Protein AF-A0AAD7I0Q5-F1 (afdb_monomer_lite)

Radius of gyration: 37.84 Å; chains: 1; bounding box: 87×98×104 Å

Foldseek 3Di:
DQDDDPPPDDLACLVVPDLVVLLVVQVVSCVVVVHNQDDSDDPSVRSSVSVCVNNVHDNVPPPPPPPPPPPPCDVVNVVVVVVVVVVVVVVVVVCVVVVHDDDPPPCVVVVVVVVVVVVPDPPVVVVVVVVVVVVVVPPDDDDDDDDDDDDDDDDDDDDDDDDDDDDDDDDDDDDDDDDDDDDDDDDDDDDDDDDDDDDDDDDDDDDDDDDDPDDPPPPDDPPPVVVVVVVVVVVVLVVLVVLLVPQPDPVSLLVCVVVCSLVVCCCQFNAVDPPDPHDGHPCCVVCVVSSVLSVVVNCCCCPQVVVPPVVVQVLQQDDDDPPVPCPVVVPPDPPDRRGDHSVLVSVCVVQLVVVVVVVQQDPQQADPVRHGHPVSVCVVQPSHGSSRVCVVVVSDDSDDDPPPVPD

Sequence (407 aa):
MVPTLPEGMSVQTLTTAKGTQLKFWSVKTNEAAEKKVLKISGSVGDLRAALAEYYGLDLTIIPRVNPVTAPTIDDTIRDRQWADLEALGVEWRETVKAGLNYFMAQNHRHLQTRFYRRLRAPLWMKERMSTLLITRIQSSGPNLMIAASNTPPHTIHSTFHPPAQHNHSNISGINPQSPHIVSPGPSNERGPSKSQHPHTVAVPSTINLSAPSSLTISSASGSRNDSQREAAMLDDLSASIEGLERCEGLRDLIQQVESGTVQAIRDRYGPSEPGRRGTAHESWPKYANLVSKREHLYRVLTQDFGGDKDKFFSFFTAPPPPRKKRKHIETESASSEYFRSFRRIVEAVPWRDADLAAERRKDQYQGPDGAFSEELWTARWNTMNCWEVWRAIGGECYVKNKAETSS

Organism: NCBI:txid230809

pLDDT: mean 76.07, std 22.67, range [30.55, 98.31]

Secondary structure (DSSP, 8-state):
-PPPPPTT--HHHHHH--HHHHHHHHHHHHHHTTS--S-S-S-HHHHHHHHHHHHT--TTS-------------HHHHHHHHHHHHHHHHHHHHHHHTT----TTTHHHHHHHHHHHHHHS-THHHHHHHHHHHHHHTT--------------------------------------------------------------------------------SSSHHHHHHHHHHHHHHHHHHHHHHHT--SHHHHHHHHHTTHHHHHHHHHS-SSTTS-----TTHHHHHHHHHHHHHHHHHHHHHSTT-HHHHHHHHBPPPPPGGGGGGTTTS-TT---BPPHHHHHHHHHHHHHHHHHHTTSGGGB-TTSSB-HHHHHHHHTT--HHHHHHHTT----S--GGGG--

Structure (mmCIF, N/CA/C/O backbone):
data_AF-A0AAD7I0Q5-F1
#
_entry.id   AF-A0AAD7I0Q5-F1
#
loop_
_atom_site.group_PDB
_atom_site.id
_atom_site.type_symbol
_atom_site.label_atom_id
_atom_site.label_alt_id
_atom_site.label_comp_id
_atom_site.label_asym_id
_atom_site.label_entity_id
_atom_site.label_seq_id
_atom_site.pdbx_PDB_ins_code
_atom_site.Cartn_x
_atom_site.Cartn_y
_atom_site.Cartn_z
_atom_site.occupancy
_atom_site.B_iso_or_equiv
_atom_site.auth_seq_id
_atom_site.auth_comp_id
_atom_site.auth_asym_id
_atom_site.auth_atom_id
_atom_site.pdbx_PDB_model_num
ATOM 1 N N . MET A 1 1 ? 31.983 -34.350 -27.309 1.00 73.88 1 MET A N 1
ATOM 2 C CA . MET A 1 1 ? 30.949 -34.157 -28.347 1.00 73.88 1 MET A CA 1
ATOM 3 C C . MET A 1 1 ? 30.369 -32.773 -28.158 1.00 73.88 1 MET A C 1
ATOM 5 O O . MET A 1 1 ? 30.013 -32.451 -27.032 1.00 73.88 1 MET A O 1
ATOM 9 N N . VAL A 1 2 ? 30.355 -31.952 -29.206 1.00 81.94 2 VAL A N 1
ATOM 10 C CA . VAL A 1 2 ? 29.749 -30.615 -29.149 1.00 81.94 2 VAL A CA 1
ATOM 11 C C . VAL A 1 2 ? 28.226 -30.802 -29.152 1.00 81.94 2 VAL A C 1
ATOM 13 O O . VAL A 1 2 ? 27.731 -31.484 -30.051 1.00 81.94 2 VAL A O 1
ATOM 16 N N . PRO A 1 3 ? 27.488 -30.297 -28.148 1.00 90.94 3 PRO A N 1
ATOM 17 C CA . PRO A 1 3 ? 26.038 -30.438 -28.109 1.00 90.94 3 PRO A CA 1
ATOM 18 C C . PRO A 1 3 ? 25.398 -29.735 -29.311 1.00 90.94 3 PRO A C 1
ATOM 20 O O . PRO A 1 3 ? 25.796 -28.634 -29.689 1.00 90.94 3 PRO A O 1
ATOM 23 N N . THR A 1 4 ? 24.410 -30.381 -29.931 1.00 94.19 4 THR A N 1
ATOM 24 C CA . THR A 1 4 ? 23.690 -29.814 -31.075 1.00 94.19 4 THR A CA 1
ATOM 25 C C . THR A 1 4 ? 22.852 -28.622 -30.623 1.00 94.19 4 THR A C 1
ATOM 27 O O . THR A 1 4 ? 22.030 -28.740 -29.715 1.00 94.19 4 THR A O 1
ATOM 30 N N . LEU A 1 5 ? 23.066 -27.471 -31.258 1.00 94.44 5 LEU A N 1
ATOM 31 C CA . LEU A 1 5 ? 22.384 -26.224 -30.932 1.00 94.44 5 LEU A CA 1
ATOM 32 C C . LEU A 1 5 ? 20.886 -26.308 -31.302 1.00 94.44 5 LEU A C 1
ATOM 34 O O . LEU A 1 5 ? 20.573 -26.710 -32.426 1.00 94.44 5 LEU A O 1
ATOM 38 N N . PRO A 1 6 ? 19.950 -25.936 -30.406 1.00 91.94 6 PRO A N 1
ATOM 39 C CA . PRO A 1 6 ? 18.524 -25.906 -30.714 1.00 91.94 6 PRO A CA 1
ATOM 40 C C . PRO A 1 6 ? 18.208 -24.973 -31.886 1.00 91.94 6 PRO A C 1
ATOM 42 O O . PRO A 1 6 ? 18.780 -23.8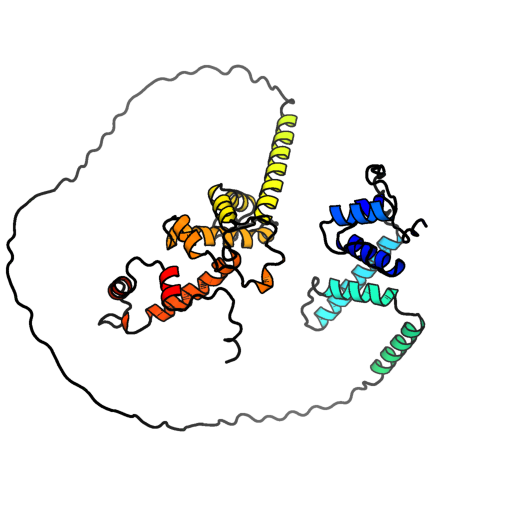88 -32.001 1.00 91.94 6 PRO A O 1
ATOM 45 N N . GLU A 1 7 ? 17.256 -25.371 -32.731 1.00 89.88 7 GLU A N 1
ATOM 46 C CA . GLU A 1 7 ? 16.856 -24.591 -33.903 1.00 89.88 7 GLU A CA 1
ATOM 47 C C . GLU A 1 7 ? 16.424 -23.166 -33.509 1.00 89.88 7 GLU A C 1
ATOM 49 O O . GLU A 1 7 ? 15.610 -22.963 -32.603 1.00 89.88 7 GLU A O 1
ATOM 54 N N . GLY A 1 8 ? 17.012 -22.168 -34.175 1.00 87.75 8 GLY A N 1
ATOM 55 C CA . GLY A 1 8 ? 16.753 -20.752 -33.913 1.00 87.75 8 GLY A CA 1
ATOM 56 C C . GLY A 1 8 ? 17.470 -20.163 -32.693 1.00 87.75 8 GLY A C 1
ATOM 57 O O . GLY A 1 8 ? 17.274 -18.983 -32.412 1.00 87.75 8 GLY A O 1
ATOM 58 N N . MET A 1 9 ? 18.305 -20.927 -31.977 1.00 93.56 9 MET A N 1
ATOM 59 C CA . MET A 1 9 ? 19.151 -20.381 -30.915 1.00 93.56 9 MET A CA 1
ATOM 60 C C . MET A 1 9 ? 20.443 -19.806 -31.512 1.00 93.56 9 MET A C 1
ATOM 62 O O . MET A 1 9 ? 21.304 -20.529 -31.988 1.00 93.56 9 MET A O 1
ATOM 66 N N . SER A 1 10 ? 20.584 -18.487 -31.475 1.00 94.81 10 SER A N 1
ATOM 67 C CA . SER A 1 10 ? 21.807 -17.736 -31.790 1.00 94.81 10 SER A CA 1
ATOM 68 C C . SER A 1 10 ? 22.222 -16.836 -30.620 1.00 94.81 10 SER A C 1
ATOM 70 O O . SER A 1 10 ? 21.401 -16.547 -29.743 1.00 94.81 10 SER A O 1
ATOM 72 N N . VAL A 1 11 ? 23.459 -16.318 -30.631 1.00 94.81 11 VAL A N 1
ATOM 73 C CA . VAL A 1 11 ? 23.960 -15.350 -29.626 1.00 94.81 11 VAL A CA 1
ATOM 74 C C . VAL A 1 11 ? 22.984 -14.181 -29.440 1.00 94.81 11 VAL A C 1
ATOM 76 O O . VAL A 1 11 ? 22.671 -13.811 -28.309 1.00 94.81 11 VAL A O 1
ATOM 79 N N . GLN A 1 12 ? 22.426 -13.662 -30.540 1.00 92.69 12 GLN A N 1
ATOM 80 C CA . GLN A 1 12 ? 21.460 -12.558 -30.542 1.00 92.69 12 GLN A CA 1
ATOM 81 C C . GLN A 1 12 ? 20.126 -12.938 -29.886 1.00 92.69 12 GLN A C 1
ATOM 83 O O . GLN A 1 12 ? 19.568 -12.182 -29.083 1.00 92.69 12 GLN A O 1
ATOM 88 N N . THR A 1 13 ? 19.593 -14.118 -30.213 1.00 94.56 13 THR A N 1
ATOM 89 C CA . THR A 1 13 ? 18.352 -14.587 -29.579 1.00 94.56 13 THR A CA 1
ATOM 90 C C . THR A 1 13 ? 18.560 -14.853 -28.093 1.00 94.56 13 THR A C 1
ATOM 92 O O . THR A 1 13 ? 17.670 -14.570 -27.300 1.00 94.56 13 THR A O 1
ATOM 95 N N . LEU A 1 14 ? 19.747 -15.312 -27.686 1.00 95.81 14 LEU A N 1
ATOM 96 C CA . LEU A 1 14 ? 20.062 -15.601 -26.292 1.00 95.81 14 LEU A CA 1
ATOM 97 C C . LEU A 1 14 ? 20.183 -14.317 -25.455 1.00 95.81 14 LEU A C 1
ATOM 99 O O . LEU A 1 14 ? 19.643 -14.252 -24.348 1.00 95.81 14 LEU A O 1
ATOM 103 N N . THR A 1 15 ? 20.805 -13.266 -26.001 1.00 94.38 15 THR A N 1
ATOM 104 C CA . THR A 1 15 ? 20.914 -11.946 -25.345 1.00 94.38 15 THR A CA 1
ATOM 105 C C . THR A 1 15 ? 19.566 -11.244 -25.197 1.00 94.38 15 THR A C 1
ATOM 107 O O . THR A 1 15 ? 19.343 -10.557 -24.202 1.00 94.38 15 THR A O 1
ATOM 110 N N . THR A 1 16 ? 18.644 -11.434 -26.143 1.00 93.56 16 THR A N 1
ATOM 111 C CA . THR A 1 16 ? 17.316 -10.787 -26.130 1.00 93.56 16 THR A CA 1
ATOM 112 C C . THR A 1 16 ? 16.210 -11.646 -25.507 1.00 93.56 16 THR A C 1
ATOM 114 O O . THR A 1 16 ? 15.141 -11.129 -25.176 1.00 93.56 16 THR A O 1
ATOM 117 N N . ALA A 1 17 ? 16.453 -12.942 -25.289 1.00 95.94 17 ALA A N 1
ATOM 118 C CA . ALA A 1 17 ? 15.456 -13.872 -24.771 1.00 95.94 17 ALA A CA 1
ATOM 119 C C . ALA A 1 17 ? 14.951 -13.492 -23.373 1.00 95.94 17 ALA A C 1
ATOM 121 O O . ALA A 1 17 ? 15.718 -13.121 -22.476 1.00 95.94 17 ALA A O 1
ATOM 122 N N . LYS A 1 18 ? 13.639 -13.649 -23.172 1.00 96.06 18 LYS A N 1
ATOM 123 C CA . LYS A 1 18 ? 12.976 -13.488 -21.872 1.00 96.06 18 LYS A CA 1
ATOM 124 C C . LYS A 1 18 ? 13.219 -14.713 -20.990 1.00 96.06 18 LYS A C 1
ATOM 126 O O . LYS A 1 18 ? 13.445 -15.817 -21.484 1.00 96.06 18 LYS A O 1
ATOM 131 N N . GLY A 1 19 ? 13.063 -14.554 -19.674 1.00 95.31 19 GLY A N 1
ATOM 132 C CA . GLY A 1 19 ? 13.269 -15.642 -18.709 1.00 95.31 19 GLY A CA 1
ATOM 133 C C . GLY A 1 19 ? 12.464 -16.919 -19.000 1.00 95.31 19 GLY A C 1
ATOM 134 O O . GLY A 1 19 ? 12.944 -18.014 -18.737 1.00 95.31 19 GLY A O 1
ATOM 135 N N . THR A 1 20 ? 11.270 -16.816 -19.589 1.00 94.81 20 THR A N 1
ATOM 136 C CA . THR A 1 20 ? 10.465 -17.986 -19.984 1.00 94.81 20 THR A CA 1
ATOM 137 C C . THR A 1 20 ? 11.065 -18.763 -21.158 1.00 94.81 20 THR A C 1
ATOM 139 O O . THR A 1 20 ? 11.051 -19.991 -21.130 1.00 94.81 20 THR A O 1
ATOM 142 N N . GLN A 1 21 ? 11.626 -18.073 -22.157 1.00 96.19 21 GLN A N 1
ATOM 143 C CA . GLN A 1 21 ? 12.294 -18.694 -23.308 1.00 96.19 21 GLN A CA 1
ATOM 144 C C . GLN A 1 21 ? 13.586 -19.391 -22.877 1.00 96.19 21 GLN A C 1
ATOM 146 O O . GLN A 1 21 ? 13.816 -20.538 -23.245 1.00 96.19 21 GLN A O 1
ATOM 151 N N . LEU A 1 22 ? 14.376 -18.739 -22.017 1.00 97.50 22 LEU A N 1
ATOM 152 C CA . LEU A 1 22 ? 15.597 -19.325 -21.459 1.00 97.50 22 LEU A CA 1
ATOM 153 C C . LEU A 1 22 ? 15.295 -20.612 -20.684 1.00 97.50 22 LEU A C 1
ATOM 155 O O . LEU A 1 22 ? 15.919 -21.637 -20.929 1.00 97.50 22 LEU A O 1
ATOM 159 N N . LYS A 1 23 ? 14.271 -20.595 -19.818 1.00 97.44 23 LYS A N 1
ATOM 160 C CA . LYS A 1 23 ? 13.826 -21.791 -19.085 1.00 97.44 23 LYS A CA 1
ATOM 161 C C . LYS A 1 23 ? 13.392 -22.917 -20.017 1.00 97.44 23 LYS A C 1
ATOM 163 O O . LYS A 1 23 ? 13.740 -24.069 -19.772 1.00 97.44 23 LYS A O 1
ATOM 168 N N . PHE A 1 24 ? 12.647 -22.591 -21.072 1.00 96.19 24 PHE A N 1
ATOM 169 C CA . PHE A 1 24 ? 12.232 -23.563 -22.081 1.00 96.19 24 PHE A CA 1
ATOM 170 C C . PHE A 1 24 ? 13.443 -24.229 -22.749 1.00 96.19 24 PHE A C 1
ATOM 172 O O . PHE A 1 24 ? 13.501 -25.455 -22.832 1.00 96.19 24 PHE A O 1
ATOM 179 N N . TRP A 1 25 ? 14.443 -23.445 -23.151 1.00 97.38 25 TRP A N 1
ATOM 180 C CA . TRP A 1 25 ? 15.672 -23.977 -23.732 1.00 97.38 25 TRP A CA 1
ATOM 181 C C . TRP A 1 25 ? 16.501 -24.799 -22.744 1.00 97.38 25 TRP A C 1
ATOM 183 O O . TRP A 1 25 ? 17.005 -25.854 -23.123 1.00 97.38 25 TRP A O 1
ATOM 193 N N . SER A 1 26 ? 16.599 -24.393 -21.475 1.00 97.50 26 SER A N 1
ATOM 194 C CA . SER A 1 26 ? 17.264 -25.199 -20.443 1.00 97.50 26 SER A CA 1
ATOM 195 C C . SER A 1 26 ? 16.581 -26.557 -20.252 1.00 97.50 26 SER A C 1
ATOM 197 O O . SER A 1 26 ? 17.265 -27.569 -20.122 1.00 97.50 26 SER A O 1
ATOM 199 N N . VAL A 1 27 ? 15.241 -26.604 -20.275 1.00 96.94 27 VAL A N 1
ATOM 200 C CA . VAL A 1 27 ? 14.479 -27.865 -20.221 1.00 96.94 27 VAL A CA 1
ATOM 201 C C . VAL A 1 27 ? 14.783 -28.729 -21.441 1.00 96.94 27 VAL A C 1
ATOM 203 O O . VAL A 1 27 ? 15.177 -29.877 -21.269 1.00 96.94 27 VAL A O 1
ATOM 206 N N . LYS A 1 28 ? 14.697 -28.172 -22.655 1.00 96.31 28 LYS A N 1
ATOM 207 C CA . LYS A 1 28 ? 14.994 -28.904 -23.899 1.00 96.31 28 LYS A CA 1
ATOM 208 C C . LYS A 1 28 ? 16.418 -29.455 -23.944 1.00 96.31 28 LYS A C 1
ATOM 210 O O . LYS A 1 28 ? 16.629 -30.577 -24.385 1.00 96.31 28 LYS A O 1
ATOM 215 N N . THR A 1 29 ? 17.374 -28.684 -23.438 1.00 96.50 29 THR A N 1
ATOM 216 C CA . THR A 1 29 ? 18.779 -29.094 -23.341 1.00 96.50 29 THR A CA 1
ATOM 217 C C . THR A 1 29 ? 18.954 -30.257 -22.362 1.00 96.50 29 THR A C 1
ATOM 219 O O . THR A 1 29 ? 19.638 -31.227 -22.671 1.00 96.50 29 THR A O 1
ATOM 222 N N . ASN A 1 30 ? 18.298 -30.199 -21.198 1.00 96.50 30 ASN A N 1
ATOM 223 C CA . ASN A 1 30 ? 18.320 -31.289 -20.218 1.00 96.50 30 ASN A CA 1
ATOM 224 C C . ASN A 1 30 ? 17.635 -32.562 -20.738 1.00 96.50 30 ASN A C 1
ATOM 226 O O . ASN A 1 30 ? 18.120 -33.657 -20.471 1.00 96.50 30 ASN A O 1
ATOM 230 N N . GLU A 1 31 ? 16.526 -32.418 -21.470 1.00 95.94 31 GLU A N 1
ATOM 231 C CA . GLU A 1 31 ? 15.837 -33.531 -22.137 1.00 95.94 31 GLU A CA 1
ATOM 232 C C . GLU A 1 31 ? 16.757 -34.203 -23.164 1.00 95.94 31 GLU A C 1
ATOM 234 O O . GLU A 1 31 ? 16.935 -35.414 -23.112 1.00 95.94 31 GLU A O 1
ATOM 239 N N . ALA A 1 32 ? 17.397 -33.423 -24.043 1.00 95.00 32 ALA A N 1
ATOM 240 C CA . ALA A 1 32 ? 18.307 -33.943 -25.067 1.00 95.00 32 ALA A CA 1
ATOM 241 C C . ALA A 1 32 ? 19.577 -34.586 -24.483 1.00 95.00 32 ALA A C 1
ATOM 243 O O . ALA A 1 32 ? 20.143 -35.494 -25.083 1.00 95.00 32 ALA A O 1
ATOM 244 N N . ALA A 1 33 ? 20.028 -34.123 -23.315 1.00 95.44 33 ALA A N 1
ATOM 245 C CA . ALA A 1 33 ? 21.171 -34.693 -22.608 1.00 95.44 33 ALA A CA 1
ATOM 246 C C . ALA A 1 33 ? 20.811 -35.911 -21.735 1.00 95.44 33 ALA A C 1
ATOM 248 O O . ALA A 1 33 ? 21.711 -36.469 -21.104 1.00 95.44 33 ALA A O 1
ATOM 249 N N . GLU A 1 34 ? 19.520 -36.256 -21.625 1.00 95.88 34 GLU A N 1
ATOM 250 C CA . GLU A 1 34 ? 18.960 -37.284 -20.727 1.00 95.88 34 GLU A CA 1
ATOM 251 C C . GLU A 1 34 ? 19.381 -37.129 -19.251 1.00 95.88 34 GLU A C 1
ATOM 253 O O . GLU A 1 34 ? 19.282 -38.048 -18.438 1.00 95.88 34 GLU A O 1
ATOM 258 N N . LYS A 1 35 ? 19.862 -35.940 -18.873 1.00 96.06 35 LYS A N 1
ATOM 259 C CA . LYS A 1 35 ? 20.346 -35.624 -17.528 1.00 96.06 35 LYS A CA 1
ATOM 260 C C . LYS A 1 35 ? 20.262 -34.128 -17.262 1.00 96.06 35 LYS A C 1
ATOM 262 O O . LYS A 1 35 ? 20.289 -33.295 -18.166 1.00 96.06 35 LYS A O 1
ATOM 267 N N . LYS A 1 36 ? 20.202 -33.766 -15.982 1.00 96.44 36 LYS A N 1
ATOM 268 C CA . LYS A 1 36 ? 20.110 -32.369 -15.545 1.00 96.44 36 LYS A CA 1
ATOM 269 C C . LYS A 1 36 ? 21.476 -31.677 -15.625 1.00 96.44 36 LYS A C 1
ATOM 271 O O . LYS A 1 36 ? 22.195 -31.617 -14.632 1.00 96.44 36 LYS A O 1
ATOM 276 N N . VAL A 1 37 ? 21.816 -31.161 -16.804 1.00 97.62 37 VAL A N 1
ATOM 277 C CA . VAL A 1 37 ? 23.051 -30.403 -17.069 1.00 97.62 37 VAL A CA 1
ATOM 278 C C . VAL A 1 37 ? 22.919 -28.913 -16.743 1.00 97.62 37 VAL A C 1
ATOM 280 O O . VAL A 1 37 ? 23.871 -28.303 -16.272 1.00 97.62 37 VAL A O 1
ATOM 283 N N . LEU A 1 38 ? 21.731 -28.334 -16.926 1.00 97.38 38 LEU A N 1
ATOM 284 C CA . LEU A 1 38 ? 21.447 -26.917 -16.709 1.00 97.38 38 LEU A CA 1
ATOM 285 C C . LEU A 1 38 ? 20.432 -26.704 -15.583 1.00 97.38 38 LEU A C 1
ATOM 287 O O . LEU A 1 38 ? 19.432 -27.423 -15.453 1.00 97.38 38 LEU A O 1
ATOM 291 N N . LYS A 1 39 ? 20.650 -25.658 -14.779 1.00 96.56 39 LYS A N 1
ATOM 292 C CA . LYS A 1 39 ? 19.652 -25.169 -13.817 1.00 96.56 39 LYS A CA 1
ATOM 293 C C . LYS A 1 39 ? 18.514 -24.481 -14.581 1.00 96.56 39 LYS A C 1
ATOM 295 O O . LYS A 1 39 ? 18.755 -23.679 -15.470 1.00 96.56 39 LYS A O 1
ATOM 300 N N . ILE A 1 40 ? 17.266 -24.779 -14.213 1.00 96.75 40 ILE A N 1
ATOM 301 C CA . ILE A 1 40 ? 16.053 -24.163 -14.804 1.00 96.75 40 ILE A CA 1
ATOM 302 C C . ILE A 1 40 ? 15.598 -22.940 -13.971 1.00 96.75 40 ILE A C 1
ATOM 304 O O . ILE A 1 40 ? 14.685 -22.199 -14.328 1.00 96.75 40 ILE A O 1
ATOM 308 N N . SER A 1 41 ? 16.236 -22.709 -12.826 1.00 95.06 41 SER A N 1
ATOM 309 C CA . SER A 1 41 ? 15.971 -21.602 -11.908 1.00 95.06 41 SER A CA 1
ATOM 310 C C . SER A 1 41 ? 17.223 -20.745 -11.752 1.00 95.06 41 SER A C 1
ATOM 312 O O . SER A 1 41 ? 18.318 -21.293 -11.639 1.00 95.06 41 SER A O 1
ATOM 314 N N . GLY A 1 42 ? 17.046 -19.430 -11.699 1.00 94.62 42 GLY A N 1
ATOM 315 C CA . GLY A 1 42 ? 18.121 -18.447 -11.580 1.00 94.62 42 GLY A CA 1
ATOM 316 C C . GLY A 1 42 ? 17.672 -17.097 -12.131 1.00 94.62 42 GLY A C 1
ATOM 317 O O . GLY A 1 42 ? 16.549 -16.983 -12.647 1.00 94.62 42 GLY A O 1
ATOM 318 N N . SER A 1 43 ? 18.539 -16.091 -12.027 1.00 96.69 43 SER A N 1
ATOM 319 C CA . SER A 1 43 ? 18.325 -14.821 -12.716 1.00 96.69 43 SER A CA 1
ATOM 320 C C . SER A 1 43 ? 18.399 -15.024 -14.238 1.00 96.69 43 SER A C 1
ATOM 322 O O . SER A 1 43 ? 18.895 -16.036 -14.738 1.00 96.69 43 SER A O 1
ATOM 324 N N . VAL A 1 44 ? 17.895 -14.059 -15.009 1.00 96.69 44 VAL A N 1
ATOM 325 C CA . VAL A 1 44 ? 17.993 -14.098 -16.480 1.00 96.69 44 VAL A CA 1
ATOM 326 C C . VAL A 1 44 ? 19.459 -14.137 -16.935 1.00 96.69 44 VAL A C 1
ATOM 328 O O . VAL A 1 44 ? 19.767 -14.831 -17.901 1.00 96.69 44 VAL A O 1
ATOM 331 N N . GLY A 1 45 ? 20.355 -13.440 -16.226 1.00 96.06 45 GLY A N 1
ATOM 332 C CA . GLY A 1 45 ? 21.793 -13.441 -16.500 1.00 96.06 45 GLY A CA 1
ATOM 333 C C . GLY A 1 45 ? 22.418 -14.821 -16.310 1.00 96.06 45 GLY A C 1
ATOM 334 O O . GLY A 1 45 ? 23.064 -15.317 -17.229 1.00 96.06 45 GLY A O 1
ATOM 335 N N . ASP A 1 46 ? 22.132 -15.482 -15.185 1.00 97.25 46 ASP A N 1
ATOM 336 C CA . ASP A 1 46 ? 22.668 -16.820 -14.887 1.00 97.25 46 ASP A CA 1
ATOM 337 C C . ASP A 1 46 ? 22.208 -17.854 -15.915 1.00 97.25 46 ASP A C 1
ATOM 339 O O . ASP A 1 46 ? 22.990 -18.685 -16.370 1.00 97.25 46 ASP A O 1
ATOM 343 N N . LEU A 1 47 ? 20.929 -17.796 -16.306 1.00 97.62 47 LEU A N 1
ATOM 344 C CA . LEU A 1 47 ? 20.376 -18.707 -17.306 1.00 97.62 47 LEU A CA 1
ATOM 345 C C . LEU A 1 47 ? 21.014 -18.487 -18.684 1.00 97.62 47 LEU A C 1
ATOM 347 O O . LEU A 1 47 ? 21.287 -19.462 -19.383 1.00 97.62 47 LEU A O 1
ATOM 351 N N . ARG A 1 48 ? 21.270 -17.230 -19.075 1.00 97.75 48 ARG A N 1
ATOM 352 C CA . ARG A 1 48 ? 21.985 -16.911 -20.323 1.00 97.75 48 ARG A CA 1
ATOM 353 C C . ARG A 1 48 ? 23.425 -17.396 -20.278 1.00 97.75 48 ARG A C 1
ATOM 355 O O . ARG A 1 48 ? 23.845 -18.041 -21.228 1.00 97.75 48 ARG A O 1
ATOM 362 N N . ALA A 1 49 ? 24.145 -17.113 -19.193 1.00 97.19 49 ALA A N 1
ATOM 363 C CA . ALA A 1 49 ? 25.533 -17.523 -19.021 1.00 97.19 49 ALA A CA 1
ATOM 364 C C . ALA A 1 49 ? 25.669 -19.050 -19.068 1.00 97.19 49 ALA A C 1
ATOM 366 O O . ALA A 1 49 ? 26.474 -19.562 -19.835 1.00 97.19 49 ALA A O 1
ATOM 367 N N . ALA A 1 50 ? 24.809 -19.778 -18.350 1.00 97.62 50 ALA A N 1
ATOM 368 C CA . ALA A 1 50 ? 24.838 -21.238 -18.329 1.00 97.62 50 ALA A CA 1
ATOM 369 C C . ALA A 1 50 ? 24.511 -21.862 -19.699 1.00 97.62 50 ALA A C 1
ATOM 371 O O . ALA A 1 50 ? 25.138 -22.839 -20.101 1.00 97.62 50 ALA A O 1
ATOM 372 N N . LEU A 1 51 ? 23.539 -21.308 -20.436 1.00 97.62 51 LEU A N 1
ATOM 373 C CA . LEU A 1 51 ? 23.243 -21.750 -21.804 1.00 97.62 51 LEU A CA 1
ATOM 374 C C . LEU A 1 51 ? 24.397 -21.429 -22.762 1.00 97.62 51 LEU A C 1
ATOM 376 O O . LEU A 1 51 ? 24.759 -22.270 -23.578 1.00 97.62 51 LEU A O 1
ATOM 380 N N . ALA A 1 52 ? 24.976 -20.234 -22.657 1.00 97.06 52 ALA A N 1
ATOM 381 C CA . ALA A 1 52 ? 26.090 -19.813 -23.492 1.00 97.06 52 ALA A CA 1
ATOM 382 C C . ALA A 1 52 ? 27.326 -20.692 -23.271 1.00 97.06 52 ALA A C 1
ATOM 384 O O . ALA A 1 52 ? 27.888 -21.201 -24.234 1.00 97.06 52 ALA A O 1
ATOM 385 N N . GLU A 1 53 ? 27.680 -20.955 -22.013 1.00 97.12 53 GLU A N 1
ATOM 386 C CA . GLU A 1 53 ? 28.771 -21.855 -21.635 1.00 97.12 53 GLU A CA 1
ATOM 387 C C . GLU A 1 53 ? 28.539 -23.275 -22.169 1.00 97.12 53 GLU A C 1
ATOM 389 O O . GLU A 1 53 ? 29.422 -23.851 -22.801 1.00 97.12 53 GLU A O 1
ATOM 394 N N . TYR A 1 54 ? 27.330 -23.820 -21.993 1.00 97.31 54 TYR A N 1
ATOM 395 C CA . TYR A 1 54 ? 27.003 -25.178 -22.435 1.00 97.31 54 TYR A CA 1
ATOM 396 C C . TYR A 1 54 ? 27.112 -25.365 -23.955 1.00 97.31 54 TYR A C 1
ATOM 398 O O . TYR A 1 54 ? 27.574 -26.409 -24.414 1.00 97.31 54 TYR A O 1
ATOM 406 N N . TYR A 1 55 ? 26.699 -24.363 -24.735 1.00 97.00 55 TYR A N 1
ATOM 407 C CA . TYR A 1 55 ? 26.755 -24.402 -26.199 1.00 97.00 55 TYR A CA 1
ATOM 408 C C . TYR A 1 55 ? 28.030 -23.783 -26.794 1.00 97.00 55 TYR A C 1
ATOM 410 O O . TYR A 1 55 ? 28.172 -23.764 -28.015 1.00 97.00 55 TYR A O 1
ATOM 418 N N . GLY A 1 56 ? 28.957 -23.286 -25.968 1.00 96.12 56 GLY A N 1
ATOM 419 C CA . GLY A 1 56 ? 30.177 -22.621 -26.435 1.00 96.12 56 GLY A CA 1
ATOM 420 C C . GLY A 1 56 ? 29.920 -21.305 -27.182 1.00 96.12 56 GLY A C 1
ATOM 421 O O . GLY A 1 56 ? 30.625 -20.990 -28.137 1.00 96.12 56 GLY A O 1
ATOM 422 N N . LEU A 1 57 ? 28.889 -20.554 -26.788 1.00 95.75 57 LEU A N 1
ATOM 423 C CA . LEU A 1 57 ? 28.548 -19.251 -27.356 1.00 95.75 57 LEU A CA 1
ATOM 424 C C . LEU A 1 57 ? 29.239 -18.132 -26.569 1.00 95.75 57 LEU A C 1
ATOM 426 O O . LEU A 1 57 ? 29.079 -18.030 -25.356 1.00 95.75 57 LEU A O 1
ATOM 430 N N . ASP A 1 58 ? 29.949 -17.247 -27.261 1.00 96.19 58 ASP A N 1
ATOM 431 C CA . ASP A 1 58 ? 30.565 -16.077 -26.637 1.00 96.19 58 ASP A CA 1
ATOM 432 C C . ASP A 1 58 ? 29.565 -14.910 -26.559 1.00 96.19 58 ASP A C 1
ATOM 434 O O . ASP A 1 58 ? 29.182 -14.324 -27.574 1.00 96.19 58 ASP A O 1
ATOM 438 N N . LEU A 1 59 ? 29.125 -14.577 -25.340 1.00 94.19 59 LEU A N 1
ATOM 439 C CA . LEU A 1 59 ? 28.206 -13.460 -25.083 1.00 94.19 59 LEU A CA 1
ATOM 440 C C . LEU A 1 59 ? 28.879 -12.084 -25.172 1.00 94.19 59 LEU A C 1
ATOM 442 O O . LEU A 1 59 ? 28.170 -11.077 -25.204 1.00 94.19 59 LEU A O 1
ATOM 446 N N . THR A 1 60 ? 30.214 -12.014 -25.194 1.00 93.38 60 THR A N 1
ATOM 447 C CA . THR A 1 60 ? 30.942 -10.740 -25.319 1.00 93.38 60 THR A CA 1
ATOM 448 C C . THR A 1 60 ? 30.870 -10.178 -26.736 1.00 93.38 60 THR A C 1
ATOM 450 O O . THR A 1 60 ? 30.954 -8.964 -26.934 1.00 93.38 60 THR A O 1
ATOM 453 N N . ILE A 1 61 ? 30.620 -11.043 -27.722 1.00 88.38 61 ILE A N 1
ATOM 454 C CA . ILE A 1 61 ? 30.362 -10.655 -29.104 1.00 88.38 61 ILE A CA 1
ATOM 455 C C . ILE A 1 61 ? 28.931 -10.124 -29.170 1.00 88.38 61 ILE A C 1
ATOM 457 O O . ILE A 1 61 ? 28.001 -10.854 -29.504 1.00 88.38 61 ILE A O 1
ATOM 461 N N . ILE A 1 62 ? 28.741 -8.846 -28.832 1.00 75.75 62 ILE A N 1
ATOM 462 C CA . ILE A 1 62 ? 27.466 -8.151 -29.032 1.00 75.75 62 ILE A CA 1
ATOM 463 C C . ILE A 1 62 ? 27.272 -8.027 -30.547 1.00 75.75 62 ILE A C 1
ATOM 465 O O . ILE A 1 62 ? 27.957 -7.216 -31.182 1.00 75.75 62 ILE A O 1
ATOM 469 N N . PRO A 1 63 ? 26.371 -8.808 -31.171 1.00 72.88 63 PRO A N 1
ATOM 470 C CA . PRO A 1 63 ? 26.145 -8.689 -32.597 1.00 72.88 63 PRO A CA 1
ATOM 471 C C . PRO A 1 63 ? 25.572 -7.297 -32.826 1.00 72.88 63 PRO A C 1
ATOM 473 O O . PRO A 1 63 ? 24.614 -6.902 -32.155 1.00 72.88 63 PRO A O 1
ATOM 476 N N . ARG A 1 64 ? 26.162 -6.536 -33.750 1.00 68.94 64 ARG A N 1
ATOM 477 C CA . ARG A 1 64 ? 25.622 -5.238 -34.148 1.00 68.94 64 ARG A CA 1
ATOM 478 C C . ARG A 1 64 ? 24.244 -5.505 -34.743 1.00 68.94 64 ARG A C 1
ATOM 480 O O . ARG A 1 64 ? 24.128 -5.970 -35.874 1.00 68.94 64 ARG A O 1
ATOM 487 N N . VAL A 1 65 ? 23.203 -5.300 -33.940 1.00 66.00 65 VAL A N 1
ATOM 488 C CA . VAL A 1 65 ? 21.826 -5.469 -34.383 1.00 66.00 65 VAL A CA 1
ATOM 489 C C . VAL A 1 65 ? 21.591 -4.350 -35.378 1.00 66.00 65 VAL A C 1
ATOM 491 O O . VAL A 1 65 ? 21.413 -3.197 -34.991 1.00 66.00 65 VAL A O 1
ATOM 494 N N . ASN A 1 66 ? 21.638 -4.678 -36.669 1.00 65.44 66 ASN A N 1
ATOM 495 C CA . ASN A 1 66 ? 21.049 -3.796 -37.660 1.00 65.44 66 ASN A CA 1
ATOM 496 C C . ASN A 1 66 ? 19.601 -3.595 -37.208 1.00 65.44 66 ASN A C 1
ATOM 498 O O . ASN A 1 66 ? 18.930 -4.603 -36.952 1.00 65.44 66 ASN A O 1
ATOM 502 N N . PRO A 1 67 ? 19.155 -2.342 -36.998 1.00 68.62 67 PRO A N 1
ATOM 503 C CA . PRO A 1 67 ? 17.808 -2.078 -36.528 1.00 68.62 67 PRO A CA 1
ATOM 504 C C . PRO A 1 67 ? 16.876 -2.865 -37.431 1.00 68.62 67 PRO A C 1
ATOM 506 O O . PRO A 1 67 ? 16.939 -2.714 -38.653 1.00 68.62 67 PRO A O 1
ATOM 509 N N . VAL A 1 68 ? 16.105 -3.775 -36.827 1.00 64.94 68 VAL A N 1
ATOM 510 C CA . VAL A 1 68 ? 15.101 -4.551 -37.548 1.00 64.94 68 VAL A CA 1
ATOM 511 C C . VAL A 1 68 ? 14.254 -3.510 -38.249 1.00 64.94 68 VAL A C 1
ATOM 513 O O . VAL A 1 68 ? 13.562 -2.730 -37.592 1.00 64.94 68 VAL A O 1
ATOM 516 N N . THR A 1 69 ? 14.413 -3.417 -39.567 1.00 64.06 69 THR A N 1
ATOM 517 C CA . THR A 1 69 ? 13.626 -2.505 -40.379 1.00 64.06 69 THR A CA 1
ATOM 518 C C . THR A 1 69 ? 12.188 -2.852 -40.056 1.00 64.06 69 THR A C 1
ATOM 520 O O . THR A 1 69 ? 11.846 -4.039 -40.062 1.00 64.06 69 THR A O 1
ATOM 523 N N . ALA A 1 70 ? 11.402 -1.852 -39.641 1.00 63.81 70 ALA A N 1
ATOM 524 C CA . ALA A 1 70 ? 10.023 -2.076 -39.238 1.00 63.81 70 ALA A CA 1
ATOM 525 C C . ALA A 1 70 ? 9.381 -2.999 -40.280 1.00 63.81 70 ALA A C 1
ATOM 527 O O . ALA A 1 70 ? 9.551 -2.722 -41.474 1.00 63.81 70 ALA A O 1
ATOM 528 N N . PRO A 1 71 ? 8.766 -4.122 -39.862 1.00 66.31 71 PRO A N 1
ATOM 529 C CA . PRO A 1 71 ? 8.233 -5.086 -40.808 1.00 66.31 71 PRO A CA 1
ATOM 530 C C . PRO A 1 71 ? 7.357 -4.315 -41.783 1.00 66.31 71 PRO A C 1
ATOM 532 O O . PRO A 1 71 ? 6.447 -3.598 -41.362 1.00 66.31 71 PRO A O 1
ATOM 535 N N . THR A 1 72 ? 7.708 -4.375 -43.067 1.00 76.56 72 THR A N 1
ATOM 536 C CA . THR A 1 72 ? 6.948 -3.691 -44.103 1.00 76.56 72 THR A CA 1
ATOM 537 C C . THR A 1 72 ? 5.533 -4.235 -44.014 1.00 76.56 72 THR A C 1
ATOM 539 O O . THR A 1 72 ? 5.314 -5.430 -44.208 1.00 76.56 72 THR A O 1
ATOM 542 N N . ILE A 1 73 ? 4.590 -3.379 -43.616 1.00 74.88 73 ILE A N 1
ATOM 543 C CA . ILE A 1 73 ? 3.176 -3.736 -43.581 1.00 74.88 73 ILE A CA 1
ATOM 544 C C . ILE A 1 73 ? 2.767 -3.879 -45.039 1.00 74.88 73 ILE A C 1
ATOM 546 O O . ILE A 1 73 ? 2.506 -2.880 -45.710 1.00 74.88 73 ILE A O 1
ATOM 550 N N . ASP A 1 74 ? 2.802 -5.113 -45.534 1.00 86.44 74 ASP A N 1
ATOM 551 C CA . ASP A 1 74 ? 2.324 -5.415 -46.870 1.00 86.44 74 ASP A CA 1
ATOM 552 C C . ASP A 1 74 ? 0.804 -5.189 -46.943 1.00 86.44 74 ASP A C 1
ATOM 554 O O . ASP A 1 74 ? 0.098 -5.139 -45.924 1.00 86.44 74 ASP A O 1
ATOM 558 N N . ASP A 1 75 ? 0.294 -5.026 -48.161 1.00 89.62 75 ASP A N 1
ATOM 559 C CA . ASP A 1 75 ? -1.134 -4.795 -48.369 1.00 89.62 75 ASP A CA 1
ATOM 560 C C . ASP A 1 75 ? -1.984 -5.969 -47.850 1.00 89.62 75 ASP A C 1
ATOM 562 O O . ASP A 1 75 ? -3.085 -5.754 -47.356 1.00 89.62 75 ASP A O 1
ATOM 566 N N . THR A 1 76 ? -1.442 -7.191 -47.796 1.00 80.50 76 THR A N 1
ATOM 567 C CA . THR A 1 76 ? -2.141 -8.362 -47.244 1.00 80.50 76 THR A CA 1
ATOM 568 C C . THR A 1 76 ? -2.333 -8.285 -45.725 1.00 80.50 76 THR A C 1
ATOM 570 O O . THR A 1 76 ? -3.358 -8.737 -45.208 1.00 80.50 76 THR A O 1
ATOM 573 N N . ILE A 1 77 ? -1.382 -7.700 -44.986 1.00 76.00 77 ILE A N 1
ATOM 574 C CA . ILE A 1 77 ? -1.504 -7.436 -43.548 1.00 76.00 77 ILE A CA 1
ATOM 575 C C . ILE A 1 77 ? -2.570 -6.368 -43.329 1.00 76.00 77 ILE A C 1
ATOM 577 O O . ILE A 1 77 ? -3.411 -6.529 -42.443 1.00 76.00 77 ILE A O 1
ATOM 581 N N . ARG A 1 78 ? -2.563 -5.310 -44.148 1.00 85.69 78 ARG A N 1
ATOM 582 C CA . ARG A 1 78 ? -3.555 -4.235 -44.066 1.00 85.69 78 ARG A CA 1
ATOM 583 C C . ARG A 1 78 ? -4.963 -4.763 -44.347 1.00 85.69 78 ARG A C 1
ATOM 585 O O . ARG A 1 78 ? -5.865 -4.524 -43.548 1.00 85.69 78 ARG A O 1
ATOM 592 N N . ASP A 1 79 ? -5.133 -5.546 -45.406 1.00 87.25 79 ASP A N 1
ATOM 593 C CA . ASP A 1 79 ? -6.415 -6.151 -45.776 1.00 87.25 79 ASP A CA 1
ATOM 594 C C . ASP A 1 79 ? -6.942 -7.079 -44.679 1.00 87.25 79 ASP A C 1
ATOM 596 O O . ASP A 1 79 ? -8.125 -7.053 -44.343 1.00 87.25 79 ASP A O 1
ATOM 600 N N . ARG A 1 80 ? -6.061 -7.866 -44.049 1.00 82.06 80 ARG A N 1
ATOM 601 C CA . ARG A 1 80 ? -6.445 -8.726 -42.919 1.00 82.06 80 ARG A CA 1
ATOM 602 C C . ARG A 1 80 ? -6.861 -7.930 -41.690 1.00 82.06 80 ARG A C 1
ATOM 604 O O . ARG A 1 80 ? -7.843 -8.294 -41.053 1.00 82.06 80 ARG A O 1
ATOM 611 N N . GLN A 1 81 ? -6.142 -6.857 -41.362 1.00 86.56 81 GLN A N 1
ATOM 612 C CA . GLN A 1 81 ? -6.519 -5.976 -40.255 1.00 86.56 81 GLN A CA 1
ATOM 613 C C . GLN A 1 81 ? -7.895 -5.345 -40.498 1.00 86.56 81 GLN A C 1
ATOM 615 O O . GLN A 1 81 ? -8.709 -5.293 -39.578 1.00 86.56 81 GLN A O 1
ATOM 620 N N . TRP A 1 82 ? -8.189 -4.933 -41.735 1.00 92.75 82 TRP A N 1
ATOM 621 C CA . TRP A 1 82 ? -9.507 -4.417 -42.104 1.00 92.75 82 TRP A CA 1
ATOM 622 C C . TRP A 1 82 ? -10.606 -5.475 -42.033 1.00 92.75 82 TRP A C 1
ATOM 624 O O . TRP A 1 82 ? -11.659 -5.204 -41.460 1.00 92.75 82 TRP A O 1
ATOM 634 N N . ALA A 1 83 ? -10.354 -6.685 -42.532 1.00 89.56 83 ALA A N 1
ATOM 635 C CA . ALA A 1 83 ? -11.310 -7.787 -42.449 1.00 89.56 83 ALA A CA 1
ATOM 636 C C . ALA A 1 83 ? -11.640 -8.164 -40.990 1.00 89.56 83 ALA A C 1
ATOM 638 O O . ALA A 1 83 ? -12.798 -8.416 -40.655 1.00 89.56 83 ALA A O 1
ATOM 639 N N . ASP A 1 84 ? -10.643 -8.156 -40.097 1.00 81.88 84 ASP A N 1
ATOM 640 C CA . ASP A 1 84 ? -10.850 -8.408 -38.666 1.00 81.88 84 ASP A CA 1
ATOM 641 C C . ASP A 1 84 ? -11.680 -7.294 -38.003 1.00 81.88 84 ASP A C 1
ATOM 643 O O . ASP A 1 84 ? -12.568 -7.574 -37.191 1.00 81.88 84 ASP A O 1
ATOM 647 N N . LEU A 1 85 ? -11.437 -6.029 -38.366 1.00 89.75 85 LEU A N 1
ATOM 648 C CA . LEU A 1 85 ? -12.235 -4.896 -37.890 1.0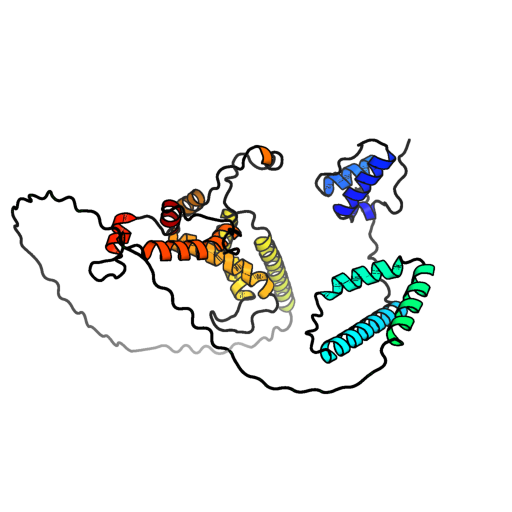0 89.75 85 LEU A CA 1
ATOM 649 C C . LEU A 1 85 ? -13.682 -4.959 -38.394 1.00 89.75 85 LEU A C 1
ATOM 651 O O . LEU A 1 85 ? -14.611 -4.679 -37.633 1.00 89.75 85 LEU A O 1
ATOM 655 N N . GLU A 1 86 ? -13.895 -5.366 -39.645 1.00 93.50 86 GLU A N 1
ATOM 656 C CA . GLU A 1 86 ? -15.232 -5.554 -40.205 1.00 93.50 86 GLU A CA 1
ATOM 657 C C . GLU A 1 86 ? -15.991 -6.667 -39.468 1.00 93.50 86 GLU A C 1
ATOM 659 O O . GLU A 1 86 ? -17.146 -6.474 -39.073 1.00 93.50 86 GLU A O 1
ATOM 664 N N . ALA A 1 87 ? -15.322 -7.790 -39.187 1.00 88.69 87 ALA A N 1
ATOM 665 C CA . ALA A 1 87 ? -15.886 -8.893 -38.415 1.00 88.69 87 ALA A CA 1
ATOM 666 C C . ALA A 1 87 ? -16.280 -8.467 -36.988 1.00 88.69 87 ALA A C 1
ATOM 668 O O . ALA A 1 87 ? -17.375 -8.799 -36.528 1.00 88.69 87 ALA A O 1
ATOM 669 N N . LEU A 1 88 ? -15.439 -7.676 -36.310 1.00 89.25 88 LEU A N 1
ATOM 670 C CA . LEU A 1 88 ? -15.765 -7.085 -35.005 1.00 89.25 88 LEU A CA 1
ATOM 671 C C . LEU A 1 88 ? -16.987 -6.159 -35.084 1.00 89.25 88 LEU A C 1
ATOM 673 O O . LEU A 1 88 ? -17.825 -6.156 -34.181 1.00 89.25 88 LEU A O 1
ATOM 677 N N . GLY A 1 89 ? -17.113 -5.392 -36.168 1.00 92.56 89 GLY A N 1
ATOM 678 C CA . GLY A 1 89 ? -18.272 -4.538 -36.415 1.00 92.56 89 GLY A CA 1
ATOM 679 C C . GLY A 1 89 ? -19.571 -5.328 -36.603 1.00 92.56 89 GLY A C 1
ATOM 680 O O . GLY A 1 89 ? -20.621 -4.901 -36.120 1.00 92.56 89 GLY A O 1
ATOM 681 N N . VAL A 1 90 ? -19.514 -6.484 -37.272 1.00 93.50 90 VAL A N 1
ATOM 682 C CA . VAL A 1 90 ? -20.663 -7.397 -37.408 1.00 93.50 90 VAL A CA 1
ATOM 683 C C . VAL A 1 90 ? -21.064 -7.967 -36.046 1.00 93.50 90 VAL A C 1
ATOM 685 O O . VAL A 1 90 ? -22.229 -7.840 -35.669 1.00 93.50 90 VAL A O 1
ATOM 688 N N . GLU A 1 91 ? -20.112 -8.511 -35.279 1.00 90.38 91 GLU A N 1
ATOM 689 C CA . GLU A 1 91 ? -20.369 -9.084 -33.946 1.00 90.38 91 GLU A CA 1
ATOM 690 C C . GLU A 1 91 ? -21.000 -8.047 -33.003 1.00 90.38 91 GLU A C 1
ATOM 692 O O . GLU A 1 91 ? -21.979 -8.333 -32.307 1.00 90.38 91 GLU A O 1
ATOM 697 N N . TRP A 1 92 ? -20.493 -6.812 -33.025 1.00 92.88 92 TRP A N 1
ATOM 698 C CA . TRP A 1 92 ? -21.059 -5.707 -32.256 1.00 92.88 92 TRP A CA 1
ATOM 699 C C . TRP A 1 92 ? -22.521 -5.432 -32.627 1.00 92.88 92 TRP A C 1
ATOM 701 O O . TRP A 1 92 ? -23.378 -5.394 -31.741 1.00 92.88 92 TRP A O 1
ATOM 711 N N . ARG A 1 93 ? -22.833 -5.294 -33.926 1.00 95.12 93 ARG A N 1
ATOM 712 C CA . ARG A 1 93 ? -24.206 -5.038 -34.398 1.00 95.12 93 ARG A CA 1
ATOM 713 C C . ARG A 1 93 ? -25.169 -6.155 -34.006 1.00 95.12 93 ARG A C 1
ATOM 715 O O . ARG A 1 93 ? -26.288 -5.867 -33.587 1.00 95.12 93 ARG A O 1
ATOM 722 N N . GLU A 1 94 ? -24.747 -7.413 -34.113 1.00 93.38 94 GLU A N 1
ATOM 723 C CA . GLU A 1 94 ? -25.563 -8.564 -33.711 1.00 93.38 94 GLU A CA 1
ATOM 724 C C . GLU A 1 94 ? -25.821 -8.586 -32.200 1.00 93.38 94 GLU A C 1
ATOM 726 O O . GLU A 1 94 ? -26.954 -8.803 -31.770 1.00 93.38 94 GLU A O 1
ATOM 731 N N . THR A 1 95 ? -24.800 -8.284 -31.395 1.00 89.19 95 THR A N 1
ATOM 732 C CA . THR A 1 95 ? -24.906 -8.239 -29.928 1.00 89.19 95 THR A CA 1
ATOM 733 C C . THR A 1 95 ? -25.862 -7.132 -29.471 1.00 89.19 95 THR A C 1
ATOM 735 O O . THR A 1 95 ? -26.724 -7.366 -28.623 1.00 89.19 95 THR A O 1
ATOM 738 N N . VAL A 1 96 ? -25.769 -5.949 -30.090 1.00 92.69 96 VAL A N 1
ATOM 739 C CA . VAL A 1 96 ? -26.683 -4.823 -29.839 1.00 92.69 96 VAL A CA 1
ATOM 740 C C . VAL A 1 96 ? -28.111 -5.177 -30.254 1.00 92.69 96 VAL A C 1
ATOM 742 O O . VAL A 1 96 ? -29.046 -4.933 -29.493 1.00 92.69 96 VAL A O 1
ATOM 745 N N . LYS A 1 97 ? -28.297 -5.810 -31.420 1.00 94.94 97 LYS A N 1
ATOM 746 C CA . LYS A 1 97 ? -29.616 -6.272 -31.884 1.00 94.94 97 LYS A CA 1
ATOM 747 C C . LYS A 1 97 ? -30.245 -7.295 -30.928 1.00 94.94 97 LYS A C 1
ATOM 749 O O . LYS A 1 97 ? -31.465 -7.336 -30.809 1.00 94.94 97 LYS A O 1
ATOM 754 N N . ALA A 1 98 ? -29.429 -8.087 -30.235 1.00 93.06 98 ALA A N 1
ATOM 755 C CA . ALA A 1 98 ? -29.867 -9.045 -29.220 1.00 93.06 98 ALA A CA 1
ATOM 756 C C . ALA A 1 98 ? -30.141 -8.420 -27.833 1.00 93.06 98 ALA A C 1
ATOM 758 O O . ALA A 1 98 ? -30.496 -9.146 -26.907 1.00 93.06 98 ALA A O 1
ATOM 759 N N . GLY A 1 99 ? -29.968 -7.102 -27.662 1.00 93.75 99 GLY A N 1
ATOM 760 C CA . GLY A 1 99 ? -30.166 -6.418 -26.378 1.00 93.75 99 GLY A CA 1
ATOM 761 C C . GLY A 1 99 ? -29.072 -6.700 -25.343 1.00 93.75 99 GLY A C 1
ATOM 762 O O . GLY A 1 99 ? -29.288 -6.504 -24.148 1.00 93.75 99 GLY A O 1
ATOM 763 N N . LEU A 1 100 ? -27.904 -7.178 -25.780 1.00 90.69 100 LEU A N 1
ATOM 764 C CA . LEU A 1 100 ? -26.771 -7.484 -24.912 1.00 90.69 100 LEU A CA 1
ATOM 765 C C . LEU A 1 100 ? -25.735 -6.352 -24.944 1.00 90.69 100 LEU A C 1
ATOM 767 O O . LEU A 1 100 ? -25.505 -5.711 -25.969 1.00 90.69 100 LEU A O 1
ATOM 771 N N . ASN A 1 101 ? -25.058 -6.135 -23.815 1.00 86.69 101 ASN A N 1
ATOM 772 C CA . ASN A 1 101 ? -23.945 -5.192 -23.734 1.00 86.69 101 ASN A CA 1
ATOM 773 C C . ASN A 1 101 ? -22.689 -5.802 -24.369 1.00 86.69 101 ASN A C 1
ATOM 775 O O . ASN A 1 101 ? -22.165 -6.809 -23.889 1.00 86.69 101 ASN A O 1
ATOM 779 N N . TYR A 1 102 ? -22.175 -5.172 -25.424 1.00 81.25 102 TYR A N 1
ATOM 780 C CA . TYR A 1 102 ? -20.930 -5.587 -26.065 1.00 81.25 102 TYR A CA 1
ATOM 781 C C . TYR A 1 102 ? -19.710 -5.007 -25.334 1.00 81.25 102 TYR A C 1
ATOM 783 O O . TYR A 1 102 ? -19.470 -3.799 -25.360 1.00 81.25 102 TYR A O 1
ATOM 791 N N . PHE A 1 103 ? -18.906 -5.866 -24.701 1.00 79.56 103 PHE A N 1
ATOM 792 C CA . PHE A 1 103 ? -17.661 -5.476 -24.030 1.00 79.56 103 PHE A CA 1
ATOM 793 C C . PHE A 1 103 ? -16.438 -5.774 -24.909 1.00 79.56 103 PHE A C 1
ATOM 795 O O . PHE A 1 103 ? -15.888 -6.876 -24.898 1.00 79.56 103 PHE A O 1
ATOM 802 N N . MET A 1 104 ? -15.964 -4.749 -25.619 1.00 66.25 104 MET A N 1
ATOM 803 C CA . MET A 1 104 ? -14.871 -4.819 -26.603 1.00 66.25 104 MET A CA 1
ATOM 804 C C . MET A 1 104 ? -13.544 -5.391 -26.043 1.00 66.25 104 MET A C 1
ATOM 806 O O . MET A 1 104 ? -12.771 -6.010 -26.769 1.00 66.25 104 MET A O 1
ATOM 810 N N . ALA A 1 105 ? -13.283 -5.245 -24.739 1.00 52.19 105 ALA A N 1
ATOM 811 C CA . ALA A 1 105 ? -12.002 -5.615 -24.125 1.00 52.19 105 ALA A CA 1
ATOM 812 C C . ALA A 1 105 ? -11.895 -7.082 -23.653 1.00 52.19 105 ALA A C 1
ATOM 814 O O . ALA A 1 105 ? -10.784 -7.591 -23.497 1.00 52.19 105 ALA A O 1
ATOM 815 N N . GLN A 1 106 ? -13.010 -7.788 -23.419 1.00 55.44 106 GLN A N 1
ATOM 816 C CA . GLN A 1 106 ? -12.959 -9.160 -22.879 1.00 55.44 106 GLN A CA 1
ATOM 817 C C . GLN A 1 106 ? -12.858 -10.236 -23.971 1.00 5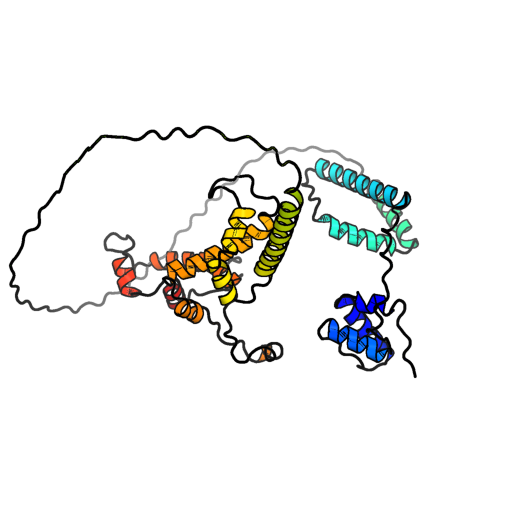5.44 106 GLN A C 1
ATOM 819 O O . GLN A 1 106 ? -12.261 -11.292 -23.740 1.00 55.44 106 GLN A O 1
ATOM 824 N N . ASN A 1 107 ? -13.310 -9.944 -25.194 1.00 51.16 107 ASN A N 1
ATOM 825 C CA . ASN A 1 107 ? -13.243 -10.894 -26.307 1.00 51.16 107 ASN A CA 1
ATOM 826 C C . ASN A 1 107 ? -11.874 -10.972 -26.991 1.00 51.16 107 ASN A C 1
ATOM 828 O O . ASN A 1 107 ? -11.605 -11.961 -27.668 1.00 51.16 107 ASN A O 1
ATOM 832 N N . HIS A 1 108 ? -10.943 -10.041 -26.756 1.00 52.72 108 HIS A N 1
ATOM 833 C CA . HIS A 1 108 ? -9.627 -10.086 -27.409 1.00 52.72 108 HIS A CA 1
ATOM 834 C C . HIS A 1 108 ? -8.802 -11.334 -27.023 1.00 52.72 108 HIS A C 1
ATOM 836 O O . HIS A 1 108 ? -8.067 -11.884 -27.848 1.00 52.72 108 HIS A O 1
ATOM 842 N N . ARG A 1 109 ? -8.957 -11.855 -25.792 1.00 53.56 109 ARG A N 1
ATOM 843 C CA . ARG A 1 109 ? -8.337 -13.134 -25.385 1.00 53.56 109 ARG A CA 1
ATOM 844 C C . ARG A 1 109 ? -9.002 -14.336 -26.058 1.00 53.56 109 ARG A C 1
ATOM 846 O O . ARG A 1 109 ? -8.305 -15.264 -26.471 1.00 53.56 109 ARG A O 1
ATOM 853 N N . HIS A 1 110 ? -10.324 -14.324 -26.222 1.00 54.81 110 HIS A N 1
ATOM 854 C CA . HIS A 1 110 ? -11.037 -15.382 -26.941 1.00 54.81 110 HIS A CA 1
ATOM 855 C C . HIS A 1 110 ? -10.774 -15.351 -28.449 1.00 54.81 110 HIS A C 1
ATOM 857 O O . HIS A 1 110 ? -10.652 -16.416 -29.050 1.00 54.81 110 HIS A O 1
ATOM 863 N N . LEU A 1 111 ? -10.588 -14.171 -29.039 1.00 53.69 111 LEU A N 1
ATOM 864 C CA . LEU A 1 111 ? -10.227 -13.996 -30.443 1.00 53.69 111 LEU A CA 1
ATOM 865 C C . LEU A 1 111 ? -8.786 -14.420 -30.718 1.00 53.69 111 LEU A C 1
ATOM 867 O O . LEU A 1 111 ? -8.580 -15.175 -31.658 1.00 53.69 111 LEU A O 1
ATOM 871 N N . GLN A 1 112 ? -7.815 -14.098 -29.853 1.00 56.03 112 GLN A N 1
ATOM 872 C CA . GLN A 1 112 ? -6.473 -14.692 -29.964 1.00 56.03 112 GLN A CA 1
ATOM 873 C C . GLN A 1 112 ? -6.526 -16.222 -29.845 1.00 56.03 112 GLN A C 1
ATOM 875 O O . GLN A 1 112 ? -5.923 -16.933 -30.645 1.00 56.03 112 GLN A O 1
ATOM 880 N N . THR A 1 113 ? -7.310 -16.761 -28.907 1.00 53.06 113 THR A N 1
ATOM 881 C CA . THR A 1 113 ? -7.454 -18.220 -28.749 1.00 53.06 113 THR A CA 1
ATOM 882 C C . THR A 1 113 ? -8.135 -18.871 -29.966 1.00 53.06 113 THR A C 1
ATOM 884 O O . THR A 1 113 ? -7.748 -19.965 -30.383 1.00 53.06 113 THR A O 1
ATOM 887 N N . ARG A 1 114 ? -9.119 -18.201 -30.582 1.00 54.53 114 ARG A N 1
ATOM 888 C CA . ARG A 1 114 ? -9.766 -18.631 -31.834 1.00 54.53 114 ARG A CA 1
ATOM 889 C C . ARG A 1 114 ? -8.825 -18.512 -33.032 1.00 54.53 114 ARG A C 1
ATOM 891 O O . ARG A 1 114 ? -8.797 -19.434 -33.839 1.00 54.53 114 ARG A O 1
ATOM 898 N N . PHE A 1 115 ? -8.021 -17.457 -33.108 1.00 53.09 115 PHE A N 1
ATOM 899 C CA . PHE A 1 115 ? -6.997 -17.232 -34.128 1.00 53.09 115 PHE A CA 1
ATOM 900 C C . PHE A 1 115 ? -5.957 -18.363 -34.121 1.00 53.09 115 PHE A C 1
ATOM 902 O O . PHE A 1 115 ? -5.755 -19.027 -35.139 1.00 53.09 115 PHE A O 1
ATOM 909 N N . TYR A 1 116 ? -5.414 -18.711 -32.948 1.00 46.62 116 TYR A N 1
ATOM 910 C CA . TYR A 1 116 ? -4.488 -19.841 -32.813 1.00 46.62 116 TYR A CA 1
ATOM 911 C C . TYR A 1 116 ? -5.152 -21.210 -33.056 1.00 46.62 116 TYR A C 1
ATOM 913 O O . TYR A 1 116 ? -4.511 -22.101 -33.613 1.00 46.62 116 TYR A O 1
ATOM 921 N N . ARG A 1 117 ? -6.439 -21.400 -32.713 1.00 51.78 117 ARG A N 1
ATOM 922 C CA . ARG A 1 117 ? -7.182 -22.635 -33.053 1.00 51.78 117 ARG A CA 1
ATOM 923 C C . ARG A 1 117 ? -7.478 -22.762 -34.548 1.00 51.78 117 ARG A C 1
ATOM 925 O O . ARG A 1 117 ? -7.409 -23.868 -35.076 1.00 51.78 117 ARG A O 1
ATOM 932 N N . ARG A 1 118 ? -7.797 -21.664 -35.240 1.00 46.47 118 ARG A N 1
ATOM 933 C CA . ARG A 1 118 ? -8.158 -21.666 -36.670 1.00 46.47 118 ARG A CA 1
ATOM 934 C C . ARG A 1 118 ? -6.942 -21.892 -37.573 1.00 46.47 118 ARG A C 1
ATOM 936 O O . ARG A 1 118 ? -7.093 -22.501 -38.631 1.00 46.47 118 ARG A O 1
ATOM 943 N N . LEU A 1 119 ? -5.756 -21.481 -37.118 1.00 46.44 119 LEU A N 1
ATOM 944 C CA . LEU A 1 119 ? -4.470 -21.746 -37.774 1.00 46.44 119 LEU A CA 1
ATOM 945 C C . LEU A 1 119 ? -3.937 -23.175 -37.543 1.00 46.44 119 LEU A C 1
ATOM 947 O O . LEU A 1 119 ? -3.102 -23.630 -38.316 1.00 46.44 119 LEU A O 1
ATOM 951 N N . ARG A 1 120 ? -4.429 -23.906 -36.528 1.00 46.25 120 ARG A N 1
ATOM 952 C CA . ARG A 1 120 ? -3.997 -25.286 -36.208 1.00 46.25 120 ARG A CA 1
ATOM 953 C C . ARG A 1 120 ? -5.016 -26.389 -36.507 1.00 46.25 120 ARG A C 1
ATOM 955 O O . ARG A 1 120 ? -4.694 -27.557 -36.314 1.00 46.25 120 ARG A O 1
ATOM 962 N N . ALA A 1 121 ? -6.231 -26.062 -36.942 1.00 40.19 121 ALA A N 1
ATOM 963 C CA . ALA A 1 121 ? -7.229 -27.084 -37.245 1.00 40.19 121 ALA A CA 1
ATOM 964 C C . ALA A 1 121 ? -6.928 -27.750 -38.605 1.00 40.19 121 ALA A C 1
ATOM 966 O O . ALA A 1 121 ? -6.918 -27.044 -39.622 1.00 40.19 121 ALA A O 1
ATOM 967 N N . PRO A 1 122 ? -6.708 -29.078 -38.655 1.00 49.03 122 PRO A N 1
ATOM 968 C CA . PRO A 1 122 ? -6.512 -29.787 -39.914 1.00 49.03 122 PRO A CA 1
ATOM 969 C C . PRO A 1 122 ? -7.762 -29.675 -40.803 1.00 49.03 122 PRO A C 1
ATOM 971 O O . PRO A 1 122 ? -8.892 -29.642 -40.312 1.00 49.03 122 PRO A O 1
ATOM 974 N N . LEU A 1 123 ? -7.543 -29.576 -42.120 1.00 48.47 123 LEU A N 1
ATOM 975 C CA . LEU A 1 123 ? -8.551 -29.232 -43.139 1.00 48.47 123 LEU A CA 1
ATOM 976 C C . LEU A 1 123 ? -9.842 -30.067 -43.053 1.00 48.47 123 LEU A C 1
ATOM 978 O O . LEU A 1 123 ? -10.929 -29.512 -43.192 1.00 48.47 123 LEU A O 1
ATOM 982 N N . TRP A 1 124 ? -9.743 -31.348 -42.694 1.00 54.88 124 TRP A N 1
ATOM 983 C CA . TRP A 1 124 ? -10.887 -32.260 -42.563 1.00 54.88 124 TRP A CA 1
ATOM 984 C C . TRP A 1 124 ? -11.888 -31.875 -41.454 1.00 54.88 124 TRP A C 1
ATOM 986 O O . TRP A 1 124 ? -13.039 -32.308 -41.462 1.00 54.88 124 TRP A O 1
ATOM 996 N N . MET A 1 125 ? -11.492 -31.028 -40.497 1.00 42.16 125 MET A N 1
ATOM 997 C CA . MET A 1 125 ? -12.375 -30.556 -39.424 1.00 42.16 125 MET A CA 1
ATOM 998 C C . MET A 1 125 ? -13.219 -29.336 -39.847 1.00 42.16 125 MET A C 1
ATOM 1000 O O . MET A 1 125 ? -14.240 -29.044 -39.220 1.00 42.16 125 MET A O 1
ATOM 1004 N N . LYS A 1 126 ? -12.827 -28.634 -40.924 1.00 47.62 126 LYS A N 1
ATOM 1005 C CA . LYS A 1 126 ? -13.522 -27.437 -41.439 1.00 47.62 126 LYS A CA 1
ATOM 1006 C C . LYS A 1 126 ? -14.776 -27.791 -42.253 1.00 47.62 126 LYS A C 1
ATOM 1008 O O . LYS A 1 126 ? -15.792 -27.105 -42.126 1.00 47.62 126 LYS A O 1
ATOM 1013 N N . GLU A 1 127 ? -14.754 -28.895 -42.999 1.00 45.97 127 GLU A N 1
ATOM 1014 C CA . GLU A 1 127 ? -15.925 -29.404 -43.740 1.00 45.97 127 GLU A CA 1
ATOM 1015 C C . GLU A 1 127 ? -17.014 -29.947 -42.806 1.00 45.97 127 GLU A C 1
ATOM 1017 O O . GLU A 1 127 ? -18.204 -29.661 -42.966 1.00 45.97 127 GLU A O 1
ATOM 1022 N N . ARG A 1 128 ? -16.615 -30.653 -41.745 1.00 50.75 128 ARG A N 1
ATOM 1023 C CA . ARG A 1 128 ? -17.565 -31.292 -40.827 1.00 50.75 128 ARG A CA 1
ATOM 1024 C C . ARG A 1 128 ? -18.341 -30.288 -39.961 1.00 50.75 128 ARG A C 1
ATOM 1026 O O . ARG A 1 128 ? -19.507 -30.513 -39.650 1.00 50.75 128 ARG A O 1
ATOM 1033 N N . MET A 1 129 ? -17.724 -29.155 -39.621 1.00 45.56 129 MET A N 1
ATOM 1034 C CA . MET A 1 129 ? -18.377 -28.069 -38.872 1.00 45.56 129 MET A CA 1
ATOM 1035 C C . MET A 1 129 ? -19.325 -27.238 -39.748 1.00 45.56 129 MET A C 1
ATOM 1037 O O . MET A 1 129 ? -20.373 -26.815 -39.264 1.00 45.56 129 MET A O 1
ATOM 1041 N N . SER A 1 130 ? -19.007 -27.058 -41.035 1.00 49.47 130 SER A N 1
ATOM 1042 C CA . SER A 1 130 ? -19.903 -26.376 -41.985 1.00 49.47 130 SER A CA 1
ATOM 1043 C C . SER A 1 130 ? -21.179 -27.184 -42.234 1.00 49.47 130 SER A C 1
ATOM 1045 O O . SER A 1 130 ? -22.265 -26.619 -42.320 1.00 49.47 130 SER A O 1
ATOM 1047 N N . THR A 1 131 ? -21.071 -28.516 -42.236 1.00 43.91 131 THR A N 1
ATOM 1048 C CA . THR A 1 131 ? -22.222 -29.409 -42.434 1.00 43.91 131 THR A CA 1
ATOM 1049 C C . THR A 1 131 ? -23.191 -29.370 -41.242 1.00 43.91 131 THR A C 1
ATOM 1051 O O . THR A 1 131 ? -24.398 -29.285 -41.437 1.00 43.91 131 THR A O 1
ATOM 1054 N N . LEU A 1 132 ? -22.681 -29.337 -40.002 1.00 43.78 132 LEU A N 1
ATOM 1055 C CA . LEU A 1 132 ? -23.508 -29.344 -38.781 1.00 43.78 132 LEU A CA 1
ATOM 1056 C C . LEU A 1 132 ? -24.254 -28.026 -38.511 1.00 43.78 132 LEU A C 1
ATOM 1058 O O . LEU A 1 132 ? -25.295 -28.031 -37.854 1.00 43.78 132 LEU A O 1
ATOM 1062 N N . LEU A 1 133 ? -23.740 -26.898 -39.006 1.00 43.16 133 LEU A N 1
ATOM 1063 C CA . LEU A 1 133 ? -24.402 -25.596 -38.880 1.00 43.16 133 LEU A CA 1
ATOM 1064 C C . LEU A 1 133 ? -25.573 -25.442 -39.860 1.00 43.16 133 LEU A C 1
ATOM 1066 O O . LEU A 1 133 ? -26.582 -24.838 -39.502 1.00 43.16 133 LEU A O 1
ATOM 1070 N N . ILE A 1 134 ? -25.487 -26.052 -41.045 1.00 45.00 134 ILE A N 1
ATOM 1071 C CA . ILE A 1 134 ? -26.558 -26.009 -42.052 1.00 45.00 134 ILE A CA 1
ATOM 1072 C C . ILE A 1 134 ? -27.746 -26.893 -41.633 1.00 45.00 134 ILE A C 1
ATOM 1074 O O . ILE A 1 134 ? -28.896 -26.485 -41.786 1.00 45.00 134 ILE A O 1
ATOM 1078 N N . THR A 1 135 ? -27.507 -28.048 -40.997 1.00 41.12 135 THR A N 1
ATOM 1079 C CA . THR A 1 135 ? -28.597 -28.950 -40.565 1.00 41.12 135 THR A CA 1
ATOM 1080 C C . THR A 1 135 ? -29.431 -28.388 -39.407 1.00 41.12 135 THR A C 1
ATOM 1082 O O . THR A 1 135 ? -30.596 -28.746 -39.256 1.00 41.12 135 THR A O 1
ATOM 1085 N N . ARG A 1 136 ? -28.875 -27.484 -38.588 1.00 38.28 136 ARG A N 1
ATOM 1086 C CA . ARG A 1 136 ? -29.574 -26.933 -37.412 1.00 38.28 136 ARG A CA 1
ATOM 1087 C C . ARG A 1 136 ? -30.517 -25.773 -37.741 1.00 38.28 136 ARG A C 1
ATOM 1089 O O . ARG A 1 136 ? -31.418 -25.490 -36.961 1.00 38.28 136 ARG A O 1
ATOM 1096 N N . ILE A 1 137 ? -30.331 -25.117 -38.886 1.00 44.03 137 ILE A N 1
ATOM 1097 C CA . ILE A 1 137 ? -31.150 -23.965 -39.298 1.00 44.03 137 ILE A CA 1
ATOM 1098 C C . ILE A 1 137 ? -32.435 -24.416 -40.020 1.00 44.03 137 ILE A C 1
ATOM 1100 O O . ILE A 1 137 ? -33.427 -23.697 -40.002 1.00 44.03 137 ILE A O 1
ATOM 1104 N N . GLN A 1 138 ? -32.479 -25.634 -40.571 1.00 43.38 138 GLN A N 1
ATOM 1105 C CA . GLN A 1 138 ? -33.655 -26.145 -41.293 1.00 43.38 138 GLN A CA 1
ATOM 1106 C C . GLN A 1 138 ? -34.688 -26.889 -40.422 1.00 43.38 138 GLN A C 1
ATOM 1108 O O . GLN A 1 138 ? -35.771 -27.187 -40.914 1.00 43.38 138 GLN A O 1
ATOM 1113 N N . SER A 1 139 ? -34.421 -27.162 -39.135 1.00 41.09 139 SER A N 1
ATOM 1114 C CA . SER A 1 139 ? -35.336 -27.946 -38.275 1.00 41.09 139 SER A CA 1
ATOM 1115 C C . SER A 1 139 ? -36.274 -27.118 -37.381 1.00 41.09 139 SER A C 1
ATOM 1117 O O . SER A 1 139 ? -36.879 -27.667 -36.464 1.00 41.09 139 SER A O 1
ATOM 1119 N N . SER A 1 140 ? -36.388 -25.806 -37.602 1.00 37.47 140 SER A N 1
ATOM 1120 C CA . SER A 1 140 ? -37.243 -24.908 -36.811 1.00 37.47 140 SER A CA 1
ATOM 1121 C C . SER A 1 140 ? -38.347 -24.312 -37.687 1.00 37.47 140 SER A C 1
ATOM 1123 O O . SER A 1 140 ? -38.299 -23.141 -38.062 1.00 37.47 140 SER A O 1
ATOM 1125 N N . GLY A 1 141 ? -39.337 -25.135 -38.034 1.00 35.84 141 GLY A N 1
ATOM 1126 C CA . GLY A 1 141 ? -40.600 -24.658 -38.601 1.00 35.84 141 GLY A CA 1
ATOM 1127 C C . GLY A 1 141 ? -41.482 -23.994 -37.529 1.00 35.84 141 GLY A C 1
ATOM 1128 O O . GLY A 1 141 ? -41.412 -24.390 -36.363 1.00 35.84 141 GLY A O 1
ATOM 1129 N N . PRO A 1 142 ? -42.310 -22.996 -37.886 1.00 48.66 142 PRO A N 1
ATOM 1130 C CA . PRO A 1 142 ? -43.164 -22.290 -36.942 1.00 48.66 142 PRO A CA 1
ATOM 1131 C C . PRO A 1 142 ? -44.504 -23.018 -36.794 1.00 48.66 142 PRO A C 1
ATOM 1133 O O . PRO A 1 142 ? -45.127 -23.376 -37.792 1.00 48.66 142 PRO A O 1
ATOM 1136 N N . ASN A 1 143 ? -44.989 -23.192 -35.563 1.00 33.38 143 ASN A N 1
ATOM 1137 C CA . ASN A 1 143 ? -46.403 -23.476 -35.352 1.00 33.38 143 ASN A CA 1
ATOM 1138 C C . ASN A 1 143 ? -46.969 -22.663 -34.184 1.00 33.38 143 ASN A C 1
ATOM 1140 O O . ASN A 1 143 ? -46.371 -22.565 -33.112 1.00 33.38 143 ASN A O 1
ATOM 1144 N N . LEU A 1 144 ? -48.108 -22.040 -34.477 1.00 35.00 144 LEU A N 1
ATOM 1145 C CA . LEU A 1 144 ? -48.921 -21.178 -33.632 1.00 35.00 144 LEU A CA 1
ATOM 1146 C C . LEU A 1 144 ? -49.487 -21.929 -32.414 1.00 35.00 144 LEU A C 1
ATOM 1148 O O . LEU A 1 144 ? -49.928 -23.063 -32.555 1.00 35.00 144 LEU A O 1
ATOM 1152 N N . MET A 1 145 ? -49.643 -21.257 -31.270 1.00 30.55 145 MET A N 1
ATOM 1153 C CA . MET A 1 145 ? -50.957 -20.745 -30.850 1.00 30.55 145 MET A CA 1
ATOM 1154 C C . MET A 1 145 ? -50.930 -20.064 -29.479 1.00 30.55 145 MET A C 1
ATOM 1156 O O . MET A 1 145 ? -50.207 -20.418 -28.555 1.00 30.55 145 MET A O 1
ATOM 1160 N N . ILE A 1 146 ? -51.778 -19.046 -29.433 1.00 35.75 146 ILE A N 1
ATOM 1161 C CA . ILE A 1 146 ? -52.169 -18.176 -28.337 1.00 35.75 146 ILE A CA 1
ATOM 1162 C C . ILE A 1 146 ? -53.078 -18.954 -27.377 1.00 35.75 146 ILE A C 1
ATOM 1164 O O . ILE A 1 146 ? -54.038 -19.573 -27.828 1.00 35.75 146 ILE A O 1
ATOM 1168 N N . ALA A 1 147 ? -52.853 -18.837 -26.068 1.00 30.88 147 ALA A N 1
ATOM 1169 C CA . ALA A 1 147 ? -53.913 -18.975 -25.072 1.00 30.88 147 ALA A CA 1
ATOM 1170 C C . ALA A 1 147 ? -53.568 -18.144 -23.830 1.00 30.88 147 ALA A C 1
ATOM 1172 O O . ALA A 1 147 ? -52.578 -18.390 -23.144 1.00 30.88 147 ALA A O 1
ATOM 1173 N N . ALA A 1 148 ? -54.394 -17.132 -23.583 1.00 33.88 148 ALA A N 1
ATOM 1174 C CA . ALA A 1 148 ? -54.423 -16.355 -22.358 1.00 33.88 148 ALA A CA 1
ATOM 1175 C C . ALA A 1 148 ? -55.312 -17.059 -21.324 1.00 33.88 148 ALA A C 1
ATOM 1177 O O . ALA A 1 148 ? -56.396 -17.528 -21.665 1.00 33.88 148 ALA A O 1
ATOM 1178 N N . SER A 1 149 ? -54.909 -17.046 -20.055 1.00 33.19 149 SER A N 1
ATOM 1179 C CA . SER A 1 149 ? -55.837 -17.217 -18.935 1.00 33.19 149 SER A CA 1
ATOM 1180 C C . SER A 1 149 ? -55.310 -16.512 -17.687 1.00 33.19 149 SER A C 1
ATOM 1182 O O . SER A 1 149 ? -54.241 -16.829 -17.171 1.00 33.19 149 SER A O 1
ATOM 1184 N N . ASN A 1 150 ? -56.105 -15.541 -17.245 1.00 36.66 150 ASN A N 1
ATOM 1185 C CA . ASN A 1 150 ? -56.024 -14.814 -15.985 1.00 36.66 150 ASN A CA 1
ATOM 1186 C C . ASN A 1 150 ? -56.339 -15.723 -14.788 1.00 36.66 150 ASN A C 1
ATOM 1188 O O . ASN A 1 150 ? -57.354 -16.407 -14.837 1.00 36.66 150 ASN A O 1
ATOM 1192 N N . THR A 1 151 ? -55.591 -15.590 -13.685 1.00 37.78 151 THR A N 1
ATOM 1193 C CA . THR A 1 151 ? -56.094 -15.729 -12.296 1.00 37.78 151 THR A CA 1
ATOM 1194 C C . THR A 1 151 ? -55.106 -15.087 -11.298 1.00 37.78 151 THR A C 1
ATOM 1196 O O . THR A 1 151 ? -53.901 -15.282 -11.471 1.00 37.78 151 THR A O 1
ATOM 1199 N N . PRO A 1 152 ? -55.571 -14.337 -10.273 1.00 44.97 152 PRO A N 1
ATOM 1200 C CA . PRO A 1 152 ? -54.732 -13.627 -9.297 1.00 44.97 152 PRO A CA 1
ATOM 1201 C C . PRO A 1 152 ? -54.751 -14.337 -7.902 1.00 44.97 152 PRO A C 1
ATOM 1203 O O . PRO A 1 152 ? -55.107 -15.512 -7.848 1.00 44.97 152 PRO A O 1
ATOM 1206 N N . PRO A 1 153 ? -54.269 -13.736 -6.789 1.00 49.88 153 PRO A N 1
ATOM 1207 C CA . PRO A 1 153 ? -53.212 -14.288 -5.940 1.00 49.88 153 PRO A CA 1
ATOM 1208 C C . PRO A 1 153 ? -53.719 -15.006 -4.672 1.00 49.88 153 PRO A C 1
ATOM 1210 O O . PRO A 1 153 ? -54.677 -14.574 -4.034 1.00 49.88 153 PRO A O 1
ATOM 1213 N N . HIS A 1 154 ? -53.010 -16.048 -4.227 1.00 40.94 154 HIS A N 1
ATOM 1214 C CA . HIS A 1 154 ? -53.231 -16.638 -2.904 1.00 40.94 154 HIS A CA 1
ATOM 1215 C C . HIS A 1 154 ? -52.276 -16.054 -1.860 1.00 40.94 154 HIS A C 1
ATOM 1217 O O . HIS A 1 154 ? -51.080 -16.332 -1.834 1.00 40.94 154 HIS A O 1
ATOM 1223 N N . THR A 1 155 ? -52.873 -15.253 -0.982 1.00 35.94 155 THR A N 1
ATOM 1224 C CA . THR A 1 155 ? -52.422 -14.895 0.363 1.00 35.94 155 THR A CA 1
ATOM 1225 C C . THR A 1 155 ? -52.214 -16.152 1.210 1.00 35.94 155 THR A C 1
ATOM 1227 O O . THR A 1 155 ? -53.139 -16.949 1.355 1.00 35.94 155 THR A O 1
ATOM 1230 N N . ILE A 1 156 ? -51.041 -16.299 1.832 1.00 44.25 156 ILE A N 1
ATOM 1231 C CA . ILE A 1 156 ? -50.839 -17.228 2.950 1.00 44.25 156 ILE A CA 1
ATOM 1232 C C . ILE A 1 156 ? -50.392 -16.419 4.166 1.00 44.25 156 ILE A C 1
ATOM 1234 O O . ILE A 1 156 ? -49.287 -15.883 4.219 1.00 44.25 156 ILE A O 1
ATOM 1238 N N . HIS A 1 157 ? -51.301 -16.342 5.137 1.00 34.53 157 HIS A N 1
ATOM 1239 C CA . HIS A 1 157 ? -51.022 -16.024 6.530 1.00 34.53 157 HIS A CA 1
ATOM 1240 C C . HIS A 1 157 ? -50.115 -17.107 7.125 1.00 34.53 157 HIS A C 1
ATOM 1242 O O . HIS A 1 157 ? -50.435 -18.290 7.032 1.00 34.53 157 HIS A O 1
ATOM 1248 N N . SER A 1 158 ? -49.037 -16.709 7.798 1.00 35.44 158 SER A N 1
ATOM 1249 C CA . SER A 1 158 ? -48.358 -17.574 8.763 1.00 35.44 158 SER A CA 1
ATOM 1250 C C . SER A 1 158 ? -48.246 -16.836 10.090 1.00 35.44 158 SER A C 1
ATOM 1252 O O . SER A 1 158 ? -47.449 -15.916 10.264 1.00 35.44 158 SER A O 1
ATOM 1254 N N . THR A 1 159 ? -49.135 -17.221 10.996 1.00 37.88 159 THR A N 1
ATOM 1255 C CA . THR A 1 159 ? -49.180 -16.852 12.405 1.00 37.88 159 THR A CA 1
ATOM 1256 C C . THR A 1 159 ? -48.649 -18.051 13.175 1.00 37.88 159 THR A C 1
ATOM 1258 O O . THR A 1 159 ? -49.296 -19.086 13.121 1.00 37.88 159 THR A O 1
ATOM 1261 N N . PHE A 1 160 ? -47.537 -17.935 13.906 1.00 38.84 160 PHE A N 1
ATOM 1262 C CA . PHE A 1 160 ? -47.289 -18.785 15.078 1.00 38.84 160 PHE A CA 1
ATOM 1263 C C . PHE A 1 160 ? -46.383 -18.087 16.104 1.00 38.84 160 PHE A C 1
ATOM 1265 O O . PHE A 1 160 ? -45.388 -17.450 15.769 1.00 38.84 160 PHE A O 1
ATOM 1272 N N . HIS A 1 161 ? -46.833 -18.192 17.353 1.00 38.16 161 HIS A N 1
ATOM 1273 C CA . HIS A 1 161 ? -46.359 -17.577 18.593 1.00 38.16 161 HIS A CA 1
ATOM 1274 C C . HIS A 1 161 ? -45.073 -18.225 19.167 1.00 38.16 161 HIS A C 1
ATOM 1276 O O . HIS A 1 161 ? -44.702 -19.320 18.744 1.00 38.16 161 HIS A O 1
ATOM 1282 N N . PRO A 1 162 ? -44.427 -17.586 20.170 1.00 49.56 162 PRO A N 1
ATOM 1283 C CA . PRO A 1 162 ? -43.193 -18.032 20.818 1.00 49.56 162 PRO A CA 1
ATOM 1284 C C . PRO A 1 162 ? -43.459 -18.848 22.098 1.00 49.56 162 PRO A C 1
ATOM 1286 O O . PRO A 1 162 ? -44.586 -18.858 22.600 1.00 49.56 162 PRO A O 1
ATOM 1289 N N . PRO A 1 163 ? -42.400 -19.402 22.717 1.00 56.16 163 PRO A N 1
ATOM 1290 C CA . PRO A 1 163 ? -42.415 -19.563 24.166 1.00 56.16 163 PRO A CA 1
ATOM 1291 C C . PRO A 1 163 ? -41.161 -19.042 24.891 1.00 56.16 163 PRO A C 1
ATOM 1293 O O . PRO A 1 163 ? -40.032 -19.395 24.568 1.00 56.16 163 PRO A O 1
ATOM 1296 N N . ALA A 1 164 ? -41.455 -18.263 25.940 1.00 38.72 164 ALA A N 1
ATOM 1297 C CA . ALA A 1 164 ? -40.996 -18.441 27.327 1.00 38.72 164 ALA A CA 1
ATOM 1298 C C . ALA A 1 164 ? -39.486 -18.288 27.614 1.00 38.72 164 ALA A C 1
ATOM 1300 O O . ALA A 1 164 ? -38.671 -19.142 27.295 1.00 38.72 164 ALA A O 1
ATOM 1301 N N . GLN A 1 165 ? -39.044 -17.155 28.170 1.00 38.59 165 GLN A N 1
ATOM 1302 C CA . GLN A 1 165 ? -39.021 -16.846 29.614 1.00 38.59 165 GLN A CA 1
ATOM 1303 C C . GLN A 1 165 ? -38.518 -17.990 30.508 1.00 38.59 165 GLN A C 1
ATOM 1305 O O . GLN A 1 165 ? -39.285 -18.857 30.914 1.00 38.59 165 GLN A O 1
ATOM 1310 N N . HIS A 1 166 ? -37.253 -17.881 30.920 1.00 37.12 166 HIS A N 1
ATOM 1311 C CA . HIS A 1 166 ? -36.779 -18.416 32.190 1.00 37.12 166 HIS A CA 1
ATOM 1312 C C . HIS A 1 166 ? -36.099 -17.300 32.991 1.00 37.12 166 HIS A C 1
ATOM 1314 O O . HIS A 1 166 ? -35.008 -16.841 32.668 1.00 37.12 166 HIS A O 1
ATOM 1320 N N . ASN A 1 167 ? -36.804 -16.867 34.035 1.00 40.78 167 ASN A N 1
ATOM 1321 C CA . ASN A 1 167 ? -36.268 -16.168 35.196 1.00 40.78 167 ASN A CA 1
ATOM 1322 C C . ASN A 1 167 ? -35.417 -17.136 36.022 1.00 40.78 167 ASN A C 1
ATOM 1324 O O . ASN A 1 167 ? -35.874 -18.253 36.236 1.00 40.78 167 ASN A O 1
ATOM 1328 N N . HIS A 1 168 ? -34.293 -16.670 36.576 1.00 38.41 168 HIS A N 1
ATOM 1329 C CA . HIS A 1 168 ? -33.877 -16.959 37.955 1.00 38.41 168 HIS A CA 1
ATOM 1330 C C . HIS A 1 168 ? -32.893 -15.885 38.466 1.00 38.41 168 HIS A C 1
ATOM 1332 O O . HIS A 1 168 ? -31.803 -15.724 37.932 1.00 38.41 168 HIS A O 1
ATOM 1338 N N . SER A 1 169 ? -33.354 -15.164 39.496 1.00 37.19 169 SER A N 1
ATOM 1339 C CA . SER A 1 169 ? -32.685 -14.836 40.773 1.00 37.19 169 SER A CA 1
ATOM 1340 C C . SER A 1 169 ? -31.240 -14.295 40.736 1.00 37.19 169 SER A C 1
ATOM 1342 O O . SER A 1 169 ? -30.315 -15.021 40.406 1.00 37.19 169 SER A O 1
ATOM 1344 N N . ASN A 1 170 ? -30.963 -13.022 41.043 1.00 35.00 170 ASN A N 1
ATOM 1345 C CA . ASN A 1 170 ? -31.059 -12.344 42.352 1.00 35.00 170 ASN A CA 1
ATOM 1346 C C . ASN A 1 170 ? -30.078 -12.910 43.407 1.00 35.00 170 ASN A C 1
ATOM 1348 O O . ASN A 1 170 ? -30.396 -13.896 44.065 1.00 35.00 170 ASN A O 1
ATOM 1352 N N . ILE A 1 171 ? -28.920 -12.255 43.590 1.00 39.91 171 ILE A N 1
ATOM 1353 C CA . ILE A 1 171 ? -28.127 -12.293 44.831 1.00 39.91 171 ILE A CA 1
ATOM 1354 C C . ILE A 1 171 ? -27.678 -10.870 45.171 1.00 39.91 171 ILE A C 1
ATOM 1356 O O . ILE A 1 171 ? -27.017 -10.183 44.395 1.00 39.91 171 ILE A O 1
ATOM 1360 N N . SER A 1 172 ? -28.103 -10.466 46.359 1.00 37.78 172 SER A N 1
ATOM 1361 C CA . SER A 1 172 ? -27.888 -9.204 47.043 1.00 37.78 172 SER A CA 1
ATOM 1362 C C . SER A 1 172 ? -26.441 -8.967 47.483 1.00 37.78 172 SER A C 1
ATOM 1364 O O . SER A 1 172 ? -25.765 -9.893 47.915 1.00 37.78 172 SER A O 1
ATOM 1366 N N . GLY A 1 173 ? -26.085 -7.680 47.558 1.00 32.31 173 GLY A N 1
ATOM 1367 C CA . GLY A 1 173 ? -25.444 -7.083 48.734 1.00 32.31 173 GLY A CA 1
ATOM 1368 C C . GLY A 1 173 ? -23.921 -7.170 48.834 1.00 32.31 173 GLY A C 1
ATOM 1369 O O . GLY A 1 173 ? -23.365 -8.244 49.002 1.00 32.31 173 GLY A O 1
ATOM 1370 N N . ILE A 1 174 ? -23.261 -6.008 48.844 1.00 37.75 174 ILE A N 1
ATOM 1371 C CA . ILE A 1 174 ? -22.574 -5.430 50.018 1.00 37.75 174 ILE A CA 1
ATOM 1372 C C . ILE A 1 174 ? -22.022 -4.050 49.605 1.00 37.75 174 ILE A C 1
ATOM 1374 O O . ILE A 1 174 ? -21.105 -3.926 48.801 1.00 37.75 174 ILE A O 1
ATOM 1378 N N . ASN A 1 175 ? -22.630 -3.011 50.175 1.00 39.88 175 ASN A N 1
ATOM 1379 C CA . ASN A 1 175 ? -22.027 -1.716 50.505 1.00 39.88 175 ASN A CA 1
ATOM 1380 C C . ASN A 1 175 ? -21.711 -1.822 52.016 1.00 39.88 175 ASN A C 1
ATOM 1382 O O . ASN A 1 175 ? -22.512 -2.466 52.708 1.00 39.88 175 ASN A O 1
ATOM 1386 N N . PRO A 1 176 ? -20.618 -1.260 52.569 1.00 52.66 176 PRO A N 1
ATOM 1387 C CA . PRO A 1 176 ? -20.669 0.160 52.928 1.00 52.66 176 PRO A CA 1
ATOM 1388 C C . PRO A 1 176 ? -19.313 0.914 52.954 1.00 52.66 176 PRO A C 1
ATOM 1390 O O . PRO A 1 176 ? -18.237 0.331 53.018 1.00 52.66 176 PRO A O 1
ATOM 1393 N N . GLN A 1 177 ? -19.451 2.241 53.067 1.00 37.31 177 GLN A N 1
ATOM 1394 C CA . GLN A 1 177 ? -18.589 3.193 53.793 1.00 37.31 177 GLN A CA 1
ATOM 1395 C C . GLN A 1 177 ? -17.426 3.898 53.069 1.00 37.31 177 GLN A C 1
ATOM 1397 O O . GLN A 1 177 ? -16.292 3.435 53.001 1.00 37.31 177 GLN A O 1
ATOM 1402 N N . SER A 1 178 ? -17.713 5.153 52.705 1.00 43.28 178 SER A N 1
ATOM 1403 C CA . SER A 1 178 ? -16.795 6.293 52.836 1.00 43.28 178 SER A CA 1
ATOM 1404 C C . SER A 1 178 ? -16.434 6.577 54.302 1.00 43.28 178 SER A C 1
ATOM 1406 O O . SER A 1 178 ? -17.218 6.270 55.205 1.00 43.28 178 SER A O 1
ATOM 1408 N N . PRO A 1 179 ? -15.360 7.352 54.517 1.00 57.34 179 PRO A N 1
ATOM 1409 C CA . PRO A 1 179 ? -15.490 8.500 55.404 1.00 57.34 179 PRO A CA 1
ATOM 1410 C C . PRO A 1 179 ? -15.010 9.815 54.771 1.00 57.34 179 PRO A C 1
ATOM 1412 O O . PRO A 1 179 ? -14.081 9.873 53.969 1.00 57.34 179 PRO A O 1
ATOM 1415 N N . HIS A 1 180 ? -15.702 10.874 55.189 1.00 44.75 180 HIS A N 1
ATOM 1416 C CA . HIS A 1 180 ? -15.347 12.287 55.097 1.00 44.75 180 HIS A CA 1
ATOM 1417 C C . HIS A 1 180 ? -13.906 12.573 55.555 1.00 44.75 180 HIS A C 1
ATOM 1419 O O . HIS A 1 180 ? -13.434 11.883 56.455 1.00 44.75 180 HIS A O 1
ATOM 1425 N N . ILE A 1 181 ? -13.297 13.672 55.066 1.00 36.38 181 ILE A N 1
ATOM 1426 C CA . ILE A 1 181 ? -12.880 14.841 55.886 1.00 36.38 181 ILE A CA 1
ATOM 1427 C C . ILE A 1 181 ? -12.054 15.871 55.067 1.00 36.38 181 ILE A C 1
ATOM 1429 O O . ILE A 1 181 ? -10.985 15.572 54.553 1.00 36.38 181 ILE A O 1
ATOM 1433 N N . VAL A 1 182 ? -12.593 17.103 55.043 1.00 41.50 182 VAL A N 1
ATOM 1434 C CA . VAL A 1 182 ? -11.932 18.428 55.168 1.00 41.50 182 VAL A CA 1
ATOM 1435 C C . VAL A 1 182 ? -11.251 19.089 53.950 1.00 41.50 182 VAL A C 1
ATOM 1437 O O . VAL A 1 182 ? -10.104 18.833 53.603 1.00 41.50 182 VAL A O 1
ATOM 1440 N N . SER A 1 183 ? -11.973 20.086 53.417 1.00 44.09 183 SER A N 1
ATOM 1441 C CA . SER A 1 183 ? -11.461 21.338 52.824 1.00 44.09 183 SER A CA 1
ATOM 1442 C C . SER A 1 183 ? -10.562 22.117 53.793 1.00 44.09 183 SER A C 1
ATOM 1444 O O . SER A 1 183 ? -10.862 22.170 54.984 1.00 44.09 183 SER A O 1
ATOM 1446 N N . PRO A 1 184 ? -9.579 22.876 53.284 1.00 51.25 184 PRO A N 1
ATOM 1447 C CA . PRO A 1 184 ? -9.810 24.325 53.216 1.00 51.25 184 PRO A CA 1
ATOM 1448 C C . PRO A 1 184 ? -9.267 24.973 51.925 1.00 51.25 184 PRO A C 1
ATOM 1450 O O . PRO A 1 184 ? -8.197 24.624 51.437 1.00 51.25 184 PRO A O 1
ATOM 1453 N N . GLY A 1 185 ? -10.003 25.954 51.387 1.00 34.62 185 GLY A N 1
ATOM 1454 C CA . GLY A 1 185 ? -9.425 27.003 50.526 1.00 34.62 185 GLY A CA 1
ATOM 1455 C C . GLY A 1 185 ? -8.767 28.100 51.383 1.00 34.62 185 GLY A C 1
ATOM 1456 O O . GLY A 1 185 ? -8.522 27.853 52.565 1.00 34.62 185 GLY A O 1
ATOM 1457 N N . PRO A 1 186 ? -8.598 29.349 50.901 1.00 65.06 186 PRO A N 1
ATOM 1458 C CA . PRO A 1 186 ? -8.739 29.878 49.539 1.00 65.06 186 PRO A CA 1
ATOM 1459 C C . PRO A 1 186 ? -7.536 30.789 49.151 1.00 65.06 186 PRO A C 1
ATOM 1461 O O . PRO A 1 186 ? -6.523 30.803 49.847 1.00 65.06 186 PRO A O 1
ATOM 1464 N N . SER A 1 187 ? -7.715 31.613 48.104 1.00 35.12 187 SER A N 1
ATOM 1465 C CA . SER A 1 187 ? -6.992 32.862 47.731 1.00 35.12 187 SER A CA 1
ATOM 1466 C C . SER A 1 187 ? -6.286 32.757 46.378 1.00 35.12 187 SER A C 1
ATOM 1468 O O . SER A 1 187 ? -5.337 32.002 46.215 1.00 35.12 187 SER A O 1
ATOM 1470 N N . ASN A 1 188 ? -6.822 33.428 45.357 1.00 33.53 188 ASN A N 1
ATOM 1471 C CA . ASN A 1 188 ? -6.317 34.688 44.767 1.00 33.53 188 ASN A CA 1
ATOM 1472 C C . ASN A 1 188 ? -5.810 34.336 43.351 1.00 33.53 188 ASN A C 1
ATOM 1474 O O . ASN A 1 188 ? -5.321 33.242 43.138 1.00 33.53 188 ASN A O 1
ATOM 1478 N N . GLU A 1 189 ? -5.921 35.122 42.290 1.00 34.94 189 GLU A N 1
ATOM 1479 C CA . GLU A 1 189 ? -6.237 36.525 42.123 1.00 34.94 189 GLU A CA 1
ATOM 1480 C C . GLU A 1 189 ? -6.551 36.744 40.629 1.00 34.94 189 GLU A C 1
ATOM 1482 O O . GLU A 1 189 ? -5.939 36.140 39.755 1.00 34.94 189 GLU A O 1
ATOM 1487 N N . ARG A 1 190 ? -7.511 37.632 40.356 1.00 35.78 190 ARG A N 1
ATOM 1488 C CA . ARG A 1 190 ? -7.371 38.769 39.433 1.00 35.78 190 ARG A CA 1
ATOM 1489 C C . ARG A 1 190 ? -6.656 38.528 38.085 1.00 35.78 190 ARG A C 1
ATOM 1491 O O . ARG A 1 190 ? -5.436 38.543 37.991 1.00 35.78 190 ARG A O 1
ATOM 1498 N N . GLY A 1 191 ? -7.436 38.587 37.006 1.00 34.16 191 GLY A N 1
ATOM 1499 C CA . GLY A 1 191 ? -6.924 39.005 35.701 1.00 34.16 191 GLY A CA 1
ATOM 1500 C C . GLY A 1 191 ? -8.011 39.580 34.791 1.00 34.16 191 GLY A C 1
ATOM 1501 O O . GLY A 1 191 ? -8.782 38.820 34.214 1.00 34.16 191 GLY A O 1
ATOM 1502 N N . PRO A 1 192 ? -8.077 40.910 34.617 1.00 57.09 192 PRO A N 1
ATOM 1503 C CA . PRO A 1 192 ? -8.663 41.519 33.434 1.00 57.09 192 PRO A CA 1
ATOM 1504 C C . PRO A 1 192 ? -7.566 42.205 32.613 1.00 57.09 192 PRO A C 1
ATOM 1506 O O . PRO A 1 192 ? -6.716 42.884 33.181 1.00 57.09 192 PRO A O 1
ATOM 1509 N N . SER A 1 193 ? -7.620 42.105 31.284 1.00 38.22 193 SER A N 1
ATOM 1510 C CA . SER A 1 193 ? -7.279 43.225 30.390 1.00 38.22 193 SER A CA 1
ATOM 1511 C C . SER A 1 193 ? -7.636 42.912 28.941 1.00 38.22 193 SER A C 1
ATOM 1513 O O . SER A 1 193 ? -6.981 42.133 28.255 1.00 38.22 193 SER A O 1
ATOM 1515 N N . LYS A 1 194 ? -8.685 43.599 28.481 1.00 46.31 194 LYS A N 1
ATOM 1516 C CA . LYS A 1 194 ? -8.838 44.041 27.096 1.00 46.31 194 LYS A CA 1
ATOM 1517 C C . LYS A 1 194 ? -7.685 44.997 26.783 1.00 46.31 194 LYS A C 1
ATOM 1519 O O . LYS A 1 194 ? -7.486 45.944 27.536 1.00 46.31 194 LYS A O 1
ATOM 1524 N N . SER A 1 195 ? -7.005 44.801 25.659 1.00 41.22 195 SER A N 1
ATOM 1525 C CA . SER A 1 195 ? -6.189 45.848 25.046 1.00 41.22 195 SER A CA 1
ATOM 1526 C C . SER A 1 195 ? -6.711 46.101 23.637 1.00 41.22 195 SER A C 1
ATOM 1528 O O . SER A 1 195 ? -6.560 45.282 22.733 1.00 41.22 195 SER A O 1
ATOM 1530 N N . GLN A 1 196 ? -7.411 47.223 23.501 1.00 48.81 196 GLN A N 1
ATOM 1531 C CA . GLN A 1 196 ? -7.489 47.986 22.266 1.00 48.81 196 GLN A CA 1
ATOM 1532 C C . GLN A 1 196 ? -6.227 48.849 22.212 1.00 48.81 196 GLN A C 1
ATOM 1534 O O . GLN A 1 196 ? -5.903 49.448 23.227 1.00 48.81 196 GLN A O 1
ATOM 1539 N N . HIS A 1 197 ? -5.593 48.999 21.049 1.00 40.66 197 HIS A N 1
ATOM 1540 C CA . HIS A 1 197 ? -5.208 50.324 20.561 1.00 40.66 197 HIS A CA 1
ATOM 1541 C C . HIS A 1 197 ? -5.025 50.318 19.027 1.00 40.66 197 HIS A C 1
ATOM 1543 O O . HIS A 1 197 ? -4.534 49.335 18.470 1.00 40.66 197 HIS A O 1
ATOM 1549 N N . PRO A 1 198 ? -5.445 51.401 18.348 1.00 64.94 198 PRO A N 1
ATOM 1550 C CA . PRO A 1 198 ? -5.207 51.682 16.931 1.00 64.94 198 PRO A CA 1
ATOM 1551 C C . PRO A 1 198 ? -3.884 52.439 16.763 1.00 64.94 198 PRO A C 1
ATOM 1553 O O . PRO A 1 198 ? -3.488 53.076 17.720 1.00 64.94 198 PRO A O 1
ATOM 1556 N N . HIS A 1 199 ? -3.274 52.491 15.573 1.00 44.31 199 HIS A N 1
ATOM 1557 C CA . HIS A 1 199 ? -2.549 53.690 15.112 1.00 44.31 199 HIS A CA 1
ATOM 1558 C C . HIS A 1 199 ? -2.383 53.696 13.586 1.00 44.31 199 HIS A C 1
ATOM 1560 O O . HIS A 1 199 ? -1.644 52.910 13.002 1.00 44.31 199 HIS A O 1
ATOM 1566 N N . THR A 1 200 ? -3.078 54.649 12.970 1.00 46.56 200 THR A N 1
ATOM 1567 C CA . THR A 1 200 ? -2.762 55.266 11.682 1.00 46.56 200 THR A CA 1
ATOM 1568 C C . THR A 1 200 ? -1.529 56.153 11.848 1.00 46.56 200 THR A C 1
ATOM 1570 O O . THR A 1 200 ? -1.548 57.036 12.704 1.00 46.56 200 THR A O 1
ATOM 1573 N N . VAL A 1 201 ? -0.509 55.991 11.000 1.00 49.34 201 VAL A N 1
ATOM 1574 C CA . VAL A 1 201 ? 0.471 57.045 10.685 1.00 49.34 201 VAL A CA 1
ATOM 1575 C C . VAL A 1 201 ? 0.750 57.000 9.184 1.00 49.34 201 VAL A C 1
ATOM 1577 O O . VAL A 1 201 ? 1.010 55.945 8.612 1.00 49.34 201 VAL A O 1
ATOM 1580 N N . ALA A 1 202 ? 0.617 58.165 8.563 1.00 53.16 202 ALA A N 1
ATOM 1581 C CA . ALA A 1 202 ? 0.833 58.439 7.153 1.00 53.16 202 ALA A CA 1
ATOM 1582 C C . ALA A 1 202 ? 2.225 59.068 6.913 1.00 53.16 202 ALA A C 1
ATOM 1584 O O . ALA A 1 202 ? 2.969 59.321 7.857 1.00 53.16 202 ALA A O 1
ATOM 1585 N N . VAL A 1 203 ? 2.449 59.438 5.643 1.00 49.81 203 VAL A N 1
ATOM 1586 C CA . VAL A 1 203 ? 3.436 60.390 5.075 1.00 49.81 203 VAL A CA 1
ATOM 1587 C C . VAL A 1 203 ? 4.878 59.856 4.788 1.00 49.81 203 VAL A C 1
ATOM 1589 O O . VAL A 1 203 ? 5.259 58.827 5.333 1.00 49.81 203 VAL A O 1
ATOM 1592 N N . PRO A 1 204 ? 5.681 60.491 3.890 1.00 61.84 204 PRO A N 1
ATOM 1593 C CA . PRO A 1 204 ? 5.692 60.301 2.421 1.00 61.84 204 PRO A CA 1
ATOM 1594 C C . PRO A 1 204 ? 7.112 60.115 1.805 1.00 61.84 204 PRO A C 1
ATOM 1596 O O . PRO A 1 204 ? 8.114 60.098 2.513 1.00 61.84 204 PRO A O 1
ATOM 1599 N N . SER A 1 205 ? 7.177 60.130 0.461 1.00 42.31 205 SER A N 1
ATOM 1600 C CA . SER A 1 205 ? 8.369 60.371 -0.390 1.00 42.31 205 SER A CA 1
ATOM 1601 C C . SER A 1 205 ? 9.267 59.136 -0.601 1.00 42.31 205 SER A C 1
ATOM 1603 O O . SER A 1 205 ? 9.479 58.343 0.297 1.00 42.31 205 SER A O 1
ATOM 1605 N N . THR A 1 206 ? 9.829 58.844 -1.774 1.00 47.38 206 THR A N 1
ATOM 1606 C CA . THR A 1 206 ? 10.356 59.735 -2.807 1.00 47.38 206 THR A CA 1
ATOM 1607 C C . THR A 1 206 ? 10.292 59.036 -4.162 1.00 47.38 206 THR A C 1
ATOM 1609 O O . THR A 1 206 ? 10.616 57.860 -4.306 1.00 47.38 206 THR A O 1
ATOM 1612 N N . ILE A 1 207 ? 9.869 59.804 -5.154 1.00 48.88 207 ILE A N 1
ATOM 1613 C CA . ILE A 1 207 ? 9.827 59.473 -6.569 1.00 48.88 207 ILE A CA 1
ATOM 1614 C C . ILE A 1 207 ? 11.277 59.396 -7.070 1.00 48.88 207 ILE A C 1
ATOM 1616 O O . ILE A 1 207 ? 11.991 60.391 -6.982 1.00 48.88 207 ILE A O 1
ATOM 1620 N N . ASN A 1 208 ? 11.709 58.257 -7.615 1.00 47.50 208 ASN A N 1
ATOM 1621 C CA . ASN A 1 208 ? 12.931 58.194 -8.418 1.00 47.50 208 ASN A CA 1
ATOM 1622 C C . ASN A 1 208 ? 12.585 57.647 -9.809 1.00 47.50 208 ASN A C 1
ATOM 1624 O O . ASN A 1 208 ? 12.565 56.441 -10.048 1.00 47.50 208 ASN A O 1
ATOM 1628 N N . LEU A 1 209 ? 12.234 58.573 -10.706 1.00 47.97 209 LEU A N 1
ATOM 1629 C CA . LEU A 1 209 ? 12.140 58.348 -12.145 1.00 47.97 209 LEU A CA 1
ATOM 1630 C C . LEU A 1 209 ? 13.565 58.278 -12.701 1.00 47.97 209 LEU A C 1
ATOM 1632 O O . LEU A 1 209 ? 14.231 59.299 -12.840 1.00 47.97 209 LEU A O 1
ATOM 1636 N N . SER A 1 210 ? 14.017 57.075 -13.041 1.00 47.16 210 SER A N 1
ATOM 1637 C CA . SER A 1 210 ? 15.150 56.875 -13.944 1.00 47.16 210 SER A CA 1
ATOM 1638 C C . SER A 1 210 ? 14.638 56.232 -15.229 1.00 47.16 210 SER A C 1
ATOM 1640 O O . SER A 1 210 ? 13.934 55.226 -15.212 1.00 47.16 210 SER A O 1
ATOM 1642 N N . ALA A 1 211 ? 14.937 56.921 -16.323 1.00 50.38 211 ALA A N 1
ATOM 1643 C CA . ALA A 1 211 ? 14.446 56.722 -17.674 1.00 50.38 211 ALA A CA 1
ATOM 1644 C C . ALA A 1 211 ? 14.875 55.375 -18.304 1.00 50.38 211 ALA A C 1
ATOM 1646 O O . ALA A 1 211 ? 15.862 54.772 -17.878 1.00 50.38 211 ALA A O 1
ATOM 1647 N N . PRO A 1 212 ? 14.151 54.913 -19.343 1.00 48.53 212 PRO A N 1
ATOM 1648 C CA . PRO A 1 212 ? 14.335 53.604 -19.957 1.00 48.53 212 PRO A CA 1
ATOM 1649 C C . PRO A 1 212 ? 15.555 53.587 -20.885 1.00 48.53 212 PRO A C 1
ATOM 1651 O O . PRO A 1 212 ? 15.597 54.285 -21.897 1.00 48.53 212 PRO A O 1
ATOM 1654 N N . SER A 1 213 ? 16.541 52.749 -20.573 1.00 46.66 213 SER A N 1
ATOM 1655 C CA . SER A 1 213 ? 17.589 52.381 -21.524 1.00 46.66 213 SER A CA 1
ATOM 1656 C C . SER A 1 213 ? 17.127 51.199 -22.375 1.00 46.66 213 SER A C 1
ATOM 1658 O O . SER A 1 213 ? 16.981 50.083 -21.891 1.00 46.66 213 SER A O 1
ATOM 1660 N N . SER A 1 214 ? 16.885 51.503 -23.648 1.00 39.72 214 SER A N 1
ATOM 1661 C CA . SER A 1 214 ? 17.133 50.671 -24.828 1.00 39.72 214 SER A CA 1
ATOM 1662 C C . SER A 1 214 ? 16.819 49.174 -24.723 1.00 39.72 214 SER A C 1
ATOM 1664 O O . SER A 1 214 ? 17.648 48.358 -24.321 1.00 39.72 214 SER A O 1
ATOM 1666 N N . LEU A 1 215 ? 15.641 48.815 -25.241 1.00 43.59 215 LEU A N 1
ATOM 1667 C CA . LEU A 1 215 ? 15.301 47.470 -25.701 1.00 43.59 215 LEU A CA 1
ATOM 1668 C C . LEU A 1 215 ? 16.326 47.006 -26.747 1.00 43.59 215 LEU A C 1
ATOM 1670 O O . LEU A 1 215 ? 16.199 47.289 -27.936 1.00 43.59 215 LEU A O 1
ATOM 1674 N N . THR A 1 216 ? 17.339 46.269 -26.299 1.00 45.41 216 THR A N 1
ATOM 1675 C CA . THR A 1 216 ? 18.128 45.411 -27.182 1.00 45.41 216 THR A CA 1
ATOM 1676 C C . THR A 1 216 ? 17.393 44.083 -27.257 1.00 45.41 216 THR A C 1
ATOM 1678 O O . THR A 1 216 ? 17.431 43.276 -26.329 1.00 45.41 216 THR A O 1
ATOM 1681 N N . ILE A 1 217 ? 16.657 43.892 -28.348 1.00 50.50 217 ILE A N 1
ATOM 1682 C CA . ILE A 1 217 ? 16.026 42.627 -28.714 1.00 50.50 217 ILE A CA 1
ATOM 1683 C C . ILE A 1 217 ? 17.159 41.659 -29.091 1.00 50.50 217 ILE A C 1
ATOM 1685 O O . ILE A 1 217 ? 17.530 41.519 -30.252 1.00 50.50 217 ILE A O 1
ATOM 1689 N N . SER A 1 218 ? 17.753 41.017 -28.084 1.00 47.06 218 SER A N 1
ATOM 1690 C CA . SER A 1 218 ? 18.621 39.851 -28.260 1.00 47.06 218 SER A CA 1
ATOM 1691 C C . SER A 1 218 ? 17.736 38.627 -28.468 1.00 47.06 218 SER A C 1
ATOM 1693 O O . SER A 1 218 ? 17.500 37.825 -27.566 1.00 47.06 218 SER A O 1
ATOM 1695 N N . SER A 1 219 ? 17.181 38.524 -29.672 1.00 54.41 219 SER A N 1
ATOM 1696 C CA . SER A 1 219 ? 16.469 37.340 -30.132 1.00 54.41 219 SER A CA 1
ATOM 1697 C C . SER A 1 219 ? 17.448 36.198 -30.427 1.00 54.41 219 SER A C 1
ATOM 1699 O O . SER A 1 219 ? 18.479 36.395 -31.062 1.00 54.41 219 SER A O 1
ATOM 1701 N N . ALA A 1 220 ? 17.032 34.988 -30.039 1.00 53.25 220 ALA A N 1
ATOM 1702 C CA . ALA A 1 220 ? 17.392 33.707 -30.663 1.00 53.25 220 ALA A CA 1
ATOM 1703 C C . ALA A 1 220 ? 18.592 32.878 -30.145 1.00 53.25 220 ALA A C 1
ATOM 1705 O O . ALA A 1 220 ? 19.088 32.035 -30.889 1.00 53.25 220 ALA A O 1
ATOM 1706 N N . SER A 1 221 ? 18.993 32.968 -28.868 1.00 56.28 221 SER A N 1
ATOM 1707 C CA . SER A 1 221 ? 19.927 31.975 -28.274 1.00 56.28 221 SER A CA 1
ATOM 1708 C C . SER A 1 221 ? 19.419 31.211 -27.036 1.00 56.28 221 SER A C 1
ATOM 1710 O O . SER A 1 221 ? 20.094 30.293 -26.576 1.00 56.28 221 SER A O 1
ATOM 1712 N N . GLY A 1 222 ? 18.209 31.496 -26.534 1.00 57.09 222 GLY A N 1
ATOM 1713 C CA . GLY A 1 222 ? 17.664 30.863 -25.316 1.00 57.09 222 GLY A CA 1
ATOM 1714 C C . GLY A 1 222 ? 17.068 29.453 -25.477 1.00 57.09 222 GLY A C 1
ATOM 1715 O O . GLY A 1 222 ? 16.989 28.713 -24.504 1.00 57.09 222 GLY A O 1
ATOM 1716 N N . SER A 1 223 ? 16.700 29.032 -26.693 1.00 60.81 223 SER A N 1
ATOM 1717 C CA . SER A 1 223 ? 15.854 27.838 -26.892 1.00 60.81 223 SER A CA 1
ATOM 1718 C C . SER A 1 223 ? 16.520 26.495 -26.548 1.00 60.81 223 SER A C 1
ATOM 1720 O O . SER A 1 223 ? 15.816 25.540 -26.232 1.00 60.81 223 SER A O 1
ATOM 1722 N N . ARG A 1 224 ? 17.857 26.385 -26.577 1.00 65.94 224 ARG A N 1
ATOM 1723 C CA . ARG A 1 224 ? 18.538 25.102 -26.299 1.00 65.94 224 ARG A CA 1
ATOM 1724 C C . ARG A 1 224 ? 18.544 24.715 -24.821 1.00 65.94 224 ARG A C 1
ATOM 1726 O O . ARG A 1 224 ? 18.503 23.525 -24.515 1.00 65.94 224 ARG A O 1
ATOM 1733 N N . ASN A 1 225 ? 18.577 25.697 -23.923 1.00 79.69 225 ASN A N 1
ATOM 1734 C CA . ASN A 1 225 ? 18.627 25.429 -22.486 1.00 79.69 225 ASN A CA 1
ATOM 1735 C C . ASN A 1 225 ? 17.263 24.982 -21.949 1.00 79.69 225 ASN A C 1
ATOM 1737 O O . ASN A 1 225 ? 17.212 24.173 -21.025 1.00 79.69 225 ASN A O 1
ATOM 1741 N N . ASP A 1 226 ? 16.171 25.445 -22.561 1.00 79.56 226 ASP A N 1
ATOM 1742 C CA . ASP A 1 226 ? 14.816 25.069 -22.154 1.00 79.56 226 ASP A CA 1
ATOM 1743 C C . ASP A 1 226 ? 14.512 23.607 -22.498 1.00 79.56 226 ASP A C 1
ATOM 1745 O O . ASP A 1 226 ? 14.059 22.864 -21.631 1.00 79.56 226 ASP A O 1
ATOM 1749 N N . SER A 1 227 ? 14.878 23.136 -23.697 1.00 78.38 227 SER A N 1
ATOM 1750 C CA . SER A 1 227 ? 14.683 21.726 -24.070 1.00 78.38 227 SER A CA 1
ATOM 1751 C C . SER A 1 227 ? 15.538 20.758 -23.244 1.00 78.38 227 SER A C 1
ATOM 1753 O O . SER A 1 227 ? 15.087 19.662 -22.925 1.00 78.38 227 SER A O 1
ATOM 1755 N N . GLN A 1 228 ? 16.765 21.140 -22.868 1.00 80.88 228 GLN A N 1
ATOM 1756 C CA . GLN A 1 228 ? 17.599 20.310 -21.986 1.00 80.88 228 GLN A CA 1
ATOM 1757 C C . GLN A 1 228 ? 17.052 20.254 -20.558 1.00 80.88 228 GLN A C 1
ATOM 1759 O O . GLN A 1 228 ? 17.075 19.192 -19.937 1.00 80.88 228 GLN A O 1
ATOM 1764 N N . ARG A 1 229 ? 16.536 21.376 -20.044 1.00 83.62 229 ARG A N 1
ATOM 1765 C CA . ARG A 1 229 ? 15.863 21.415 -18.742 1.00 83.62 229 ARG A CA 1
ATOM 1766 C C . ARG A 1 229 ? 14.606 20.561 -18.740 1.00 83.62 229 ARG A C 1
ATOM 1768 O O . ARG A 1 229 ? 14.402 19.806 -17.798 1.00 83.62 229 ARG A O 1
ATOM 1775 N N . GLU A 1 230 ? 13.806 20.644 -19.796 1.00 81.75 230 GLU A N 1
ATOM 1776 C CA . GLU A 1 230 ? 12.598 19.838 -19.944 1.00 81.75 230 GLU A CA 1
ATOM 1777 C C . GLU A 1 230 ? 12.925 18.340 -20.025 1.00 81.75 230 GLU A C 1
ATOM 1779 O O . GLU A 1 230 ? 12.311 17.547 -19.315 1.00 81.75 230 GLU A O 1
ATOM 1784 N N . ALA A 1 231 ? 13.942 17.950 -20.800 1.00 80.00 231 ALA A N 1
ATOM 1785 C CA . ALA A 1 231 ? 14.388 16.560 -20.883 1.00 80.00 231 ALA A CA 1
ATOM 1786 C C . ALA A 1 231 ? 14.872 16.018 -19.526 1.00 80.00 231 ALA A C 1
ATOM 1788 O O . ALA A 1 231 ? 14.436 14.950 -19.105 1.00 80.00 231 ALA A O 1
ATOM 1789 N N . ALA A 1 232 ? 15.699 16.781 -18.801 1.00 82.62 232 ALA A N 1
ATOM 1790 C CA . ALA A 1 232 ? 16.156 16.395 -17.464 1.00 82.62 232 ALA A CA 1
ATOM 1791 C C . ALA A 1 232 ? 14.989 16.271 -16.467 1.00 82.62 232 ALA A C 1
ATOM 1793 O O . ALA A 1 232 ? 14.971 15.361 -15.641 1.00 82.62 232 ALA A O 1
ATOM 1794 N N . MET A 1 233 ? 13.990 17.152 -16.576 1.00 78.88 233 MET A N 1
ATOM 1795 C CA . MET A 1 233 ? 12.775 17.087 -15.767 1.00 78.88 233 MET A CA 1
ATOM 1796 C C . MET A 1 233 ? 11.971 15.814 -16.083 1.00 78.88 233 MET A C 1
ATOM 1798 O O . MET A 1 233 ? 11.495 15.141 -15.174 1.00 78.88 233 MET A O 1
ATOM 1802 N N . LEU A 1 234 ? 11.829 15.450 -17.363 1.00 76.38 234 LEU A N 1
ATOM 1803 C CA . LEU A 1 234 ? 11.115 14.240 -17.782 1.00 76.38 234 LEU A CA 1
ATOM 1804 C C . LEU A 1 234 ? 11.819 12.947 -17.340 1.00 76.38 234 LEU A C 1
ATOM 1806 O O . LEU A 1 234 ? 11.128 12.024 -16.902 1.00 76.38 234 LEU A O 1
ATOM 1810 N N . ASP A 1 235 ? 13.151 12.894 -17.392 1.00 77.25 235 ASP A N 1
ATOM 1811 C CA . ASP A 1 235 ? 13.933 11.739 -16.928 1.00 77.25 235 ASP A CA 1
ATOM 1812 C C . ASP A 1 235 ? 13.806 11.535 -15.410 1.00 77.25 235 ASP A C 1
ATOM 1814 O O . ASP A 1 235 ? 13.517 10.423 -14.957 1.00 77.25 235 ASP A O 1
ATOM 1818 N N . ASP A 1 236 ? 13.916 12.611 -14.625 1.00 77.88 236 ASP A N 1
ATOM 1819 C CA . ASP A 1 236 ? 13.708 12.581 -13.168 1.00 77.88 236 ASP A CA 1
ATOM 1820 C C . ASP A 1 236 ? 12.288 12.105 -12.802 1.00 77.88 236 ASP A C 1
ATOM 1822 O O . ASP A 1 236 ? 12.053 11.372 -11.834 1.00 77.88 236 ASP A O 1
ATOM 1826 N N . LEU A 1 237 ? 11.312 12.440 -13.647 1.00 71.31 237 LEU A N 1
ATOM 1827 C CA . LEU A 1 237 ? 9.920 12.040 -13.467 1.00 71.31 237 LEU A CA 1
ATOM 1828 C C . LEU A 1 237 ? 9.669 10.581 -13.844 1.00 71.31 237 LEU A C 1
ATOM 1830 O O . LEU A 1 237 ? 8.889 9.912 -13.162 1.00 71.31 237 LEU A O 1
ATOM 1834 N N . SER A 1 238 ? 10.328 10.068 -14.883 1.00 77.31 238 SER A N 1
ATOM 1835 C CA . SER A 1 238 ? 10.296 8.636 -15.193 1.00 77.31 238 SER A CA 1
ATOM 1836 C C . SER A 1 238 ? 10.913 7.833 -14.048 1.00 77.31 238 SER A C 1
ATOM 1838 O O . SER A 1 238 ? 10.315 6.860 -13.584 1.00 77.31 238 SER A O 1
ATOM 1840 N N . ALA A 1 239 ? 12.045 8.298 -13.511 1.00 74.50 239 ALA A N 1
ATOM 1841 C CA . ALA A 1 239 ? 12.685 7.695 -12.347 1.00 74.50 239 ALA A CA 1
ATOM 1842 C C . ALA A 1 239 ? 11.778 7.729 -11.104 1.00 74.50 239 ALA A C 1
ATOM 1844 O O . ALA A 1 239 ? 11.675 6.733 -10.388 1.00 74.50 239 ALA A O 1
ATOM 1845 N N . SER A 1 240 ? 11.053 8.828 -10.879 1.00 74.38 240 SER A N 1
ATOM 1846 C CA . SER A 1 240 ? 10.095 8.955 -9.772 1.00 74.38 240 SER A CA 1
ATOM 1847 C C . SER A 1 240 ? 8.904 7.996 -9.898 1.00 74.38 240 SER A C 1
ATOM 1849 O O . SER A 1 240 ? 8.464 7.418 -8.900 1.00 74.38 240 SER A O 1
ATOM 1851 N N . ILE A 1 241 ? 8.387 7.786 -11.114 1.00 77.38 241 ILE A N 1
ATOM 1852 C CA . ILE A 1 241 ? 7.308 6.820 -11.377 1.00 77.38 241 ILE A CA 1
ATOM 1853 C C . ILE A 1 241 ? 7.796 5.394 -11.122 1.00 77.38 241 ILE A C 1
ATOM 1855 O O . ILE A 1 241 ? 7.142 4.647 -10.392 1.00 77.38 241 ILE A O 1
ATOM 1859 N N . GLU A 1 242 ? 8.963 5.033 -11.661 1.00 79.81 242 GLU A N 1
ATOM 1860 C CA . GLU A 1 242 ? 9.581 3.733 -11.390 1.00 79.81 242 GLU A CA 1
ATOM 1861 C C . GLU A 1 242 ? 9.852 3.540 -9.892 1.00 79.81 242 GLU A C 1
ATOM 1863 O O . GLU A 1 242 ? 9.641 2.453 -9.351 1.00 79.81 242 GLU A O 1
ATOM 1868 N N . GLY A 1 243 ? 10.265 4.605 -9.202 1.00 75.44 243 GLY A N 1
ATOM 1869 C CA . GLY A 1 243 ? 10.477 4.622 -7.760 1.00 75.44 243 GLY A CA 1
ATOM 1870 C C . GLY A 1 243 ? 9.201 4.326 -6.973 1.00 75.44 243 GLY A C 1
ATOM 1871 O O . GLY A 1 243 ? 9.238 3.534 -6.027 1.00 75.44 243 GLY A O 1
ATOM 1872 N N . LEU A 1 244 ? 8.048 4.884 -7.372 1.00 80.25 244 LEU A N 1
ATOM 1873 C CA . LEU A 1 244 ? 6.779 4.497 -6.753 1.00 80.25 244 LEU A CA 1
ATOM 1874 C C . LEU A 1 244 ? 6.506 3.001 -6.968 1.00 80.25 244 LEU A C 1
ATOM 1876 O O . LEU A 1 244 ? 6.102 2.319 -6.030 1.00 80.25 244 LEU A O 1
ATOM 1880 N N . GLU A 1 245 ? 6.705 2.464 -8.167 1.00 80.81 245 GLU A N 1
ATOM 1881 C CA . GLU A 1 245 ? 6.386 1.058 -8.448 1.00 80.81 245 GLU A CA 1
ATOM 1882 C C . GLU A 1 245 ? 7.274 0.070 -7.677 1.00 80.81 245 GLU A C 1
ATOM 1884 O O . GLU A 1 245 ? 6.800 -1.001 -7.293 1.00 80.81 245 GLU A O 1
ATOM 1889 N N . ARG A 1 246 ? 8.527 0.446 -7.389 1.00 83.38 246 ARG A N 1
ATOM 1890 C CA . ARG A 1 246 ? 9.527 -0.402 -6.716 1.00 83.38 246 ARG A CA 1
ATOM 1891 C C . ARG A 1 246 ? 9.510 -0.361 -5.187 1.00 83.38 246 ARG A C 1
ATOM 1893 O O . ARG A 1 246 ? 10.429 -0.877 -4.577 1.00 83.38 246 ARG A O 1
ATOM 1900 N N . CYS A 1 247 ? 8.511 0.231 -4.539 1.00 86.62 247 CYS A N 1
ATOM 1901 C CA . CYS A 1 247 ? 8.469 0.287 -3.072 1.00 86.62 247 CYS A CA 1
ATOM 1902 C C . CYS A 1 247 ? 8.474 -1.129 -2.445 1.00 86.62 247 CYS A C 1
ATOM 1904 O O . CYS A 1 247 ? 7.483 -1.859 -2.559 1.00 86.62 247 CYS A O 1
ATOM 1906 N N . GLU A 1 248 ? 9.580 -1.508 -1.791 1.00 85.25 248 GLU A N 1
ATOM 1907 C CA . GLU A 1 248 ? 9.824 -2.875 -1.298 1.00 85.25 248 GLU A CA 1
ATOM 1908 C C . GLU A 1 248 ? 9.286 -3.100 0.121 1.00 85.25 248 GLU A C 1
ATOM 1910 O O . GLU A 1 248 ? 9.085 -4.241 0.548 1.00 85.25 248 GLU A O 1
ATOM 1915 N N . GLY A 1 249 ? 8.967 -2.026 0.849 1.00 91.12 249 GLY A N 1
ATOM 1916 C CA . GLY A 1 249 ? 8.536 -2.137 2.235 1.00 91.12 249 GLY A CA 1
ATOM 1917 C C . GLY A 1 249 ? 7.771 -0.944 2.794 1.00 91.12 249 GLY A C 1
ATOM 1918 O O . GLY A 1 249 ? 7.531 0.074 2.149 1.00 91.12 249 GLY A O 1
ATOM 1919 N N . LEU A 1 250 ? 7.366 -1.102 4.056 1.00 95.12 250 LEU A N 1
ATOM 1920 C CA . LEU A 1 250 ? 6.622 -0.090 4.802 1.00 95.12 250 LEU A CA 1
ATOM 1921 C C . LEU A 1 250 ? 7.474 1.163 5.072 1.00 95.12 250 LEU A C 1
ATOM 1923 O O . LEU A 1 250 ? 6.949 2.271 5.019 1.00 95.12 250 LEU A O 1
ATOM 1927 N N . ARG A 1 251 ? 8.782 0.992 5.313 1.00 95.50 251 ARG A N 1
ATOM 1928 C CA . ARG A 1 251 ? 9.732 2.091 5.555 1.00 95.50 251 ARG A CA 1
ATOM 1929 C C . ARG A 1 251 ? 9.888 2.980 4.321 1.00 95.50 251 ARG A C 1
ATOM 1931 O O . ARG A 1 251 ? 9.651 4.181 4.418 1.00 95.50 251 ARG A O 1
ATOM 1938 N N . ASP A 1 252 ? 10.166 2.379 3.166 1.00 93.94 252 ASP A N 1
ATOM 1939 C CA . ASP A 1 252 ? 10.311 3.099 1.895 1.00 93.94 252 ASP A CA 1
ATOM 1940 C C . ASP A 1 252 ? 9.039 3.861 1.533 1.00 93.94 252 ASP A C 1
ATOM 1942 O O . ASP A 1 252 ? 9.097 4.981 1.038 1.00 93.94 252 ASP A O 1
ATOM 1946 N N . LEU A 1 253 ? 7.870 3.271 1.806 1.00 95.44 253 LEU A N 1
ATOM 1947 C CA . LEU A 1 253 ? 6.590 3.921 1.552 1.00 95.44 253 LEU A CA 1
ATOM 1948 C C . LEU A 1 253 ? 6.457 5.217 2.351 1.00 95.44 253 LEU A C 1
ATOM 1950 O O . LEU A 1 253 ? 6.107 6.246 1.777 1.00 95.44 253 LEU A O 1
ATOM 1954 N N . ILE A 1 254 ? 6.726 5.165 3.660 1.00 97.06 254 ILE A N 1
ATOM 1955 C CA . ILE A 1 254 ? 6.673 6.350 4.524 1.00 97.06 254 ILE A CA 1
ATOM 1956 C C . ILE A 1 254 ? 7.696 7.383 4.047 1.00 97.06 254 ILE A C 1
ATOM 1958 O O . ILE A 1 254 ? 7.335 8.544 3.868 1.00 97.06 254 ILE A O 1
ATOM 1962 N N . GLN A 1 255 ? 8.919 6.955 3.727 1.00 95.94 255 GLN A N 1
ATOM 1963 C CA . GLN A 1 255 ? 9.956 7.838 3.196 1.00 95.94 255 GLN A CA 1
ATOM 1964 C C . GLN A 1 255 ? 9.530 8.526 1.887 1.00 95.94 255 GLN A C 1
ATOM 1966 O O . GLN A 1 255 ? 9.774 9.715 1.728 1.00 95.94 255 GLN A O 1
ATOM 1971 N N . GLN A 1 256 ? 8.854 7.820 0.974 1.00 94.75 256 GLN A N 1
ATOM 1972 C CA . GLN A 1 256 ? 8.350 8.383 -0.288 1.00 94.75 256 GLN A CA 1
ATOM 1973 C C . GLN A 1 256 ? 7.222 9.405 -0.099 1.00 94.75 256 GLN A C 1
ATOM 1975 O O . GLN A 1 256 ? 7.019 10.278 -0.948 1.00 94.75 256 GLN A O 1
ATOM 1980 N N . VAL A 1 257 ? 6.435 9.276 0.971 1.00 96.50 257 VAL A N 1
ATOM 1981 C CA . VAL A 1 257 ? 5.428 10.287 1.312 1.00 96.50 257 VAL A CA 1
ATOM 1982 C C . VAL A 1 257 ? 6.114 11.515 1.909 1.00 96.50 257 VAL A C 1
ATOM 1984 O O . VAL A 1 257 ? 5.820 12.632 1.493 1.00 96.50 257 VAL A O 1
ATOM 1987 N N . GLU A 1 258 ? 7.068 11.315 2.818 1.00 96.31 258 GLU A N 1
ATOM 1988 C CA . GLU A 1 258 ? 7.810 12.395 3.482 1.00 96.31 258 GLU A CA 1
ATOM 1989 C C . GLU A 1 258 ? 8.719 13.185 2.543 1.00 96.31 258 GLU A C 1
ATOM 1991 O O . GLU A 1 258 ? 8.846 14.397 2.693 1.00 96.31 258 GLU A O 1
ATOM 1996 N N . SER A 1 259 ? 9.312 12.530 1.543 1.00 95.31 259 SER A N 1
ATOM 1997 C CA . SER A 1 259 ? 10.111 13.193 0.508 1.00 95.31 259 SER A CA 1
ATOM 1998 C C . SER A 1 259 ? 9.278 14.070 -0.431 1.00 95.31 259 SER A C 1
ATOM 2000 O O . SER A 1 259 ? 9.838 14.749 -1.287 1.00 95.31 259 SER A O 1
ATOM 2002 N N . GLY A 1 260 ? 7.945 14.030 -0.331 1.00 94.62 260 GLY A N 1
ATOM 2003 C CA . GLY A 1 260 ? 7.040 14.737 -1.232 1.00 94.62 260 GLY A CA 1
ATOM 2004 C C . GLY A 1 260 ? 6.855 14.056 -2.591 1.00 94.62 260 GLY A C 1
ATOM 2005 O O . GLY A 1 260 ? 6.103 14.567 -3.416 1.00 94.62 260 GLY A O 1
ATOM 2006 N N . THR A 1 261 ? 7.456 12.885 -2.837 1.00 93.38 261 THR A N 1
ATOM 2007 C CA . THR A 1 261 ? 7.326 12.167 -4.120 1.00 93.38 261 THR A CA 1
ATOM 2008 C C . THR A 1 261 ? 5.867 11.815 -4.422 1.00 93.38 261 THR A C 1
ATOM 2010 O O . THR A 1 261 ? 5.399 11.967 -5.551 1.00 93.38 261 THR A O 1
ATOM 2013 N N . VAL A 1 262 ? 5.111 11.383 -3.406 1.00 94.69 262 VAL A N 1
ATOM 2014 C CA . VAL A 1 262 ? 3.675 11.090 -3.554 1.00 94.69 262 VAL A CA 1
ATOM 2015 C C . VAL A 1 262 ? 2.870 12.357 -3.869 1.00 94.69 262 VAL A C 1
ATOM 2017 O O . VAL A 1 262 ? 1.995 12.314 -4.736 1.00 94.69 262 VAL A O 1
ATOM 2020 N N . GLN A 1 263 ? 3.203 13.483 -3.230 1.00 94.56 263 GLN A N 1
ATOM 2021 C CA . GLN A 1 263 ? 2.540 14.767 -3.466 1.00 94.56 263 GLN A CA 1
ATOM 2022 C C . GLN A 1 263 ? 2.839 15.301 -4.871 1.00 94.56 263 GLN A C 1
ATOM 2024 O O . GLN A 1 263 ? 1.907 15.632 -5.593 1.00 94.56 263 GLN A O 1
ATOM 2029 N N . ALA A 1 264 ? 4.097 15.264 -5.316 1.00 92.75 264 ALA A N 1
ATOM 2030 C CA . ALA A 1 264 ? 4.490 15.689 -6.660 1.00 92.75 264 ALA A CA 1
ATOM 2031 C C . ALA A 1 264 ? 3.728 14.928 -7.762 1.00 92.75 264 ALA A C 1
ATOM 2033 O O . ALA A 1 264 ? 3.330 15.495 -8.781 1.00 92.75 264 ALA A O 1
ATOM 2034 N N . ILE A 1 265 ? 3.471 13.635 -7.550 1.00 92.62 265 ILE A N 1
ATOM 2035 C CA . ILE A 1 265 ? 2.712 12.804 -8.494 1.00 92.62 265 ILE A CA 1
ATOM 2036 C C . ILE A 1 265 ? 1.220 13.139 -8.459 1.00 92.62 265 ILE A C 1
ATOM 2038 O O . ILE A 1 265 ? 0.573 13.138 -9.510 1.00 92.62 265 ILE A O 1
ATOM 2042 N N . ARG A 1 266 ? 0.666 13.478 -7.290 1.00 94.06 266 ARG A N 1
ATOM 2043 C CA . ARG A 1 266 ? -0.695 14.015 -7.197 1.00 94.06 266 ARG A CA 1
ATOM 2044 C C . ARG A 1 266 ? -0.812 15.383 -7.865 1.00 94.06 266 ARG A C 1
ATOM 2046 O O . ARG A 1 266 ? -1.756 15.561 -8.620 1.00 94.06 266 ARG A O 1
ATOM 2053 N N . ASP A 1 267 ? 0.111 16.307 -7.640 1.00 92.62 267 ASP A N 1
ATOM 2054 C CA . ASP A 1 267 ? 0.041 17.653 -8.222 1.00 92.62 267 ASP A CA 1
ATOM 2055 C C . ASP A 1 267 ? 0.117 17.605 -9.749 1.00 92.62 267 ASP A C 1
ATOM 2057 O O . ASP A 1 267 ? -0.547 18.370 -10.445 1.00 92.62 267 ASP A O 1
ATOM 2061 N N . ARG A 1 268 ? 0.900 16.661 -10.281 1.00 90.38 268 ARG A N 1
ATOM 2062 C CA . ARG A 1 268 ? 1.109 16.527 -11.721 1.00 90.38 268 ARG A CA 1
ATOM 2063 C C . ARG A 1 268 ? -0.000 15.775 -12.444 1.00 90.38 268 ARG A C 1
ATOM 2065 O O . ARG A 1 268 ? -0.383 16.161 -13.545 1.00 90.38 268 ARG A O 1
ATOM 2072 N N . TYR A 1 269 ? -0.453 14.658 -11.881 1.00 92.81 269 TYR A N 1
ATOM 2073 C CA . TYR A 1 269 ? -1.407 13.776 -12.557 1.00 92.81 269 TYR A CA 1
ATOM 2074 C C . TYR A 1 269 ? -2.806 13.848 -11.956 1.00 92.81 269 TYR A C 1
ATOM 2076 O O . TYR A 1 269 ? -3.783 13.581 -12.651 1.00 92.81 269 TYR A O 1
ATOM 2084 N N . GLY A 1 270 ? -2.909 14.168 -10.672 1.00 93.06 270 GLY A N 1
ATOM 2085 C CA . GLY A 1 270 ? -4.164 14.206 -9.944 1.00 93.06 270 GLY A CA 1
ATOM 2086 C C . GLY A 1 270 ? -5.080 15.355 -10.362 1.00 93.06 270 GLY A C 1
ATOM 2087 O O . GLY A 1 270 ? -4.726 16.202 -11.180 1.00 93.06 270 GLY A O 1
ATOM 2088 N N . PRO A 1 271 ? -6.306 15.378 -9.820 1.00 92.75 271 PRO A N 1
ATOM 2089 C CA . PRO A 1 271 ? -7.219 16.492 -10.019 1.00 92.75 271 PRO A CA 1
ATOM 2090 C C . PRO A 1 271 ? -6.611 17.767 -9.426 1.00 92.75 271 PRO A C 1
ATOM 2092 O O . PRO A 1 271 ? -6.187 17.753 -8.272 1.00 92.75 271 PRO A O 1
ATOM 2095 N N . SER A 1 272 ? -6.621 18.868 -10.181 1.00 86.31 272 SER A N 1
ATOM 2096 C CA . SER A 1 272 ? -6.071 20.159 -9.733 1.00 86.31 272 SER A CA 1
ATOM 2097 C C . SER A 1 272 ? -6.772 20.732 -8.496 1.00 86.31 272 SER A C 1
ATOM 2099 O O . SER A 1 272 ? -6.194 21.552 -7.792 1.00 86.31 272 SER A O 1
ATOM 2101 N N . GLU A 1 273 ? -8.003 20.296 -8.213 1.00 85.12 273 GLU A N 1
ATOM 2102 C CA . GLU A 1 273 ? -8.751 20.684 -7.019 1.00 85.12 273 GLU A CA 1
ATOM 2103 C C . GLU A 1 273 ? -9.214 19.446 -6.232 1.00 85.12 273 GLU A C 1
ATOM 2105 O O . GLU A 1 273 ? -9.921 18.589 -6.783 1.00 85.12 273 GLU A O 1
ATOM 2110 N N . PRO A 1 274 ? -8.879 19.338 -4.932 1.00 78.94 274 PRO A N 1
ATOM 2111 C CA . PRO A 1 274 ? -9.374 18.258 -4.093 1.00 78.94 274 PRO A CA 1
ATOM 2112 C C . PRO A 1 274 ? -10.901 18.345 -3.962 1.00 78.94 274 PRO A C 1
ATOM 2114 O O . PRO A 1 274 ? -11.457 19.357 -3.546 1.00 78.94 274 PRO A O 1
ATOM 2117 N N . GLY A 1 275 ? -11.596 17.265 -4.326 1.00 75.38 275 GLY A N 1
ATOM 2118 C CA . GLY A 1 275 ? -13.054 17.153 -4.203 1.00 75.38 275 GLY A CA 1
ATOM 2119 C C . GLY A 1 275 ? -13.855 17.589 -5.434 1.00 75.38 275 GLY A C 1
ATOM 2120 O O . GLY A 1 275 ? -15.036 17.249 -5.524 1.00 75.38 275 GLY A O 1
ATOM 2121 N N . ARG A 1 276 ? -13.239 18.242 -6.429 1.00 78.38 276 ARG A N 1
ATOM 2122 C CA . ARG A 1 276 ? -13.878 18.437 -7.738 1.00 78.38 276 ARG A CA 1
ATOM 2123 C C . ARG A 1 276 ? -13.468 17.334 -8.702 1.00 78.38 276 ARG A C 1
ATOM 2125 O O . ARG A 1 276 ? -12.303 16.955 -8.786 1.00 78.38 276 ARG A O 1
ATOM 2132 N N . ARG A 1 277 ? -14.428 16.853 -9.500 1.00 75.88 277 ARG A N 1
ATOM 2133 C CA . ARG A 1 277 ? -14.159 16.025 -10.690 1.00 75.88 277 ARG A CA 1
ATOM 2134 C C . ARG A 1 277 ? -13.561 16.895 -11.804 1.00 75.88 277 ARG A C 1
ATOM 2136 O O . ARG A 1 277 ? -14.134 16.991 -12.884 1.00 75.88 277 ARG A O 1
ATOM 2143 N N . GLY A 1 278 ? -12.466 17.594 -11.513 1.00 76.75 278 GLY A N 1
ATOM 2144 C CA . GLY A 1 278 ? -11.684 18.276 -12.534 1.00 76.75 278 GLY A CA 1
ATOM 2145 C C . GLY A 1 278 ? -11.121 17.264 -13.530 1.00 76.75 278 GLY A C 1
ATOM 2146 O O . GLY A 1 278 ? -11.076 16.060 -13.256 1.00 76.75 278 GLY A O 1
ATOM 2147 N N . THR A 1 279 ? -10.694 17.758 -14.687 1.00 82.50 279 THR A N 1
ATOM 2148 C CA . THR A 1 279 ? -10.049 16.951 -15.724 1.00 82.50 279 THR A CA 1
ATOM 2149 C C . THR A 1 279 ? -8.679 16.503 -15.217 1.00 82.50 279 THR A C 1
ATOM 2151 O O . THR A 1 279 ? -7.677 17.181 -15.419 1.00 82.50 279 THR A O 1
ATOM 2154 N N . ALA A 1 280 ? -8.638 15.392 -14.480 1.00 90.38 280 ALA A N 1
ATOM 2155 C CA . ALA A 1 280 ? -7.383 14.757 -14.100 1.00 90.38 280 ALA A CA 1
ATOM 2156 C C . ALA A 1 280 ? -6.611 14.348 -15.363 1.00 90.38 280 ALA A C 1
ATOM 2158 O O . ALA A 1 280 ? -7.209 14.113 -16.418 1.00 90.38 280 ALA A O 1
ATOM 2159 N N . HIS A 1 281 ? -5.290 14.226 -15.248 1.00 92.38 281 HIS A N 1
ATOM 2160 C CA . HIS A 1 281 ? -4.474 13.750 -16.357 1.00 92.38 281 HIS A CA 1
ATOM 2161 C C . HIS A 1 281 ? -4.924 12.339 -16.783 1.00 92.38 281 HIS A C 1
ATOM 2163 O O . HIS A 1 281 ? -5.295 11.521 -15.940 1.00 92.38 281 HIS A O 1
ATOM 2169 N N . GLU A 1 282 ? -4.850 12.010 -18.076 1.00 92.50 282 GLU A N 1
ATOM 2170 C CA . GLU A 1 282 ? -5.310 10.717 -18.621 1.00 92.50 282 GLU A CA 1
ATOM 2171 C C . GLU A 1 282 ? -4.646 9.507 -17.934 1.00 92.50 282 GLU A C 1
ATOM 2173 O O . GLU A 1 282 ? -5.240 8.441 -17.780 1.00 92.50 282 GLU A O 1
ATOM 2178 N N . SER A 1 283 ? -3.409 9.676 -17.462 1.00 90.75 283 SER A N 1
ATOM 2179 C CA . SER A 1 283 ? -2.669 8.647 -16.722 1.00 90.75 283 SER A CA 1
ATOM 2180 C C . SER A 1 283 ? -3.040 8.532 -15.238 1.00 90.75 283 SER A C 1
ATOM 2182 O O . SER A 1 283 ? -2.654 7.543 -14.613 1.00 90.75 283 SER A O 1
ATOM 2184 N N . TRP A 1 284 ? -3.803 9.469 -14.660 1.00 93.31 284 TRP A N 1
ATOM 2185 C CA . TRP A 1 284 ? -4.176 9.458 -13.239 1.00 93.31 284 TRP A CA 1
ATOM 2186 C C . TRP A 1 284 ? -4.800 8.148 -12.762 1.00 93.31 284 TRP A C 1
ATOM 2188 O O . TRP A 1 284 ? -4.383 7.672 -11.706 1.00 93.31 284 TRP A O 1
ATOM 2198 N N . PRO A 1 285 ? -5.721 7.493 -13.502 1.00 92.19 285 PRO A N 1
ATOM 2199 C CA . PRO A 1 285 ? -6.302 6.227 -13.063 1.00 92.19 285 PRO A CA 1
ATOM 2200 C C . PRO A 1 285 ? -5.259 5.137 -12.772 1.00 92.19 285 PRO A C 1
ATOM 2202 O O . PRO A 1 285 ? -5.508 4.271 -11.933 1.00 92.19 285 PRO A O 1
ATOM 2205 N N . LYS A 1 286 ? -4.079 5.193 -13.413 1.00 91.06 286 LYS A N 1
ATOM 2206 C CA . LYS A 1 286 ? -2.967 4.265 -13.154 1.00 91.06 286 LYS A CA 1
ATOM 2207 C C . LYS A 1 286 ? -2.366 4.471 -11.759 1.00 91.06 286 LYS A C 1
ATOM 2209 O O . LYS A 1 286 ? -2.036 3.497 -11.088 1.00 91.06 286 LYS A O 1
ATOM 2214 N N . TYR A 1 287 ? -2.273 5.720 -11.301 1.00 92.81 287 TYR A N 1
ATOM 2215 C CA . TYR A 1 287 ? -1.592 6.095 -10.054 1.00 92.81 287 TYR A CA 1
ATOM 2216 C C . TYR A 1 287 ? -2.540 6.356 -8.883 1.00 92.81 287 TYR A C 1
ATOM 2218 O O . TYR A 1 287 ? -2.137 6.205 -7.731 1.00 92.81 287 TYR A O 1
ATOM 2226 N N . ALA A 1 288 ? -3.801 6.696 -9.154 1.00 93.25 288 ALA A N 1
ATOM 2227 C CA . ALA A 1 288 ? -4.773 7.152 -8.164 1.00 93.25 288 ALA A CA 1
ATOM 2228 C C . ALA A 1 288 ? -4.885 6.202 -6.964 1.00 93.25 288 ALA A C 1
ATOM 2230 O O . ALA A 1 288 ? -4.821 6.627 -5.809 1.00 93.25 288 ALA A O 1
ATOM 2231 N N . ASN A 1 289 ? -4.990 4.899 -7.236 1.00 92.62 289 ASN A N 1
ATOM 2232 C CA . ASN A 1 289 ? -5.081 3.873 -6.199 1.00 92.62 289 ASN A CA 1
ATOM 2233 C C . ASN A 1 289 ? -3.791 3.744 -5.383 1.00 92.62 289 ASN A C 1
ATOM 2235 O O . ASN A 1 289 ? -3.854 3.486 -4.184 1.00 92.62 289 ASN A O 1
ATOM 2239 N N . LEU A 1 290 ? -2.626 3.886 -6.017 1.00 93.31 290 LEU A N 1
ATOM 2240 C CA . LEU A 1 290 ? -1.338 3.772 -5.339 1.00 93.31 290 LEU A CA 1
ATOM 2241 C C . LEU A 1 290 ? -1.102 4.979 -4.428 1.00 93.31 290 LEU A C 1
ATOM 2243 O O . LEU A 1 290 ? -0.842 4.796 -3.242 1.00 93.31 290 LEU A O 1
ATOM 2247 N N . VAL A 1 291 ? -1.279 6.190 -4.964 1.00 95.06 291 VAL A N 1
ATOM 2248 C CA . VAL A 1 291 ? -1.162 7.458 -4.228 1.00 95.06 291 VAL A CA 1
ATOM 2249 C C . VAL A 1 291 ? -2.113 7.473 -3.031 1.00 95.06 291 VAL A C 1
ATOM 2251 O O . VAL A 1 291 ? -1.665 7.635 -1.899 1.00 95.06 291 VAL A O 1
ATOM 2254 N N . SER A 1 292 ? -3.398 7.167 -3.245 1.00 94.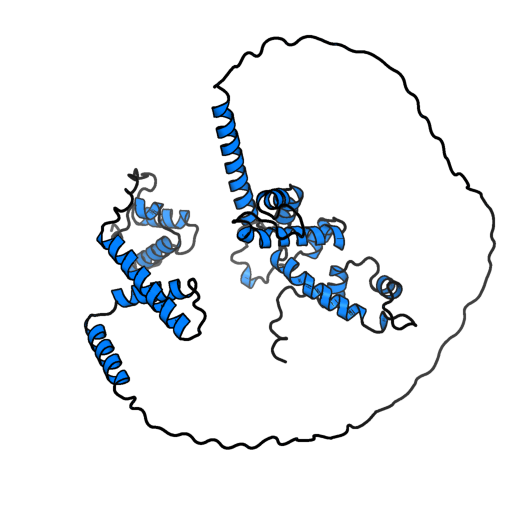88 292 SER A N 1
ATOM 2255 C CA . SER A 1 292 ? -4.400 7.180 -2.167 1.00 94.88 292 SER A CA 1
ATOM 2256 C C . SER A 1 292 ? -4.066 6.200 -1.041 1.00 94.88 292 SER A C 1
ATOM 2258 O O . SER A 1 292 ? -4.229 6.528 0.130 1.00 94.88 292 SER A O 1
ATOM 2260 N N . LYS A 1 293 ? -3.563 5.000 -1.366 1.00 95.25 293 LYS A N 1
ATOM 2261 C CA . LYS A 1 293 ? -3.160 4.013 -0.349 1.00 95.25 293 LYS A CA 1
ATOM 2262 C C . LYS A 1 293 ? -1.986 4.501 0.497 1.00 95.25 293 LYS A C 1
ATOM 2264 O O . LYS A 1 293 ? -1.961 4.237 1.695 1.00 95.25 293 LYS A O 1
ATOM 2269 N N . ARG A 1 294 ? -1.022 5.196 -0.108 1.00 96.25 294 ARG A N 1
ATOM 2270 C CA . ARG A 1 294 ? 0.171 5.702 0.588 1.00 96.25 294 ARG A CA 1
ATOM 2271 C C . ARG A 1 294 ? -0.162 6.843 1.523 1.00 96.25 294 ARG A C 1
ATOM 2273 O O . ARG A 1 294 ? 0.220 6.813 2.684 1.00 96.25 294 ARG A O 1
ATOM 2280 N N . GLU A 1 295 ? -0.947 7.791 1.035 1.00 96.25 295 GLU A N 1
ATOM 2281 C CA . GLU A 1 295 ? -1.447 8.899 1.844 1.00 96.25 295 GLU A CA 1
ATOM 2282 C C . GLU A 1 295 ? -2.318 8.410 2.993 1.00 96.25 295 GLU A C 1
ATOM 2284 O O . GLU A 1 295 ? -2.220 8.916 4.105 1.00 96.25 295 GLU A O 1
ATOM 2289 N N . HIS A 1 296 ? -3.159 7.406 2.742 1.00 96.19 296 HIS A N 1
ATOM 2290 C CA . HIS A 1 296 ? -3.978 6.810 3.784 1.00 96.19 296 HIS A CA 1
ATOM 2291 C C . HIS A 1 296 ? -3.121 6.153 4.871 1.00 96.19 296 HIS A C 1
ATOM 2293 O O . HIS A 1 296 ? -3.373 6.343 6.055 1.00 96.19 296 HIS A O 1
ATOM 2299 N N . LEU A 1 297 ? -2.066 5.434 4.487 1.00 97.00 297 LEU A N 1
ATOM 2300 C CA . LEU A 1 297 ? -1.148 4.824 5.443 1.00 97.00 297 LEU A CA 1
ATOM 2301 C C . LEU A 1 297 ? -0.342 5.864 6.232 1.00 97.00 297 LEU A C 1
ATOM 2303 O O . LEU A 1 297 ? -0.153 5.716 7.435 1.00 97.00 297 LEU A O 1
ATOM 2307 N N . TYR A 1 298 ? 0.089 6.941 5.577 1.00 97.75 298 TYR A N 1
ATOM 2308 C CA . TYR A 1 298 ? 0.744 8.057 6.256 1.00 97.75 298 TYR A CA 1
ATOM 2309 C C . TYR A 1 298 ? -0.213 8.790 7.210 1.00 97.75 298 TYR A C 1
ATOM 2311 O O . TYR A 1 298 ? 0.181 9.224 8.293 1.00 97.75 298 TYR A O 1
ATOM 2319 N N . ARG A 1 299 ? -1.503 8.865 6.863 1.00 97.44 299 ARG A N 1
ATOM 2320 C CA . ARG A 1 299 ? -2.549 9.357 7.766 1.00 97.44 299 ARG A CA 1
ATOM 2321 C C . ARG A 1 299 ? -2.685 8.479 9.007 1.00 97.44 299 ARG A C 1
ATOM 2323 O O . ARG A 1 299 ? -2.793 9.019 10.096 1.00 97.44 299 ARG A O 1
ATOM 2330 N N . VAL A 1 300 ? -2.617 7.156 8.864 1.00 97.56 300 VAL A N 1
ATOM 2331 C CA . VAL A 1 300 ? -2.584 6.239 10.015 1.00 97.56 300 VAL A CA 1
ATOM 2332 C C . VAL A 1 300 ? -1.375 6.527 10.911 1.00 97.56 300 VAL A C 1
ATOM 2334 O O . VAL A 1 300 ? -1.537 6.667 12.118 1.00 97.56 300 VAL A O 1
ATOM 2337 N N . LEU A 1 301 ? -0.175 6.674 10.338 1.00 98.00 301 LEU A N 1
ATOM 2338 C CA . LEU A 1 301 ? 1.030 7.020 11.105 1.00 98.00 301 LEU A CA 1
ATOM 2339 C C . LEU A 1 301 ? 0.854 8.338 11.883 1.00 98.00 301 LEU A C 1
ATOM 2341 O O . LEU A 1 301 ? 1.162 8.414 13.069 1.00 98.00 301 LEU A O 1
ATOM 2345 N N . THR A 1 302 ? 0.346 9.378 11.228 1.00 98.00 302 THR A N 1
ATOM 2346 C CA . THR A 1 302 ? 0.222 10.714 11.832 1.00 98.00 302 THR A CA 1
ATOM 2347 C C . THR A 1 302 ? -0.932 10.824 12.828 1.00 98.00 302 THR A C 1
ATOM 2349 O O . THR A 1 302 ? -0.743 11.394 13.897 1.00 98.00 302 THR A O 1
ATOM 2352 N N . GLN A 1 303 ? -2.106 10.272 12.515 1.00 97.19 303 GLN A N 1
ATOM 2353 C CA . GLN A 1 303 ? -3.305 10.384 13.352 1.00 97.19 303 GLN A CA 1
ATOM 2354 C C . GLN A 1 303 ? -3.338 9.344 14.473 1.00 97.19 303 GLN A C 1
ATOM 2356 O O . GLN A 1 303 ? -3.577 9.704 15.621 1.00 97.19 303 GLN A O 1
ATOM 2361 N N . ASP A 1 304 ? -3.074 8.070 14.167 1.00 97.12 304 ASP A N 1
ATOM 2362 C CA . ASP A 1 304 ? -3.235 6.982 15.141 1.00 97.12 304 ASP A CA 1
ATOM 2363 C C . ASP A 1 304 ? -1.958 6.736 15.963 1.00 97.12 304 ASP A C 1
ATOM 2365 O O . ASP A 1 304 ? -2.021 6.240 17.087 1.00 97.12 304 ASP A O 1
ATOM 2369 N N . PHE A 1 305 ? -0.784 7.069 15.419 1.00 98.00 305 PHE A N 1
ATOM 2370 C CA . PHE A 1 305 ? 0.510 6.873 16.088 1.00 98.00 305 PHE A CA 1
ATOM 2371 C C . PHE A 1 305 ? 1.210 8.189 16.442 1.00 98.00 305 PHE A C 1
ATOM 2373 O O . PHE A 1 305 ? 2.341 8.164 16.917 1.00 98.00 305 PHE A O 1
ATOM 2380 N N . GLY A 1 306 ? 0.566 9.341 16.225 1.00 97.38 306 GLY A N 1
ATOM 2381 C CA . GLY A 1 306 ? 1.136 10.649 16.563 1.00 97.38 306 GLY A CA 1
ATOM 2382 C C . GLY A 1 306 ? 2.437 10.973 15.821 1.00 97.38 306 GLY A C 1
ATOM 2383 O O . GLY A 1 306 ? 3.231 11.774 16.302 1.00 97.38 306 GLY A O 1
ATOM 2384 N N . GLY A 1 307 ? 2.694 10.325 14.680 1.00 97.50 307 GLY A N 1
ATOM 2385 C CA . GLY A 1 307 ? 3.956 10.444 13.948 1.00 97.50 307 GLY A CA 1
ATOM 2386 C C . GLY A 1 307 ? 5.112 9.610 14.517 1.00 97.50 307 GLY A C 1
ATOM 2387 O O . GLY A 1 307 ? 6.212 9.672 13.970 1.00 97.50 307 GLY A O 1
ATOM 2388 N N . ASP A 1 308 ? 4.886 8.805 15.561 1.00 98.19 308 ASP A N 1
ATOM 2389 C CA . ASP A 1 308 ? 5.895 7.898 16.112 1.00 98.19 308 ASP A CA 1
ATOM 2390 C C . ASP A 1 308 ? 6.111 6.698 15.174 1.00 98.19 308 ASP A C 1
ATOM 2392 O O . ASP A 1 308 ? 5.363 5.711 15.165 1.00 98.19 308 ASP A O 1
ATOM 2396 N N . LYS A 1 309 ? 7.157 6.808 14.350 1.00 97.69 309 LYS A N 1
ATOM 2397 C CA . LYS A 1 309 ? 7.553 5.787 13.377 1.00 97.69 309 LYS A CA 1
ATOM 2398 C C . LYS A 1 309 ? 7.942 4.475 14.040 1.00 97.69 309 LYS A C 1
ATOM 2400 O O . LYS A 1 309 ? 7.614 3.422 13.502 1.00 97.69 309 LYS A O 1
ATOM 2405 N N . ASP A 1 310 ? 8.621 4.518 15.180 1.00 97.44 310 ASP A N 1
ATOM 2406 C CA . ASP A 1 310 ? 9.126 3.314 15.832 1.00 97.44 310 ASP A CA 1
ATOM 2407 C C . ASP A 1 310 ? 7.973 2.521 16.441 1.00 97.44 310 ASP A C 1
ATOM 2409 O O . ASP A 1 310 ? 7.872 1.309 16.218 1.00 97.44 310 ASP A O 1
ATOM 2413 N N . LYS A 1 311 ? 7.030 3.208 17.099 1.00 97.69 311 LYS A N 1
ATOM 2414 C CA . LYS A 1 311 ? 5.785 2.590 17.571 1.00 97.69 311 LYS A CA 1
ATOM 2415 C C . LYS A 1 311 ? 4.976 2.011 16.407 1.00 97.69 311 LYS A C 1
ATOM 2417 O O . LYS A 1 311 ? 4.499 0.880 16.498 1.00 97.69 311 LYS A O 1
ATOM 2422 N N . PHE A 1 312 ? 4.858 2.746 15.300 1.00 98.06 312 PHE A N 1
ATOM 2423 C CA . PHE A 1 312 ? 4.154 2.293 14.098 1.00 98.06 312 PHE A CA 1
ATOM 2424 C C . PHE A 1 312 ? 4.795 1.043 13.475 1.00 98.06 312 PHE A C 1
ATOM 2426 O O . PHE A 1 312 ? 4.109 0.046 13.237 1.00 98.06 312 PHE A O 1
ATOM 2433 N N . PHE A 1 313 ? 6.110 1.052 13.241 1.00 96.88 313 PHE A N 1
ATOM 2434 C CA . PHE A 1 313 ? 6.817 -0.090 12.662 1.00 96.88 313 PHE A CA 1
ATOM 2435 C C . PHE A 1 313 ? 6.775 -1.298 13.594 1.00 96.88 313 PHE A C 1
ATOM 2437 O O . PHE A 1 313 ? 6.423 -2.384 13.139 1.00 96.88 313 PHE A O 1
ATOM 2444 N N . SER A 1 314 ? 7.019 -1.101 14.893 1.00 96.44 314 SER A N 1
ATOM 2445 C CA . SER A 1 314 ? 6.912 -2.152 15.910 1.00 96.44 314 SER A CA 1
ATOM 2446 C C . SER A 1 314 ? 5.521 -2.794 15.922 1.00 96.44 314 SER A C 1
ATOM 2448 O O . SER A 1 314 ? 5.394 -4.020 15.910 1.00 96.44 314 SER A O 1
ATOM 2450 N N . PHE A 1 315 ? 4.458 -1.984 15.838 1.00 97.12 315 PHE A N 1
ATOM 2451 C CA . PHE A 1 315 ? 3.084 -2.481 15.812 1.00 97.12 315 PHE A CA 1
ATOM 2452 C C . PHE A 1 315 ? 2.782 -3.356 14.584 1.00 97.12 315 PHE A C 1
ATOM 2454 O O . PHE A 1 315 ? 2.048 -4.346 14.702 1.00 97.12 315 PHE A O 1
ATOM 2461 N N . PHE A 1 316 ? 3.326 -3.006 13.414 1.00 97.00 316 PHE A N 1
ATOM 2462 C CA . PHE A 1 316 ? 3.098 -3.715 12.149 1.00 97.00 316 PHE A CA 1
ATOM 2463 C C . PHE A 1 316 ? 4.168 -4.757 11.799 1.00 97.00 316 PHE A C 1
ATOM 2465 O O . PHE A 1 316 ? 4.085 -5.374 10.730 1.00 97.00 316 PHE A O 1
ATOM 2472 N N . THR A 1 317 ? 5.126 -5.019 12.686 1.00 95.94 317 THR A N 1
ATOM 2473 C CA . THR A 1 317 ? 6.045 -6.152 12.558 1.00 95.94 317 THR A CA 1
ATOM 2474 C C . THR A 1 317 ? 5.260 -7.461 12.660 1.00 95.94 317 THR A C 1
ATOM 2476 O O . THR A 1 317 ? 4.566 -7.742 13.637 1.00 95.94 317 THR A O 1
ATOM 2479 N N . ALA A 1 318 ? 5.322 -8.271 11.606 1.00 88.69 318 ALA A N 1
ATOM 2480 C CA . ALA A 1 318 ? 4.725 -9.593 11.571 1.00 88.69 318 ALA A CA 1
ATOM 2481 C C . ALA A 1 318 ? 5.640 -10.600 12.286 1.00 88.69 318 ALA A C 1
ATOM 2483 O O . ALA A 1 318 ? 6.866 -10.515 12.171 1.00 88.69 318 ALA A O 1
ATOM 2484 N N . PRO A 1 319 ? 5.071 -11.608 12.973 1.00 87.56 319 PRO A N 1
ATOM 2485 C CA . PRO A 1 319 ? 5.874 -12.710 13.471 1.00 87.56 319 PRO A CA 1
ATOM 2486 C C . PRO A 1 319 ? 6.583 -13.386 12.290 1.00 87.56 319 PRO A C 1
ATOM 2488 O O . PRO A 1 319 ? 6.002 -13.508 11.202 1.00 87.56 319 PRO A O 1
ATOM 2491 N N . PRO A 1 320 ? 7.830 -13.843 12.478 1.00 83.81 320 PRO A N 1
ATOM 2492 C CA . PRO A 1 320 ? 8.600 -14.408 11.389 1.00 83.81 320 PRO A CA 1
ATOM 2493 C C . PRO A 1 320 ? 7.860 -15.621 10.806 1.00 83.81 320 PRO A C 1
ATOM 2495 O O . PRO A 1 320 ? 7.328 -16.445 11.560 1.00 83.81 320 PRO A O 1
ATOM 2498 N N . PRO A 1 321 ? 7.824 -15.778 9.470 1.00 82.12 321 PRO A N 1
ATOM 2499 C CA . PRO A 1 321 ? 7.057 -16.843 8.845 1.00 82.12 321 PRO A CA 1
ATOM 2500 C C . PRO A 1 321 ? 7.546 -18.224 9.316 1.00 82.12 321 PRO A C 1
ATOM 2502 O O . PRO A 1 321 ? 8.749 -18.414 9.564 1.00 82.12 321 PRO A O 1
ATOM 2505 N N . PRO A 1 322 ? 6.641 -19.221 9.416 1.00 84.44 322 PRO A N 1
ATOM 2506 C CA . PRO A 1 322 ? 7.004 -20.565 9.844 1.00 84.44 322 PRO A CA 1
ATOM 2507 C C . PRO A 1 322 ? 8.088 -21.146 8.927 1.00 84.44 322 PRO A C 1
ATOM 2509 O O . PRO A 1 322 ? 8.028 -21.009 7.702 1.00 84.44 322 PRO A O 1
ATOM 2512 N N . ARG A 1 323 ? 9.068 -21.840 9.527 1.00 78.69 323 ARG A N 1
ATOM 2513 C CA . ARG A 1 323 ? 10.304 -22.333 8.877 1.00 78.69 323 ARG A CA 1
ATOM 2514 C C . ARG A 1 323 ? 10.088 -23.052 7.538 1.00 78.69 323 ARG A C 1
ATOM 2516 O O . ARG A 1 323 ? 10.936 -22.957 6.657 1.00 78.69 323 ARG A O 1
ATOM 2523 N N . LYS A 1 324 ? 8.940 -23.708 7.337 1.00 76.81 324 LYS A N 1
ATOM 2524 C CA . LYS A 1 324 ? 8.607 -24.429 6.093 1.00 76.81 324 LYS A CA 1
ATOM 2525 C C . LYS A 1 324 ? 8.581 -23.539 4.837 1.00 76.81 324 LYS A C 1
ATOM 2527 O O . LYS A 1 324 ? 8.706 -24.070 3.741 1.00 76.81 324 LYS A O 1
ATOM 2532 N N . LYS A 1 325 ? 8.463 -22.212 4.977 1.00 64.69 325 LYS A N 1
ATOM 2533 C CA . LYS A 1 325 ? 8.514 -21.251 3.856 1.00 64.69 325 LYS A CA 1
ATOM 2534 C C . LYS A 1 325 ? 9.833 -20.467 3.753 1.00 64.69 325 LYS A C 1
ATOM 2536 O O . LYS A 1 325 ? 9.961 -19.641 2.858 1.00 64.69 325 LYS A O 1
ATOM 2541 N N . ARG A 1 326 ? 10.820 -20.716 4.626 1.00 63.62 326 ARG A N 1
ATOM 2542 C CA . ARG A 1 326 ? 12.053 -19.902 4.704 1.00 63.62 326 ARG A CA 1
ATOM 2543 C C . ARG A 1 326 ? 13.091 -20.173 3.615 1.00 63.62 326 ARG A C 1
ATOM 2545 O O . ARG A 1 326 ? 13.901 -19.295 3.359 1.00 63.62 326 ARG A O 1
ATOM 2552 N N . LYS A 1 327 ? 13.038 -21.321 2.925 1.00 66.38 327 LYS A N 1
ATOM 2553 C CA . LYS A 1 327 ? 14.086 -21.739 1.967 1.00 66.38 327 LYS A CA 1
ATOM 2554 C C . LYS A 1 327 ? 14.350 -20.769 0.802 1.00 66.38 327 LYS A C 1
ATOM 2556 O O . LYS A 1 327 ? 15.352 -20.942 0.126 1.00 66.38 327 LYS A O 1
ATOM 2561 N N . HIS A 1 328 ? 13.476 -19.793 0.547 1.00 59.78 328 HIS A N 1
ATOM 2562 C CA . HIS A 1 328 ? 13.676 -18.793 -0.508 1.00 59.78 328 HIS A CA 1
ATOM 2563 C C . HIS A 1 328 ? 14.035 -17.391 0.023 1.00 59.78 328 HIS A C 1
ATOM 2565 O O . HIS A 1 328 ? 14.416 -16.537 -0.763 1.00 59.78 328 HIS A O 1
ATOM 2571 N N . ILE A 1 329 ? 13.902 -17.119 1.326 1.00 63.56 329 ILE A N 1
ATOM 2572 C CA . ILE A 1 329 ? 14.071 -15.753 1.870 1.00 63.56 329 ILE A CA 1
ATOM 2573 C C . ILE A 1 329 ? 15.419 -15.590 2.591 1.00 63.56 329 ILE A C 1
ATOM 2575 O O . ILE A 1 329 ? 15.879 -14.487 2.837 1.00 63.56 329 ILE A O 1
ATOM 2579 N N . GLU A 1 330 ? 16.107 -16.690 2.892 1.00 59.59 330 GLU A N 1
ATOM 2580 C CA . GLU A 1 330 ? 17.327 -16.684 3.710 1.00 59.59 330 GLU A CA 1
ATOM 2581 C C . GLU A 1 330 ? 18.553 -16.040 3.029 1.00 59.59 330 GLU A C 1
ATOM 2583 O O . GLU A 1 330 ? 19.576 -15.853 3.678 1.00 59.59 330 GLU A O 1
ATOM 2588 N N . THR A 1 331 ? 18.471 -15.696 1.739 1.00 60.66 331 THR A N 1
ATOM 2589 C CA . THR A 1 331 ? 19.603 -15.134 0.980 1.00 60.66 331 THR A CA 1
ATOM 2590 C C . THR A 1 331 ? 19.716 -13.610 1.088 1.00 60.66 331 THR A C 1
ATOM 2592 O O . THR A 1 331 ? 20.787 -13.072 0.832 1.00 60.66 331 THR A O 1
ATOM 2595 N N . GLU A 1 332 ? 18.671 -12.908 1.532 1.00 55.59 332 GLU A N 1
ATOM 2596 C CA . GLU A 1 332 ? 18.678 -11.445 1.642 1.00 55.59 332 GLU A CA 1
ATOM 2597 C C . GLU A 1 332 ? 18.388 -11.024 3.091 1.00 55.59 332 GLU A C 1
ATOM 2599 O O . GLU A 1 332 ? 17.249 -10.958 3.543 1.00 55.59 332 GLU A O 1
ATOM 2604 N N . SER A 1 333 ? 19.471 -10.736 3.819 1.00 54.69 333 SER A N 1
ATOM 2605 C CA . SER A 1 333 ? 19.505 -9.936 5.052 1.00 54.69 333 SER A CA 1
ATOM 2606 C C . SER A 1 333 ? 18.904 -10.571 6.317 1.00 54.69 333 SER A C 1
ATOM 2608 O O . SER A 1 333 ? 17.712 -10.484 6.608 1.00 54.69 333 SER A O 1
ATOM 2610 N N . ALA A 1 334 ? 19.789 -11.103 7.168 1.00 58.16 334 ALA A N 1
ATOM 2611 C CA . ALA A 1 334 ? 19.484 -11.648 8.497 1.00 58.16 334 ALA A CA 1
ATOM 2612 C C . ALA A 1 334 ? 18.842 -10.646 9.491 1.00 58.16 334 ALA A C 1
ATOM 2614 O O . ALA A 1 334 ? 18.425 -11.056 10.572 1.00 58.16 334 ALA A O 1
ATOM 2615 N N . SER A 1 335 ? 18.737 -9.360 9.137 1.00 60.62 335 SER A N 1
ATOM 2616 C CA . SER A 1 335 ? 18.111 -8.303 9.944 1.00 60.62 335 SER A CA 1
ATOM 2617 C C . SER A 1 335 ? 16.814 -7.736 9.355 1.00 60.62 335 SER A C 1
ATOM 2619 O O . SER A 1 335 ? 16.299 -6.754 9.886 1.00 60.62 335 SER A O 1
ATOM 2621 N N . SER A 1 336 ? 16.279 -8.304 8.266 1.00 73.38 336 SER A N 1
ATOM 2622 C CA . SER A 1 336 ? 15.071 -7.759 7.637 1.00 73.38 336 SER A CA 1
ATOM 2623 C C . SER A 1 336 ? 13.847 -8.013 8.524 1.00 73.38 336 SER A C 1
ATOM 2625 O O . SER A 1 336 ? 13.325 -9.128 8.605 1.00 73.38 336 SER A O 1
ATOM 2627 N N . GLU A 1 337 ? 13.418 -6.976 9.246 1.00 86.00 337 GLU A N 1
ATOM 2628 C CA . GLU A 1 337 ? 12.149 -6.957 9.967 1.00 86.00 337 GLU A CA 1
ATOM 2629 C C . GLU A 1 337 ? 11.011 -7.238 8.980 1.00 86.00 337 GLU A C 1
ATOM 2631 O O . GLU A 1 337 ? 10.783 -6.507 8.015 1.00 86.00 337 GLU A O 1
ATOM 2636 N N . TYR A 1 338 ? 10.276 -8.324 9.215 1.00 89.94 338 TYR A N 1
ATOM 2637 C CA . TYR A 1 338 ? 9.157 -8.699 8.363 1.00 89.94 338 TYR A CA 1
ATOM 2638 C C . TYR A 1 338 ? 7.958 -7.817 8.686 1.00 89.94 338 TYR A C 1
ATOM 2640 O O . TYR A 1 338 ? 7.161 -8.143 9.560 1.00 89.94 338 TYR A O 1
ATOM 2648 N N . PHE A 1 339 ? 7.786 -6.712 7.971 1.00 93.94 339 PHE A N 1
ATOM 2649 C CA . PHE A 1 339 ? 6.570 -5.914 8.100 1.00 93.94 339 PHE A CA 1
ATOM 2650 C C . PHE A 1 339 ? 5.374 -6.604 7.450 1.00 93.94 339 PHE A C 1
ATOM 2652 O O . PHE A 1 339 ? 5.478 -7.273 6.415 1.00 93.94 339 PHE A O 1
ATOM 2659 N N . ARG A 1 340 ? 4.185 -6.391 8.019 1.00 94.31 340 ARG A N 1
ATOM 2660 C CA . ARG A 1 340 ? 2.938 -6.666 7.301 1.00 94.31 340 ARG A CA 1
ATOM 2661 C C . ARG A 1 340 ? 2.929 -5.838 6.015 1.00 94.31 340 ARG A C 1
ATOM 2663 O O . ARG A 1 340 ? 3.249 -4.653 6.023 1.00 94.31 340 ARG A O 1
ATOM 2670 N N . SER A 1 341 ? 2.537 -6.448 4.896 1.00 92.69 341 SER A N 1
ATOM 2671 C CA . SER A 1 341 ? 2.505 -5.732 3.615 1.00 92.69 341 SER A CA 1
ATOM 2672 C C . SER A 1 341 ? 1.579 -4.516 3.710 1.00 92.69 341 SER A C 1
ATOM 2674 O O . SER A 1 341 ? 0.426 -4.677 4.120 1.00 92.69 341 SER A O 1
ATOM 2676 N N . PHE A 1 342 ? 2.024 -3.340 3.265 1.00 94.12 342 PHE A N 1
ATOM 2677 C CA . PHE A 1 342 ? 1.256 -2.093 3.392 1.00 94.12 342 PHE A CA 1
ATOM 2678 C C . PHE A 1 342 ? -0.170 -2.199 2.829 1.00 94.12 342 PHE A C 1
ATOM 2680 O O . PHE A 1 342 ? -1.121 -1.682 3.408 1.00 94.12 342 PHE A O 1
ATOM 2687 N N . ARG A 1 343 ? -0.342 -2.944 1.725 1.00 93.75 343 ARG A N 1
ATOM 2688 C CA . ARG A 1 343 ? -1.651 -3.196 1.110 1.00 93.75 343 ARG A CA 1
ATOM 2689 C C . ARG A 1 343 ? -2.649 -3.780 2.110 1.00 93.75 343 ARG A C 1
ATOM 2691 O O . ARG A 1 343 ? -3.807 -3.384 2.106 1.00 93.75 343 ARG A O 1
ATOM 2698 N N . ARG A 1 344 ? -2.195 -4.714 2.945 1.00 95.12 344 ARG A N 1
ATOM 2699 C CA . ARG A 1 344 ? -3.014 -5.387 3.959 1.00 95.12 344 ARG A CA 1
ATOM 2700 C C . ARG A 1 344 ? -3.397 -4.446 5.091 1.00 95.12 344 ARG A C 1
ATOM 2702 O O . ARG A 1 344 ? -4.514 -4.536 5.571 1.00 95.12 344 ARG A O 1
ATOM 2709 N N . ILE A 1 345 ? -2.489 -3.554 5.483 1.00 96.31 345 ILE A N 1
ATOM 2710 C CA . ILE A 1 345 ? -2.755 -2.540 6.509 1.00 96.31 345 ILE A CA 1
ATOM 2711 C C . ILE A 1 345 ? -3.861 -1.599 6.018 1.00 96.31 345 ILE A C 1
ATOM 2713 O O . ILE A 1 345 ? -4.850 -1.405 6.710 1.00 96.31 345 ILE A O 1
ATOM 2717 N N . VAL A 1 346 ? -3.756 -1.095 4.784 1.00 96.12 346 VAL A N 1
ATOM 2718 C CA . VAL A 1 346 ? -4.778 -0.201 4.212 1.00 96.12 346 VAL A CA 1
ATOM 2719 C C . VAL A 1 346 ? -6.129 -0.902 4.030 1.00 96.12 346 VAL A C 1
ATOM 2721 O O . VAL A 1 346 ? -7.168 -0.314 4.305 1.00 96.12 346 VAL A O 1
ATOM 2724 N N . GLU A 1 347 ? -6.138 -2.161 3.585 1.00 94.69 347 GLU A N 1
ATOM 2725 C CA . GLU A 1 347 ? -7.378 -2.942 3.448 1.00 94.69 347 GLU A CA 1
ATOM 2726 C C . GLU A 1 347 ? -8.040 -3.257 4.804 1.00 94.69 347 GLU A C 1
ATOM 2728 O O . GLU A 1 347 ? -9.251 -3.459 4.839 1.00 94.69 347 GLU A O 1
ATOM 2733 N N . ALA A 1 348 ? -7.275 -3.264 5.901 1.00 96.25 348 ALA A N 1
ATOM 2734 C CA . ALA A 1 348 ? -7.762 -3.553 7.248 1.00 96.25 348 ALA A CA 1
ATOM 2735 C C . ALA A 1 348 ? -8.458 -2.368 7.937 1.00 96.25 348 ALA A C 1
ATOM 2737 O O . ALA A 1 348 ? -9.265 -2.590 8.834 1.00 96.25 348 ALA A O 1
ATOM 2738 N N . VAL A 1 349 ? -8.197 -1.126 7.516 1.00 96.44 349 VAL A N 1
ATOM 2739 C CA . VAL A 1 349 ? -8.799 0.078 8.123 1.00 96.44 349 VAL A CA 1
ATOM 2740 C C . VAL A 1 349 ? -10.332 0.039 8.185 1.00 96.44 349 VAL A C 1
ATOM 2742 O O . VAL A 1 349 ? -10.867 0.204 9.278 1.00 96.44 349 VAL A O 1
ATOM 2745 N N . PRO A 1 350 ? -11.072 -0.234 7.091 1.00 96.12 350 PRO A N 1
ATOM 2746 C CA . PRO A 1 350 ? -12.531 -0.295 7.177 1.00 96.12 350 PRO A CA 1
ATOM 2747 C C . PRO A 1 350 ? -13.041 -1.417 8.096 1.00 96.12 350 PRO A C 1
ATOM 2749 O O . PRO A 1 350 ? -14.123 -1.285 8.658 1.00 96.12 350 PRO A O 1
ATOM 2752 N N . TRP A 1 351 ? -12.290 -2.513 8.261 1.00 96.06 351 TRP A N 1
ATOM 2753 C CA . TRP A 1 351 ? -12.666 -3.604 9.172 1.00 96.06 351 TRP A CA 1
ATO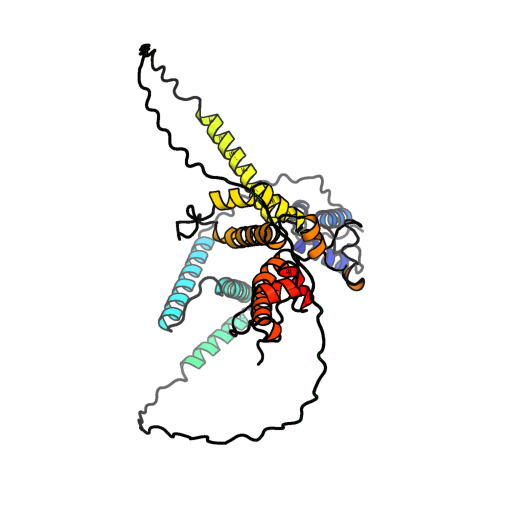M 2754 C C . TRP A 1 351 ? -12.443 -3.204 10.626 1.00 96.06 351 TRP A C 1
ATOM 2756 O O . TRP A 1 351 ? -13.348 -3.341 11.440 1.00 96.06 351 TRP A O 1
ATOM 2766 N N . ARG A 1 352 ? -11.285 -2.602 10.916 1.00 97.06 352 ARG A N 1
ATOM 2767 C CA . ARG A 1 352 ? -10.989 -1.979 12.208 1.00 97.06 352 ARG A CA 1
ATOM 2768 C C . ARG A 1 352 ? -12.095 -1.009 12.613 1.00 97.06 352 ARG A C 1
ATOM 2770 O O . ARG A 1 352 ? -12.601 -1.092 13.725 1.00 97.06 352 ARG A O 1
ATOM 2777 N N . ASP A 1 353 ? -12.487 -0.110 11.716 1.00 97.25 353 ASP A N 1
ATOM 2778 C CA . ASP A 1 353 ? -13.499 0.905 12.017 1.00 97.25 353 ASP A CA 1
ATOM 2779 C C . ASP A 1 353 ? -14.876 0.281 12.291 1.00 97.25 353 ASP A C 1
ATOM 2781 O O . ASP A 1 353 ? -15.574 0.711 13.210 1.00 97.25 353 ASP A O 1
ATOM 2785 N N . ALA A 1 354 ? -15.251 -0.764 11.546 1.00 96.75 354 ALA A N 1
ATOM 2786 C CA . ALA A 1 354 ? -16.492 -1.503 11.769 1.00 96.75 354 ALA A CA 1
ATOM 2787 C C . ALA A 1 354 ? -16.499 -2.240 13.121 1.00 96.75 354 ALA A C 1
ATOM 2789 O O . ALA A 1 354 ? -17.483 -2.147 13.860 1.00 96.75 354 ALA A O 1
ATOM 2790 N N . ASP A 1 355 ? -15.399 -2.910 13.469 1.00 97.38 355 ASP A N 1
ATOM 2791 C CA . ASP A 1 355 ? -15.254 -3.636 14.733 1.00 97.38 355 ASP A CA 1
ATOM 2792 C C . ASP A 1 355 ? -15.240 -2.680 15.927 1.00 97.38 355 ASP A C 1
ATOM 2794 O O . ASP A 1 355 ? -15.921 -2.920 16.921 1.00 97.38 355 ASP A O 1
ATOM 2798 N N . LEU A 1 356 ? -14.544 -1.544 15.822 1.00 97.69 356 LEU A N 1
ATOM 2799 C CA . LEU A 1 356 ? -14.568 -0.508 16.855 1.00 97.69 356 LEU A CA 1
ATOM 2800 C C . LEU A 1 356 ? -15.958 0.120 16.995 1.00 97.69 356 LEU A C 1
ATOM 2802 O O . LEU A 1 356 ? -16.401 0.382 18.110 1.00 97.69 356 LEU A O 1
ATOM 2806 N N . ALA A 1 357 ? -16.684 0.329 15.894 1.00 97.94 357 ALA A N 1
ATOM 2807 C CA . ALA A 1 357 ? -18.064 0.804 15.948 1.00 97.94 357 ALA A CA 1
ATOM 2808 C C . ALA A 1 357 ? -19.022 -0.232 16.565 1.00 97.94 357 ALA A C 1
ATOM 2810 O O . ALA A 1 357 ? -20.028 0.142 17.167 1.00 97.94 357 ALA A O 1
ATOM 2811 N N . ALA A 1 358 ? -18.750 -1.531 16.413 1.00 97.62 358 ALA A N 1
ATOM 2812 C CA . ALA A 1 358 ? -19.466 -2.586 17.127 1.00 97.62 358 ALA A CA 1
ATOM 2813 C C . ALA A 1 358 ? -19.108 -2.603 18.616 1.00 97.62 358 ALA A C 1
ATOM 2815 O O . ALA A 1 358 ? -20.005 -2.671 19.454 1.00 97.62 358 ALA A O 1
ATOM 2816 N N . GLU A 1 359 ? -17.826 -2.450 18.947 1.00 98.06 359 GLU A N 1
ATOM 2817 C CA . GLU A 1 359 ? -17.347 -2.384 20.325 1.00 98.06 359 GLU A CA 1
ATOM 2818 C C . GLU A 1 359 ? -17.984 -1.213 21.078 1.00 98.06 359 GLU A C 1
ATOM 2820 O O . GLU A 1 359 ? -18.528 -1.408 22.160 1.00 98.06 359 GLU A O 1
ATOM 2825 N N . ARG A 1 360 ? -18.011 -0.019 20.473 1.00 97.94 360 ARG A N 1
ATOM 2826 C CA . ARG A 1 360 ? -18.617 1.196 21.048 1.00 97.94 360 ARG A CA 1
ATOM 2827 C C . ARG A 1 360 ? -20.119 1.082 21.320 1.00 97.94 360 ARG A C 1
ATOM 2829 O O . ARG A 1 360 ? -20.643 1.868 22.098 1.00 97.94 360 ARG A O 1
ATOM 2836 N N . ARG A 1 361 ? -20.818 0.127 20.696 1.00 98.12 361 ARG A N 1
ATOM 2837 C CA . ARG A 1 361 ? -22.253 -0.113 20.924 1.00 98.12 361 ARG A CA 1
ATOM 2838 C C . ARG A 1 361 ? -22.542 -0.997 22.138 1.00 98.12 361 ARG A C 1
ATOM 2840 O O . ARG A 1 361 ? -23.703 -1.093 22.520 1.00 98.12 361 ARG A O 1
ATOM 2847 N N . LYS A 1 362 ? -21.536 -1.643 22.740 1.00 98.25 362 LYS A N 1
ATOM 2848 C CA . LYS A 1 362 ? -21.739 -2.489 23.926 1.00 98.25 362 LYS A CA 1
ATOM 2849 C C . LYS A 1 362 ? -22.217 -1.664 25.123 1.00 98.25 362 LYS A C 1
ATOM 2851 O O . LYS A 1 362 ? -21.714 -0.568 25.357 1.00 98.25 362 LYS A O 1
ATOM 2856 N N . ASP A 1 363 ? -23.105 -2.247 25.924 1.00 98.19 363 ASP A N 1
ATOM 2857 C CA . ASP A 1 363 ? -23.745 -1.591 27.077 1.00 98.19 363 ASP A CA 1
ATOM 2858 C C . ASP A 1 363 ? -22.741 -1.053 28.106 1.00 98.19 363 ASP A C 1
ATOM 2860 O O . ASP A 1 363 ? -22.973 -0.022 28.724 1.00 98.19 363 ASP A O 1
ATOM 2864 N N . GLN A 1 364 ? -21.573 -1.690 28.241 1.00 97.94 364 GLN A N 1
ATOM 2865 C CA . GLN A 1 364 ? -20.506 -1.238 29.145 1.00 97.94 364 GLN A CA 1
ATOM 2866 C C . GLN A 1 364 ? -19.907 0.136 28.786 1.00 97.94 364 GLN A C 1
ATOM 2868 O O . GLN A 1 364 ? -19.177 0.707 29.591 1.00 97.94 364 GLN A O 1
ATOM 2873 N N . TYR A 1 365 ? -20.168 0.639 27.576 1.00 98.31 365 TYR A N 1
ATOM 2874 C CA . TYR A 1 365 ? -19.748 1.966 27.124 1.00 98.31 365 TYR A CA 1
ATOM 2875 C C . TYR A 1 365 ? -20.919 2.940 26.994 1.00 98.31 365 TYR A C 1
ATOM 2877 O O . TYR A 1 365 ? -20.719 4.057 26.519 1.00 98.31 365 TYR A O 1
ATOM 2885 N N . GLN A 1 366 ? -22.130 2.536 27.379 1.00 98.31 366 GLN A N 1
ATOM 2886 C CA . GLN A 1 366 ? -23.295 3.410 27.366 1.00 98.31 366 GLN A CA 1
ATOM 2887 C C . GLN A 1 366 ? -23.401 4.147 28.709 1.00 98.31 366 GLN A C 1
ATOM 2889 O O . GLN A 1 366 ? -23.252 3.553 29.777 1.00 98.31 366 GLN A O 1
ATOM 2894 N N . GLY A 1 367 ? -23.616 5.459 28.653 1.00 97.94 367 GLY A N 1
ATOM 2895 C CA . GLY A 1 367 ? -23.894 6.296 29.812 1.00 97.94 367 GLY A CA 1
ATOM 2896 C C . GLY A 1 367 ? -25.291 6.043 30.394 1.00 97.94 367 GLY A C 1
ATOM 2897 O O . GLY A 1 367 ? -26.066 5.248 29.858 1.00 97.94 367 GLY A O 1
ATOM 2898 N N . PRO A 1 368 ? -25.657 6.738 31.485 1.00 97.31 368 PRO A N 1
ATOM 2899 C CA . PRO A 1 368 ? -26.989 6.626 32.091 1.00 97.31 368 PRO A CA 1
ATOM 2900 C C . PRO A 1 368 ? -28.131 7.061 31.153 1.00 97.31 368 PRO A C 1
ATOM 2902 O O .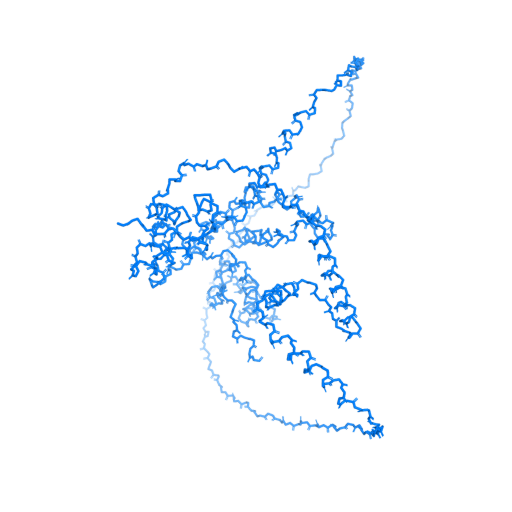 PRO A 1 368 ? -29.287 6.725 31.391 1.00 97.31 368 PRO A O 1
ATOM 2905 N N . ASP A 1 369 ? -27.814 7.798 30.092 1.00 97.06 369 ASP A N 1
ATOM 2906 C CA . ASP A 1 369 ? -28.711 8.220 29.017 1.00 97.06 369 ASP A CA 1
ATOM 2907 C C . ASP A 1 369 ? -28.814 7.203 27.860 1.00 97.06 369 ASP A C 1
ATOM 2909 O O . ASP A 1 369 ? -29.570 7.426 26.913 1.00 97.06 369 ASP A O 1
ATOM 2913 N N . GLY A 1 370 ? -28.067 6.094 27.916 1.00 96.75 370 GLY A N 1
ATOM 2914 C CA . GLY A 1 370 ? -27.963 5.104 26.840 1.00 96.75 370 GLY A CA 1
ATOM 2915 C C . GLY A 1 370 ? -27.084 5.546 25.662 1.00 96.75 370 GLY A C 1
ATOM 2916 O O . GLY A 1 370 ? -26.941 4.800 24.692 1.00 96.75 370 GLY A O 1
ATOM 2917 N N . ALA A 1 371 ? -26.484 6.741 25.713 1.00 97.75 371 ALA A N 1
ATOM 2918 C CA . ALA A 1 371 ? -25.575 7.226 24.679 1.00 97.75 371 ALA A CA 1
ATOM 2919 C C . ALA A 1 371 ? -24.145 6.728 24.924 1.00 97.75 371 ALA A C 1
ATOM 2921 O O . ALA A 1 371 ? -23.774 6.363 26.035 1.00 97.75 371 ALA A O 1
ATOM 2922 N N . PHE A 1 372 ? -23.310 6.719 23.885 1.00 98.06 372 PHE A N 1
ATOM 2923 C CA . PHE A 1 372 ? -21.902 6.348 24.029 1.00 98.06 372 PHE A CA 1
ATOM 2924 C C . PHE A 1 372 ? -21.157 7.339 24.940 1.00 98.06 372 PHE A C 1
ATOM 2926 O O . PHE A 1 372 ? -21.129 8.539 24.666 1.00 98.06 372 PHE A O 1
ATOM 2933 N N . SER A 1 373 ? -20.523 6.825 25.994 1.00 98.25 373 SER A N 1
ATOM 2934 C CA . SER A 1 373 ? -19.712 7.597 26.934 1.00 98.25 373 SER A CA 1
ATOM 2935 C C . SER A 1 373 ? -18.225 7.486 26.588 1.00 98.25 373 SER A C 1
ATOM 2937 O O . SER A 1 373 ? -17.589 6.448 26.798 1.00 98.25 373 SER A O 1
ATOM 2939 N N . GLU A 1 374 ? -17.649 8.588 26.100 1.00 97.38 374 GLU A N 1
ATOM 2940 C CA . GLU A 1 374 ? -16.205 8.697 25.838 1.00 97.38 374 GLU A CA 1
ATOM 2941 C C . GLU A 1 374 ? -15.382 8.528 27.129 1.00 97.38 374 GLU A C 1
ATOM 2943 O O . GLU A 1 374 ? -14.264 8.020 27.086 1.00 97.38 374 GLU A O 1
ATOM 2948 N N . GLU A 1 375 ? -15.942 8.883 28.292 1.00 97.69 375 GLU A N 1
ATOM 2949 C CA . GLU A 1 375 ? -15.296 8.695 29.596 1.00 97.69 375 GLU A CA 1
ATOM 2950 C C . GLU A 1 375 ? -15.136 7.209 29.931 1.00 97.69 375 GLU A C 1
ATOM 2952 O O . GLU A 1 375 ? -14.040 6.783 30.288 1.00 97.69 375 GLU A O 1
ATOM 2957 N N . LEU A 1 376 ? -16.189 6.399 29.754 1.00 98.12 376 LEU A N 1
ATOM 2958 C CA . LEU A 1 376 ? -16.119 4.946 29.964 1.00 98.12 376 LEU A CA 1
ATOM 2959 C C . LEU A 1 376 ? -15.174 4.279 28.958 1.00 98.12 376 LEU A C 1
ATOM 2961 O O . LEU A 1 376 ? -14.414 3.374 29.313 1.00 98.12 376 LEU A O 1
ATOM 2965 N N . TRP A 1 377 ? -15.188 4.744 27.706 1.00 98.06 377 TRP A N 1
ATOM 2966 C CA . TRP A 1 377 ? -14.268 4.273 26.673 1.00 98.06 377 TRP A CA 1
ATOM 2967 C C . TRP A 1 377 ? -12.808 4.573 27.029 1.00 98.06 377 TRP A C 1
ATOM 2969 O O . TRP A 1 377 ? -11.972 3.665 27.032 1.00 98.06 377 TRP A O 1
ATOM 2979 N N . THR A 1 378 ? -12.512 5.820 27.397 1.00 97.31 378 THR A N 1
ATOM 2980 C CA . THR A 1 378 ? -11.170 6.271 27.788 1.00 97.31 378 THR A CA 1
ATOM 2981 C C . THR A 1 378 ? -10.718 5.607 29.086 1.00 97.31 378 THR A C 1
ATOM 2983 O O . THR A 1 378 ? -9.568 5.197 29.190 1.00 97.31 378 THR A O 1
ATOM 2986 N N . ALA A 1 379 ? -11.611 5.399 30.056 1.00 97.88 379 ALA A N 1
ATOM 2987 C CA . ALA A 1 379 ? -11.294 4.679 31.288 1.00 97.88 379 ALA A CA 1
ATOM 2988 C C . ALA A 1 379 ? -10.892 3.219 31.021 1.00 97.88 379 ALA A C 1
ATOM 2990 O O . ALA A 1 379 ? -10.014 2.682 31.696 1.00 97.88 379 ALA A O 1
ATOM 2991 N N . ARG A 1 380 ? -11.513 2.567 30.026 1.00 97.94 380 ARG A N 1
ATOM 2992 C CA . ARG A 1 380 ? -11.212 1.174 29.672 1.00 97.94 380 ARG A CA 1
ATOM 2993 C C . ARG A 1 380 ? -9.937 1.030 28.846 1.00 97.94 380 ARG A C 1
ATOM 2995 O O . ARG A 1 380 ? -9.156 0.117 29.106 1.00 97.94 380 ARG A O 1
ATOM 3002 N N . TRP A 1 381 ? -9.772 1.867 27.827 1.00 97.81 381 TRP A N 1
ATOM 3003 C CA . TRP A 1 381 ? -8.707 1.726 26.829 1.00 97.81 381 TRP A CA 1
ATOM 3004 C C . TRP A 1 381 ? -7.513 2.653 27.071 1.00 97.81 381 TRP A C 1
ATOM 3006 O O . TRP A 1 381 ? -6.455 2.460 26.478 1.00 97.81 381 TRP A O 1
ATOM 3016 N N . ASN A 1 382 ? -7.638 3.605 27.993 1.00 95.94 382 ASN A N 1
ATOM 3017 C CA . ASN A 1 382 ? -6.589 4.533 28.393 1.00 95.94 382 ASN A CA 1
ATOM 3018 C C . ASN A 1 382 ? -5.972 5.260 27.179 1.00 95.94 382 ASN A C 1
ATOM 3020 O O . ASN A 1 382 ? -6.687 5.808 26.345 1.00 95.94 382 ASN A O 1
ATOM 3024 N N . THR A 1 383 ? -4.644 5.251 27.064 1.00 94.94 383 THR A N 1
ATOM 3025 C CA . THR A 1 383 ? -3.869 5.896 26.000 1.00 94.94 383 THR A CA 1
ATOM 3026 C C . THR A 1 383 ? -3.696 5.018 24.755 1.00 94.94 383 THR A C 1
ATOM 3028 O O . THR A 1 383 ? -2.874 5.340 23.894 1.00 94.94 383 THR A O 1
ATOM 3031 N N . MET A 1 384 ? -4.425 3.899 24.651 1.00 97.62 384 MET A N 1
ATOM 3032 C CA . MET A 1 384 ? -4.349 3.017 23.486 1.00 97.62 384 MET A CA 1
ATOM 3033 C C . MET A 1 384 ? -4.980 3.685 22.268 1.00 97.62 384 MET A C 1
ATOM 3035 O O . MET A 1 384 ? -6.093 4.211 22.328 1.00 97.62 384 MET A O 1
ATOM 3039 N N . ASN A 1 385 ? -4.292 3.620 21.132 1.00 97.31 385 ASN A N 1
ATOM 3040 C CA . ASN A 1 385 ? -4.867 4.078 19.874 1.00 97.31 385 ASN A CA 1
ATOM 3041 C C . ASN A 1 385 ? -5.884 3.068 19.313 1.00 97.31 385 ASN A C 1
ATOM 3043 O O . ASN A 1 385 ? -6.012 1.934 19.780 1.00 97.31 385 ASN A O 1
ATOM 3047 N N . CYS A 1 386 ? -6.605 3.463 18.265 1.00 97.50 386 CYS A N 1
ATOM 3048 C CA . CYS A 1 386 ? -7.650 2.642 17.652 1.00 97.50 386 CYS A CA 1
ATOM 3049 C C . CYS A 1 386 ? -7.150 1.259 17.173 1.00 97.50 386 CYS A C 1
ATOM 3051 O O . CYS A 1 386 ? -7.881 0.274 17.274 1.00 97.50 386 CYS A O 1
ATOM 3053 N N . TRP A 1 387 ? -5.903 1.147 16.700 1.00 98.00 387 TRP A N 1
ATOM 3054 C CA . TRP A 1 387 ? -5.312 -0.127 16.276 1.00 98.00 387 TRP A CA 1
ATOM 3055 C C . TRP A 1 387 ? -4.987 -1.033 17.458 1.00 98.00 387 TRP A C 1
ATOM 3057 O O . TRP A 1 387 ? -5.218 -2.240 17.396 1.00 98.00 387 TRP A O 1
ATOM 3067 N N . GLU A 1 388 ? -4.461 -0.454 18.533 1.00 97.88 388 GLU A N 1
ATOM 3068 C CA . GLU A 1 388 ? -4.165 -1.156 19.776 1.00 97.88 388 GLU A CA 1
ATOM 3069 C C . GLU A 1 388 ? -5.452 -1.684 20.416 1.00 97.88 388 GLU A C 1
ATOM 3071 O O . GLU A 1 388 ? -5.493 -2.850 20.811 1.00 97.88 388 GLU A O 1
ATOM 3076 N N . VAL A 1 389 ? -6.524 -0.884 20.433 1.00 98.25 389 VAL A N 1
ATOM 3077 C CA . VAL A 1 389 ? -7.849 -1.326 20.898 1.00 98.25 389 VAL A CA 1
ATOM 3078 C C . VAL A 1 389 ? -8.393 -2.450 20.020 1.00 98.25 389 VAL A C 1
ATOM 3080 O O . VAL A 1 389 ? -8.822 -3.477 20.542 1.00 98.25 389 VAL A O 1
ATOM 3083 N N . TRP A 1 390 ? -8.321 -2.312 18.693 1.00 98.06 390 TRP A N 1
ATOM 3084 C CA . TRP A 1 390 ? -8.795 -3.339 17.759 1.00 98.06 390 TRP A CA 1
ATOM 3085 C C . TRP A 1 390 ? -8.066 -4.682 17.929 1.00 98.06 390 TRP A C 1
ATOM 3087 O O . TRP A 1 390 ? -8.682 -5.750 17.894 1.00 98.06 390 TRP A O 1
ATOM 3097 N N . ARG A 1 391 ? -6.756 -4.639 18.194 1.00 97.62 391 ARG A N 1
ATOM 3098 C CA . ARG A 1 391 ? -5.970 -5.822 18.566 1.00 97.62 391 ARG A CA 1
ATOM 3099 C C . ARG A 1 391 ? -6.391 -6.382 19.926 1.00 97.62 391 ARG A C 1
ATOM 3101 O O . ARG A 1 391 ? -6.525 -7.596 20.053 1.00 97.62 391 ARG A O 1
ATOM 3108 N N . ALA A 1 392 ? -6.622 -5.530 20.923 1.00 97.75 392 ALA A N 1
ATOM 3109 C CA . ALA A 1 392 ? -6.986 -5.947 22.277 1.00 97.75 392 ALA A CA 1
ATOM 3110 C C . ALA A 1 392 ? -8.368 -6.617 22.362 1.00 97.75 392 ALA A C 1
ATOM 3112 O O . ALA A 1 392 ? -8.540 -7.548 23.145 1.00 97.75 392 ALA A O 1
ATOM 3113 N N . ILE A 1 393 ? -9.330 -6.202 21.530 1.00 97.81 393 ILE A N 1
ATOM 3114 C CA . ILE A 1 393 ? -10.640 -6.870 21.416 1.00 97.81 393 ILE A CA 1
ATOM 3115 C C . ILE A 1 393 ? -10.591 -8.154 20.572 1.00 97.81 393 ILE A C 1
ATOM 3117 O O . ILE A 1 393 ? -11.601 -8.839 20.444 1.00 97.81 393 ILE A O 1
ATOM 3121 N N . GLY A 1 394 ? -9.434 -8.489 19.987 1.00 97.12 394 GLY A N 1
ATOM 3122 C CA . GLY A 1 394 ? -9.259 -9.675 19.146 1.00 97.12 394 GLY A CA 1
ATOM 3123 C C . GLY A 1 394 ? -9.826 -9.546 17.728 1.00 97.12 394 GLY A C 1
ATOM 3124 O O . GLY A 1 394 ? -9.955 -10.559 17.045 1.00 97.12 394 GLY A O 1
ATOM 3125 N N . GLY A 1 395 ? -10.146 -8.331 17.270 1.00 95.94 395 GLY A N 1
ATOM 3126 C CA . GLY A 1 395 ? -10.680 -8.080 15.924 1.00 95.94 395 GLY A CA 1
ATOM 3127 C C . GLY A 1 395 ? -9.614 -8.049 14.822 1.00 95.94 395 GLY A C 1
ATOM 3128 O O . GLY A 1 395 ? -9.942 -8.091 13.638 1.00 95.94 395 GLY A O 1
ATOM 3129 N N . GLU A 1 396 ? -8.326 -7.992 15.186 1.00 96.25 396 GLU A N 1
ATOM 3130 C CA . GLU A 1 396 ? -7.226 -7.795 14.236 1.00 96.25 396 GLU A CA 1
ATOM 3131 C C . GLU A 1 396 ? -7.188 -8.869 13.131 1.00 96.25 396 GLU A C 1
ATOM 3133 O O . GLU A 1 396 ? -6.706 -9.991 13.314 1.00 96.25 396 GLU A O 1
ATOM 3138 N N . CYS A 1 397 ? -7.621 -8.487 11.927 1.00 94.81 397 CYS A N 1
ATOM 3139 C CA . CYS A 1 397 ? -7.594 -9.335 10.744 1.00 94.81 397 CYS A CA 1
ATOM 3140 C C . CYS A 1 397 ? -7.052 -8.587 9.516 1.00 94.81 397 CYS A C 1
ATOM 3142 O O . CYS A 1 397 ? -7.480 -7.502 9.153 1.00 94.81 397 CYS A O 1
ATOM 3144 N N . TYR A 1 398 ? -6.083 -9.185 8.824 1.00 93.75 398 TYR A N 1
ATOM 3145 C CA . TYR A 1 398 ? -5.488 -8.597 7.610 1.00 93.75 398 TYR A CA 1
ATOM 3146 C C . TYR A 1 398 ? -5.896 -9.336 6.338 1.00 93.75 398 TYR A C 1
ATOM 3148 O O . TYR A 1 398 ? -5.577 -8.939 5.215 1.00 93.75 398 TYR A O 1
ATOM 3156 N N . VAL A 1 399 ? -6.585 -10.459 6.493 1.00 92.00 399 VAL A N 1
ATOM 3157 C CA . VAL A 1 399 ? -7.069 -11.265 5.385 1.00 92.00 399 VAL A CA 1
ATOM 3158 C C . VAL A 1 399 ? -8.573 -11.130 5.365 1.00 92.00 399 VAL A C 1
ATOM 3160 O O . VAL A 1 399 ? -9.213 -11.365 6.379 1.00 92.00 399 VAL A O 1
ATOM 3163 N N . LYS A 1 400 ? -9.126 -10.774 4.201 1.00 83.56 400 LYS A N 1
ATOM 3164 C CA . LYS A 1 400 ? -10.571 -10.771 3.993 1.00 83.56 400 LYS A CA 1
ATOM 3165 C C . LYS A 1 400 ? -11.089 -12.176 4.296 1.00 83.56 400 LYS A C 1
ATOM 3167 O O . LYS A 1 400 ? -10.866 -13.091 3.495 1.00 83.56 400 LYS A O 1
ATOM 3172 N N . ASN A 1 401 ? -11.733 -12.347 5.444 1.00 74.69 401 ASN A N 1
ATOM 3173 C CA . ASN A 1 401 ? -12.374 -13.599 5.803 1.00 74.69 401 ASN A CA 1
ATOM 3174 C C . ASN A 1 401 ? -13.499 -13.825 4.791 1.00 74.69 401 ASN A C 1
ATOM 3176 O O . ASN A 1 401 ? -14.492 -13.109 4.768 1.00 74.69 401 ASN A O 1
ATOM 3180 N N . LYS A 1 402 ? -13.331 -14.801 3.892 1.00 63.56 402 LYS A N 1
ATOM 3181 C CA . LYS A 1 402 ? -14.389 -15.178 2.937 1.00 63.56 402 LYS A CA 1
ATOM 3182 C C . LYS A 1 402 ? -15.614 -15.800 3.631 1.00 63.56 402 LYS A C 1
ATOM 3184 O O . LYS A 1 402 ? -16.631 -15.999 2.977 1.00 63.56 402 LYS A O 1
ATOM 3189 N N . ALA A 1 403 ? -15.502 -16.120 4.919 1.00 56.16 403 ALA A N 1
ATOM 3190 C CA . ALA A 1 403 ? -16.433 -16.979 5.637 1.00 56.16 403 ALA A CA 1
ATOM 3191 C C . ALA A 1 403 ? -17.806 -16.348 5.934 1.00 56.16 403 ALA A C 1
ATOM 3193 O O . ALA A 1 403 ? -18.757 -17.090 6.127 1.00 56.16 403 ALA A O 1
ATOM 3194 N N . GLU A 1 404 ? -17.957 -15.023 5.898 1.00 54.12 404 GLU A N 1
ATOM 3195 C CA . GLU A 1 404 ? -19.233 -14.367 6.252 1.00 54.12 404 GLU A CA 1
ATOM 3196 C C . GLU A 1 404 ? -20.178 -14.129 5.062 1.00 54.12 404 GLU A C 1
ATOM 3198 O O . GLU A 1 404 ? -21.252 -13.569 5.219 1.00 54.12 404 GLU A O 1
ATOM 3203 N N . THR A 1 405 ? -19.822 -14.582 3.855 1.00 51.47 405 THR A N 1
ATOM 3204 C CA . THR A 1 405 ? -20.707 -14.479 2.669 1.00 51.47 405 THR A CA 1
ATOM 3205 C C . THR A 1 405 ? -21.555 -15.731 2.423 1.00 51.47 405 THR A C 1
ATOM 3207 O O . THR A 1 405 ? -22.028 -15.950 1.312 1.00 51.47 405 THR A O 1
ATOM 3210 N N . SER A 1 406 ? -21.711 -16.595 3.427 1.00 47.16 406 SER A N 1
ATOM 3211 C CA . SER A 1 406 ? -22.429 -17.875 3.304 1.00 47.16 406 SER A CA 1
ATOM 3212 C C . SER A 1 406 ? -23.558 -18.051 4.323 1.00 47.16 406 SER A C 1
ATOM 3214 O O . SER A 1 406 ? -23.967 -19.183 4.568 1.00 47.16 406 SER A O 1
ATOM 3216 N N . SER A 1 407 ? -24.051 -16.961 4.916 1.00 41.06 407 SER A N 1
ATOM 3217 C CA . SER A 1 407 ? -25.211 -16.969 5.817 1.00 41.06 407 SER A CA 1
ATOM 3218 C C . SER A 1 407 ? -26.381 -16.209 5.222 1.00 41.06 407 SER A C 1
ATOM 3220 O O . SER A 1 407 ? -26.131 -15.135 4.628 1.00 41.06 407 SER A O 1
#